Protein 5J0A (pdb70)

Secondary structure (DSSP, 8-state):
---EEEE---SHHHHTT--S-EEEEB-SS--HHHHTSHHHHHHSS-GGG-HHHHHSEEEEHHHHHHHHH---TTB--EEESSS--SSEEEEEEPP--SEEHHHHHHHHHTTT-PPPPHHHHHHHHHHHHHHHHIIIIIS-B-----SGGGEEEETTTTEEEE----SS-B--TTSB---TT------GGG--GGGTSSS---BTHHHHHHHHHHHHHHHHSS-TT--BSS-TTT-SS---TTSB-HHHHHHHTTSPPPB-TTTS-STTHHHHHHHHHHS-SSGGGSPPHHHHHHHHHT-/-------EEEE---HHHHHTT--S-EEEEB-SS-THHHHTSTTHHHHSS-GGG-HHHHHSEEE-HHHHHHHHH---TTB--EEESS---SS-EEEEEPP--SEEHHHHHHHTTTTT-----HHHHHHHHHHHHHHHHIIIIIS-B--S---GGGEEEETTTTEEEE----SSSB--TTSB---SS------GGG-BHHHHSTTPPPBTHHHHHHHHHHHHHHHH-S-TT--BS-SSSTT-SS--GGGB-HHHHHHHTBSPPPB-GGG--STTHHHHHHHHHHT-SSGGGSPPHHHHHHHHS--

InterPro domains:
  IPR000719 Protein kinase domain [PF00069] (35-316)
  IPR000719 Protein kinase domain [PS50011] (32-322)
  IPR000719 Protein kinase domain [SM00220] (32-318)
  IPR008271 Serine/threonine-protein kinase, active site [PS00108] (163-175)
  IPR011009 Protein kinase-like domain superfamily [SSF56112] (33-319)
  IPR041989 TOPK, catalytic domain [cd14001] (32-321)

Foldseek 3Di:
DFDKDKAAQDVVVVVVVDGGIDIDGDDDDDVVVVCPDPVNCPPPPDVVPPDPCVFFPKAFVVQVVLQQPDDDLAAWGWDFDDDADPTITTIGTDDDADFFQLRVLVVCCVPVVAFDPLVVLLVLLQSVLVSLCCVCVPSQFAQQAAARRQWHAHPPNPGIHGYPRGDQQGQDPQQWSPDDPGARDYPQLQFAPQNVVVHRTGGSLRVLQSSLVRSQCSHNSDGHQWDFQDPPVVPDPDDDPVRTCPPSRVVCRNAQGDHPCVSPDDSNPVSVVLSDQSSPNDSVSHDHSVCSNVVSPVD/DDDDDAAKDKAAQDPVVVVVVHRGIDIGGDDDDDVPPVCPDPVNCPPPPPVVPPDVCVFWPKDFPVFVVLQQPDDDQAAFGWDFDDDDPDGITTIGTHDDADAFQLRVLVVCCVPVLAFDPLVLLLVLLLSVLVSLCCCCPVVQFQQQADARRQWGAHDPNPGIHGYPRGHQQGADVPQWRDPPRRARDYDFLQFAPQNLPPHRIGGSLRNLSSSLVRSQCRRNSDRHQFAFPPPPCPPPPDDDPNRTPVPSRNVCGNAQGDHPPVSDDCSCVVSVVSSVQSSDNDSVSHDHSVVSNDVSVDD

B-factor: mean 70.87, std 21.9, range [20.0, 149.78]

GO terms:
  GO:0005634 nucleus (C, IDA)
  GO:0005515 protein binding (F, IPI)
  GO:0004674 protein serine/threonine kinase activity (F, TAS)

Solvent-accessible surface area: 27585 Å² total; per-residue (Å²): 165,58,88,83,68,77,17,93,59,23,112,10,0,92,98,3,64,33,41,76,19,11,87,6,123,52,7,134,103,0,9,4,11,0,4,30,7,99,36,0,90,136,121,19,31,42,106,110,129,6,28,1,38,30,2,11,53,133,55,98,96,90,46,0,99,68,0,77,46,12,163,33,110,7,8,3,11,20,105,27,61,50,141,36,105,145,42,17,2,2,4,8,2,56,52,7,1,40,55,7,0,52,29,25,7,63,79,60,52,150,78,68,82,80,10,8,56,11,79,47,0,32,91,0,0,30,25,0,0,72,0,0,76,30,0,2,81,121,62,70,7,1,11,5,34,2,16,0,9,3,0,0,1,91,53,122,13,116,50,1,47,0,0,42,3,23,20,70,13,47,10,40,141,105,54,61,20,86,57,127,165,21,94,19,113,19,19,66,3,5,50,0,67,9,19,61,83,169,143,33,91,22,16,10,30,0,0,0,0,0,0,0,0,0,0,3,5,0,0,0,0,3,26,0,7,1,40,30,56,111,87,91,100,91,115,95,191,95,23,65,96,87,35,17,23,72,144,38,10,144,78,27,21,2,46,40,1,35,0,0,50,92,64,13,85,147,69,21,84,74,1,4,6,0,0,0,0,0,0,12,80,51,27,180,63,3,6,24,3,19,93,0,6,120,1,19,84,143,41,152,146,140,91,106,75,65,76,73,79,6,96,67,28,106,10,0,102,98,5,67,47,31,74,27,7,97,1,69,36,18,91,156,15,7,16,17,0,4,44,5,97,34,0,88,148,138,20,25,50,118,112,126,13,25,1,30,33,2,10,59,112,47,98,28,93,47,0,128,64,0,82,51,11,163,45,101,9,7,3,6,27,118,28,63,62,164,22,143,102,52,22,1,2,3,8,2,71,54,5,1,36,67,7,0,52,39,24,10,61,82,60,47,139,78,71,72,91,11,8,58,8,77,45,0,30,91,0,0,31,24,0,1,82,0,1,70,28,0,5,80,123,57,87,6,1,9,8,26,1,12,1,6,2,0,0,2,90,52,116,17,115,37,4,52,0,0,47,2,23,17,80,15,44,15,35,173,100,46,59,21,81,59,124,146,22,91,22,125,20,18,75,2,8,38,0,71,9,16,62,70,174,140,21,89,20,23,12,33,0,0,0,0,1,0,0,0,0,0,2,3,0,0,0,0,4,22,0,7,0,44,24,65,34,101,116,70,48,158,84,186,98,20,81,120,96,20,30,42,81,145,42,11,136,79,25,21,1,48,52,2,29,1,0,59,132,49,19,79,140,60,18,89,80,0,4,8,0,1,0,0,0,1,10,70,66,30,182,61,4,5,24,2,25,91,1,7,121,0,31,86,37,162

Structure (mmCIF, N/CA/C/O backbone):
data_5J0A
#
_entry.id   5J0A
#
_cell.length_a   75.558
_cell.length_b   97.905
_cell.length_c   162.835
_cell.angle_alpha   90.00
_cell.angle_beta   90.00
_cell.angle_gamma   90.00
#
_symmetry.space_group_name_H-M   'P 21 21 21'
#
loop_
_entity.id
_entity.type
_entity.pdbx_description
1 polymer 'Lymphokine-activated killer T-cell-originated protein kinase'
2 polymer 'Lymphokine-activated killer T-cell-originated protein kinase'
3 non-polymer 'SULFATE ION'
4 non-polymer "4'-HYDROXYCINNAMIC ACID"
5 water water
#
loop_
_atom_site.group_PDB
_atom_site.id
_atom_site.type_symbol
_atom_site.label_atom_id
_atom_site.label_alt_id
_atom_site.label_comp_id
_atom_site.label_asym_id
_atom_site.label_entity_id
_atom_site.label_seq_id
_atom_site.pdbx_PDB_ins_code
_atom_site.Cartn_x
_atom_site.Cartn_y
_atom_site.Cartn_z
_atom_site.occupancy
_atom_site.B_iso_or_equiv
_atom_site.auth_seq_id
_atom_site.auth_comp_id
_atom_site.auth_asym_id
_atom_site.auth_atom_id
_atom_site.pdbx_PDB_model_num
ATOM 1 N N . SER A 1 2 ? -5.663 2.095 -27.783 1.00 89.89 23 SER A N 1
ATOM 2 C CA . SER A 1 2 ? -6.481 2.954 -26.873 1.00 90.20 23 SER A CA 1
ATOM 3 C C . SER A 1 2 ? -7.970 2.636 -27.010 1.00 89.51 23 SER A C 1
ATOM 4 O O . SER A 1 2 ? -8.342 1.549 -27.446 1.00 89.72 23 SER A O 1
ATOM 7 N N . THR A 1 3 ? -8.820 3.586 -26.634 1.00 88.61 24 THR A N 1
ATOM 8 C CA . THR A 1 3 ? -10.263 3.387 -26.731 1.00 87.26 24 THR A CA 1
ATOM 9 C C . THR A 1 3 ? -10.859 4.231 -27.852 1.00 85.92 24 THR A C 1
ATOM 10 O O . THR A 1 3 ? -10.487 5.388 -28.048 1.00 85.98 24 THR A O 1
ATOM 14 N N . PRO A 1 4 ? -11.792 3.650 -28.611 1.00 85.10 25 PRO A N 1
ATOM 15 C CA . PRO A 1 4 ? -12.457 4.329 -29.726 1.00 84.50 25 PRO A CA 1
ATOM 16 C C . PRO A 1 4 ? -13.016 5.692 -29.346 1.00 83.10 25 PRO A C 1
ATOM 17 O O . PRO A 1 4 ? -13.876 5.800 -28.478 1.00 82.59 25 PRO A O 1
ATOM 21 N N . THR A 1 5 ? -12.516 6.733 -29.997 1.00 82.26 26 THR A N 1
ATOM 22 C CA . THR A 1 5 ? -12.989 8.083 -29.734 1.00 81.73 26 THR A CA 1
ATOM 23 C C . THR A 1 5 ? -13.894 8.534 -30.874 1.00 81.20 26 THR A C 1
ATOM 24 O O . THR A 1 5 ? -13.846 7.979 -31.965 1.00 81.60 26 THR A O 1
ATOM 28 N N . ILE A 1 6 ? -14.729 9.530 -30.609 1.00 80.76 27 ILE A N 1
ATOM 29 C CA . ILE A 1 6 ? -15.638 10.059 -31.615 1.00 80.77 27 ILE A CA 1
ATOM 30 C C . ILE A 1 6 ? -15.877 11.544 -31.365 1.00 80.56 27 ILE A C 1
ATOM 31 O O . ILE A 1 6 ? -16.447 11.927 -30.350 1.00 80.93 27 ILE A O 1
ATOM 36 N N . ASN A 1 7 ? -15.424 12.372 -32.299 1.00 80.31 28 ASN A N 1
ATOM 37 C CA . ASN A 1 7 ? -15.568 13.817 -32.193 1.00 80.45 28 ASN A CA 1
ATOM 38 C C . ASN A 1 7 ? -17.004 14.299 -32.377 1.00 80.76 28 ASN A C 1
ATOM 39 O O . ASN A 1 7 ? -17.725 13.819 -33.251 1.00 81.12 28 ASN A O 1
ATOM 44 N N . ILE A 1 8 ? -17.415 15.246 -31.541 1.00 80.92 29 ILE A N 1
ATOM 45 C CA . ILE A 1 8 ? -18.747 15.825 -31.635 1.00 81.24 29 ILE A CA 1
ATOM 46 C C . ILE A 1 8 ? -18.513 17.254 -32.121 1.00 82.70 29 ILE A C 1
ATOM 47 O O . ILE A 1 8 ? -17.963 18.081 -31.398 1.00 81.92 29 ILE A O 1
ATOM 52 N N . PRO A 1 9 ? -18.927 17.554 -33.362 1.00 84.15 30 PRO A N 1
ATOM 53 C CA . PRO A 1 9 ? -18.772 18.869 -33.993 1.00 84.23 30 PRO A CA 1
ATOM 54 C C . PRO A 1 9 ? -19.394 20.052 -33.258 1.00 85.00 30 PRO A C 1
ATOM 55 O O . PRO A 1 9 ? -20.491 19.954 -32.706 1.00 84.83 30 PRO A O 1
ATOM 59 N N . ALA A 1 10 ? -18.677 21.173 -33.280 1.00 85.58 31 ALA A N 1
ATOM 60 C CA . ALA A 1 10 ? -19.109 22.408 -32.638 1.00 86.56 31 ALA A CA 1
ATOM 61 C C . ALA A 1 10 ? -20.439 22.882 -33.189 1.00 86.82 31 ALA A C 1
ATOM 62 O O . ALA A 1 10 ? -20.479 23.613 -34.173 1.00 87.11 31 ALA A O 1
ATOM 64 N N . SER A 1 11 ? -21.524 22.479 -32.545 1.00 87.92 32 SER A N 1
ATOM 65 C CA . SER A 1 11 ? -22.856 22.870 -32.986 1.00 89.22 32 SER A CA 1
ATOM 66 C C . SER A 1 11 ? -23.210 24.262 -32.466 1.00 89.06 32 SER A C 1
ATOM 67 O O . SER A 1 11 ? -22.444 24.869 -31.713 1.00 88.55 32 SER A O 1
ATOM 70 N N . PRO A 1 12 ? -24.372 24.796 -32.882 1.00 89.33 33 PRO A N 1
ATOM 71 C CA . PRO A 1 12 ? -24.800 26.124 -32.431 1.00 89.46 33 PRO A CA 1
ATOM 72 C C . PRO A 1 12 ? -25.312 26.050 -30.988 1.00 88.98 33 PRO A C 1
ATOM 73 O O . PRO A 1 12 ? -24.972 26.889 -30.148 1.00 87.92 33 PRO A O 1
ATOM 77 N N . PHE A 1 13 ? -26.132 25.034 -30.721 1.00 88.36 34 PHE A N 1
ATOM 78 C CA . PHE A 1 13 ? -26.689 24.803 -29.391 1.00 87.58 34 PHE A CA 1
ATOM 79 C C . PHE A 1 13 ? -25.558 24.680 -28.372 1.00 86.26 34 PHE A C 1
ATOM 80 O O . PHE A 1 13 ? -25.557 25.356 -27.344 1.00 84.83 34 PHE A O 1
ATOM 88 N N . MET A 1 14 ? -24.591 23.820 -28.668 1.00 85.39 35 MET A N 1
ATOM 89 C CA . MET A 1 14 ? -23.460 23.631 -27.777 1.00 85.01 35 MET A CA 1
ATOM 90 C C . MET A 1 14 ? -22.702 24.939 -27.628 1.00 85.81 35 MET A C 1
ATOM 91 O O . MET A 1 14 ? -21.922 25.117 -26.698 1.00 86.95 35 MET A O 1
ATOM 96 N N . GLN A 1 15 ? -22.930 25.860 -28.549 1.00 86.83 36 GLN A N 1
ATOM 97 C CA . GLN A 1 15 ? -22.267 27.146 -28.483 1.00 88.13 36 GLN A CA 1
ATOM 98 C C . GLN A 1 15 ? -23.046 28.018 -27.518 1.00 87.13 36 GLN A C 1
ATOM 99 O O . GLN A 1 15 ? -22.477 28.875 -26.847 1.00 86.78 36 GLN A O 1
ATOM 105 N N . LYS A 1 16 ? -24.351 27.781 -27.443 1.00 86.53 37 LYS A N 1
ATOM 106 C CA . LYS A 1 16 ? -25.227 28.543 -26.558 1.00 85.43 37 LYS A CA 1
ATOM 107 C C . LYS A 1 16 ? -24.839 28.267 -25.105 1.00 84.67 37 LYS A C 1
ATOM 108 O O . LYS A 1 16 ? -25.164 29.045 -24.202 1.00 84.98 37 LYS A O 1
ATOM 114 N N . LEU A 1 17 ? -24.143 27.152 -24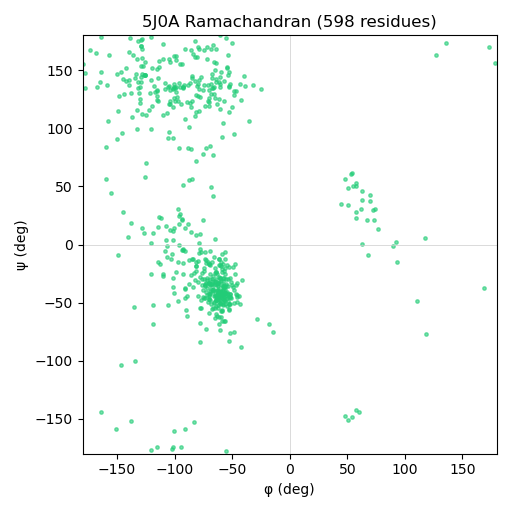.888 1.00 82.61 38 LEU A N 1
ATOM 115 C CA . LEU A 1 17 ? -23.692 26.770 -23.557 1.00 80.30 38 LEU A CA 1
ATOM 116 C C . LEU A 1 17 ? -22.359 27.446 -23.271 1.00 81.60 38 LEU A C 1
ATOM 117 O O . LEU A 1 17 ? -21.685 27.119 -22.295 1.00 81.03 38 LEU A O 1
ATOM 122 N N . GLY A 1 18 ? -21.981 28.382 -24.139 1.00 83.52 39 GLY A N 1
ATOM 123 C CA . GLY A 1 18 ? -20.730 29.107 -23.975 1.00 86.16 39 GLY A CA 1
ATOM 124 C C . GLY A 1 18 ? -19.485 28.297 -24.298 1.00 87.92 39 GLY A C 1
ATOM 125 O O . GLY A 1 18 ? -18.385 28.627 -23.845 1.00 88.08 39 GLY A O 1
ATOM 126 N N . PHE A 1 19 ? -19.662 27.237 -25.081 1.00 89.20 40 PHE A N 1
ATOM 127 C CA . PHE A 1 19 ? -18.557 26.362 -25.467 1.00 89.71 40 PHE A CA 1
ATOM 128 C C . PHE A 1 19 ? -18.643 26.132 -26.969 1.00 89.52 40 PHE A C 1
ATOM 129 O O . PHE A 1 19 ? -19.424 25.306 -27.434 1.00 89.86 40 PHE A O 1
ATOM 137 N N . GLY A 1 20 ? -17.836 26.872 -27.726 1.00 88.85 41 GLY A N 1
ATOM 138 C CA . GLY A 1 20 ? -17.860 26.721 -29.170 1.00 88.18 41 GLY A CA 1
ATOM 139 C C . GLY A 1 20 ? -16.661 25.974 -29.711 1.00 87.25 41 GLY A C 1
ATOM 140 O O . GLY A 1 20 ? -15.636 26.573 -30.020 1.00 88.39 41 GLY A O 1
ATOM 141 N N . THR A 1 21 ? -16.795 24.662 -29.832 1.00 85.31 42 THR A N 1
ATOM 142 C CA . THR A 1 21 ? -15.729 23.805 -30.331 1.00 82.62 42 THR A CA 1
ATOM 143 C C . THR A 1 21 ? -16.275 22.404 -30.258 1.00 81.53 42 THR A C 1
ATOM 144 O O . THR A 1 21 ? -17.188 22.137 -29.485 1.00 82.31 42 THR A O 1
ATOM 148 N N . GLY A 1 22 ? -15.743 21.511 -31.074 1.00 80.35 43 GLY A N 1
ATOM 149 C CA . GLY A 1 22 ? -16.209 20.146 -31.014 1.00 78.60 43 GLY A CA 1
ATOM 150 C C . GLY A 1 22 ? -15.618 19.552 -29.749 1.00 77.88 43 GLY A C 1
ATOM 151 O O . GLY A 1 22 ? -14.740 20.145 -29.122 1.00 77.32 43 GLY A O 1
ATOM 152 N N . VAL A 1 23 ? -16.106 18.389 -29.351 1.00 76.68 44 VAL A N 1
ATOM 153 C CA . VAL A 1 23 ? -15.570 17.750 -28.171 1.00 75.36 44 VAL A CA 1
ATOM 154 C C . VAL A 1 23 ? -15.440 16.270 -28.492 1.00 75.86 44 VAL A C 1
ATOM 155 O O . VAL A 1 23 ? -16.367 15.650 -29.019 1.00 75.68 44 VAL A O 1
ATOM 159 N N . ASN A 1 24 ? -14.264 15.721 -28.217 1.00 75.87 45 ASN A N 1
ATOM 160 C CA . ASN A 1 24 ? -14.006 14.312 -28.462 1.00 75.80 45 ASN A CA 1
ATOM 161 C C . ASN A 1 24 ? -14.496 13.556 -27.253 1.00 74.28 45 ASN A C 1
ATOM 162 O O . ASN A 1 24 ? -14.369 14.028 -26.133 1.00 74.36 45 ASN A O 1
ATOM 167 N N . VAL A 1 25 ? -15.062 12.384 -27.473 1.00 74.09 46 VAL A N 1
ATOM 168 C CA . VAL A 1 25 ? -15.567 11.600 -26.366 1.00 75.52 46 VAL A CA 1
ATOM 169 C C . VAL A 1 25 ? -15.299 10.128 -26.606 1.00 77.03 46 VAL A C 1
ATOM 170 O O . VAL A 1 25 ? -15.220 9.692 -27.747 1.00 78.51 46 VAL A O 1
ATOM 174 N N . TYR A 1 26 ? -15.151 9.360 -25.537 1.00 79.30 47 TYR A N 1
ATOM 175 C CA . TYR A 1 26 ? -14.890 7.941 -25.683 1.00 82.02 47 TYR A CA 1
ATOM 176 C C . TYR A 1 26 ? -16.162 7.168 -25.970 1.00 83.94 47 TYR A C 1
ATOM 177 O O . TYR A 1 26 ? -17.266 7.661 -25.739 1.00 83.94 47 TYR A O 1
ATOM 186 N N . LEU A 1 27 ? -16.001 5.959 -26.493 1.00 86.27 48 LEU A N 1
ATOM 187 C CA . LEU A 1 27 ? -17.135 5.121 -26.831 1.00 88.12 48 LEU A CA 1
ATOM 188 C C . LEU A 1 27 ? -17.298 3.909 -25.934 1.00 90.06 48 LEU A C 1
ATOM 189 O O . LEU A 1 27 ? -16.362 3.461 -25.273 1.00 89.65 48 LEU A O 1
ATOM 194 N N . MET A 1 28 ? -18.513 3.384 -25.941 1.00 92.85 49 MET A N 1
ATOM 195 C CA . MET A 1 28 ? -18.879 2.223 -25.154 1.00 96.15 49 MET A CA 1
ATOM 196 C C . MET A 1 28 ? -19.873 1.416 -25.990 1.00 98.01 49 MET A C 1
ATOM 197 O O . MET A 1 28 ? -20.853 1.966 -26.505 1.00 99.11 49 MET A O 1
ATOM 202 N N . LYS A 1 29 ? -19.616 0.122 -26.142 1.00 99.32 50 LYS A N 1
ATOM 203 C CA . LYS A 1 29 ? -20.511 -0.732 -26.918 1.00 100.79 50 LYS A CA 1
ATOM 204 C C . LYS A 1 29 ? -21.802 -1.001 -26.158 1.00 101.25 50 LYS A C 1
ATOM 205 O O . LYS A 1 29 ? -22.852 -0.455 -26.497 1.00 101.07 50 LYS A O 1
ATOM 211 N N . ARG A 1 30 ? -21.713 -1.834 -25.123 1.00 101.90 51 ARG A N 1
ATOM 212 C CA . ARG A 1 30 ? -22.878 -2.186 -24.315 1.00 102.74 51 ARG A CA 1
ATOM 213 C C . ARG A 1 30 ? -22.726 -1.667 -22.877 1.00 102.31 51 ARG A C 1
ATOM 214 O O . ARG A 1 30 ? -21.712 -1.923 -22.222 1.00 102.71 51 ARG A O 1
ATOM 222 N N . SER A 1 31 ? -23.735 -0.934 -22.400 1.00 100.78 52 SER A N 1
ATOM 223 C CA . SER A 1 31 ? -23.727 -0.376 -21.046 1.00 98.59 52 SER A CA 1
ATOM 224 C C . SER A 1 31 ? -23.754 -1.495 -20.015 1.00 97.99 52 SER A C 1
ATOM 225 O O . SER A 1 31 ? -24.631 -2.355 -20.047 1.00 97.99 52 SER A O 1
ATOM 228 N N . PRO A 1 32 ? -22.794 -1.493 -19.076 1.00 97.45 53 PRO A N 1
ATOM 229 C CA . PRO A 1 32 ? -22.707 -2.521 -18.030 1.00 96.42 53 PRO A CA 1
ATOM 230 C C . PRO A 1 32 ? -23.843 -2.469 -17.010 1.00 95.14 53 PRO A C 1
ATOM 231 O O . PRO A 1 32 ? -23.612 -2.485 -15.798 1.00 94.38 53 PRO A O 1
ATOM 235 N N . ARG A 1 33 ? -25.070 -2.407 -17.513 1.00 93.87 54 ARG A N 1
ATOM 236 C CA . ARG A 1 33 ? -26.249 -2.364 -16.660 1.00 92.86 54 ARG A CA 1
ATOM 237 C C . ARG A 1 33 ? -26.193 -3.518 -15.662 1.00 91.88 54 ARG A C 1
ATOM 238 O O . ARG A 1 33 ? -26.339 -3.317 -14.457 1.00 93.37 54 ARG A O 1
ATOM 246 N N . GLY A 1 34 ? -25.980 -4.725 -16.181 1.00 88.74 55 GLY A N 1
ATOM 247 C CA . GLY A 1 34 ? -25.920 -5.902 -15.341 1.00 84.36 55 GLY A CA 1
ATOM 248 C C . GLY A 1 34 ? -25.130 -5.736 -14.061 1.00 82.06 55 GLY A C 1
ATOM 249 O O . GLY A 1 34 ? -25.620 -6.058 -12.978 1.00 82.32 55 GLY A O 1
ATOM 250 N N . LEU A 1 35 ? -23.905 -5.237 -14.172 1.00 79.30 56 LEU A N 1
ATOM 251 C CA . LEU A 1 35 ? -23.071 -5.053 -12.994 1.00 77.64 56 LEU A CA 1
ATOM 252 C C . LEU A 1 35 ? -23.578 -3.940 -12.069 1.00 77.39 56 LEU A C 1
ATOM 253 O O . LEU A 1 35 ? -23.554 -4.084 -10.839 1.00 76.22 56 LEU A O 1
ATOM 258 N N . SER A 1 36 ? -24.042 -2.840 -12.663 1.00 76.89 57 SER A N 1
ATOM 259 C CA . SER A 1 36 ? -24.542 -1.689 -11.901 1.00 75.62 57 SER A CA 1
ATOM 260 C C . SER A 1 36 ? -25.773 -1.999 -11.058 1.00 74.37 57 SER A C 1
ATOM 261 O O . SER A 1 36 ? -26.027 -1.341 -10.044 1.00 74.38 57 SER A O 1
ATOM 264 N N . HIS A 1 37 ? -26.534 -3.004 -11.473 1.00 72.25 58 HIS A N 1
ATOM 265 C CA . HIS A 1 37 ? -27.742 -3.370 -10.759 1.00 70.84 58 HIS A CA 1
ATOM 266 C C . HIS A 1 37 ? -27.606 -4.669 -9.984 1.00 70.92 58 HIS A C 1
ATOM 267 O O . HIS A 1 37 ? -28.567 -5.144 -9.381 1.00 70.47 58 HIS A O 1
ATOM 274 N N . SER A 1 38 ? -26.404 -5.239 -9.992 1.00 71.08 59 SER A N 1
ATOM 275 C CA . SER A 1 38 ? -26.165 -6.480 -9.271 1.00 71.65 59 SER A CA 1
ATOM 276 C C . SER A 1 38 ? -26.314 -6.202 -7.782 1.00 71.76 59 SER A C 1
ATOM 277 O O . SER A 1 38 ? -26.173 -5.068 -7.338 1.00 72.17 59 SER A O 1
ATOM 280 N N . PRO A 1 39 ? -26.595 -7.235 -6.989 1.00 72.28 60 PRO A N 1
ATOM 281 C CA . PRO A 1 39 ? -26.755 -7.056 -5.541 1.00 72.34 60 PRO A CA 1
ATOM 282 C C . PRO A 1 39 ? -25.524 -6.423 -4.885 1.00 71.63 60 PRO A C 1
ATOM 283 O O . PRO A 1 39 ? -25.646 -5.645 -3.938 1.00 71.94 60 PRO A O 1
ATOM 287 N N . TRP A 1 40 ? -24.343 -6.761 -5.395 1.00 70.69 61 TRP A N 1
ATOM 288 C CA . TRP A 1 40 ? -23.092 -6.218 -4.863 1.00 69.80 61 TRP A CA 1
ATOM 289 C C . TRP A 1 40 ? -23.083 -4.697 -4.997 1.00 70.75 61 TRP A C 1
ATOM 290 O O . TRP A 1 40 ? -22.752 -3.966 -4.052 1.00 70.44 61 TRP A O 1
ATOM 301 N N . ALA A 1 41 ? -23.440 -4.235 -6.193 1.00 69.61 62 ALA A N 1
ATOM 302 C CA . ALA A 1 41 ? -23.479 -2.819 -6.498 1.00 68.18 62 ALA A CA 1
ATOM 303 C C . ALA A 1 41 ? -24.448 -2.062 -5.588 1.00 68.04 62 ALA A C 1
ATOM 304 O O . ALA A 1 41 ? -24.050 -1.126 -4.901 1.00 69.07 62 ALA A O 1
ATOM 306 N N . VAL A 1 42 ? -25.713 -2.469 -5.570 1.00 67.09 63 VAL A N 1
ATOM 307 C CA . VAL A 1 42 ? -26.695 -1.780 -4.747 1.00 66.48 63 VAL A CA 1
ATOM 308 C C . VAL A 1 42 ? -26.311 -1.804 -3.284 1.00 67.05 63 VAL A C 1
ATOM 309 O O . VAL A 1 42 ? -26.811 -1.004 -2.494 1.00 68.11 63 VAL A O 1
ATOM 313 N N . LYS A 1 43 ? -25.419 -2.714 -2.922 1.00 67.01 64 LYS A N 1
ATOM 314 C CA . LYS A 1 43 ? -25.020 -2.817 -1.530 1.00 67.95 64 LYS A CA 1
ATOM 315 C C . LYS A 1 43 ? -23.815 -1.957 -1.182 1.00 67.16 64 LYS A C 1
ATOM 316 O O . LYS A 1 43 ? -23.814 -1.263 -0.166 1.00 66.44 64 LYS A O 1
ATOM 322 N N . LYS A 1 44 ? -22.796 -2.006 -2.031 1.00 66.55 65 LYS A N 1
ATOM 323 C CA . LYS A 1 44 ? -21.560 -1.277 -1.788 1.00 66.20 65 LYS A CA 1
ATOM 324 C C . LYS A 1 44 ? -21.482 0.126 -2.371 1.00 64.53 65 LYS A C 1
ATOM 325 O O . LYS A 1 44 ? -20.917 1.022 -1.751 1.00 64.23 65 LYS A O 1
ATOM 331 N N . ILE A 1 45 ? -22.038 0.320 -3.559 1.00 62.06 66 ILE A N 1
ATOM 332 C CA . ILE A 1 45 ? -22.002 1.625 -4.208 1.00 59.71 66 ILE A CA 1
ATOM 333 C C . ILE A 1 45 ? -23.291 2.408 -3.966 1.00 58.48 66 ILE A C 1
ATOM 334 O O . ILE A 1 45 ? -24.388 1.942 -4.284 1.00 59.13 66 ILE A O 1
ATOM 339 N N . ASN A 1 46 ? -23.149 3.603 -3.402 1.00 55.58 67 ASN A N 1
ATOM 340 C CA . ASN A 1 46 ? -24.289 4.453 -3.107 1.00 52.58 67 ASN A CA 1
ATOM 341 C C . ASN A 1 46 ? -25.323 3.696 -2.263 1.00 52.08 67 ASN A C 1
ATOM 342 O O . ASN A 1 46 ? -26.457 3.475 -2.687 1.00 52.36 67 ASN A O 1
ATOM 347 N N . PRO A 1 47 ? -24.926 3.271 -1.054 1.00 51.22 68 PRO A N 1
ATOM 348 C CA . PRO A 1 47 ? -25.748 2.537 -0.085 1.00 50.90 68 PRO A CA 1
ATOM 349 C C . PRO A 1 47 ? -27.066 3.256 0.192 1.00 52.76 68 PRO A C 1
ATOM 350 O O . PRO A 1 47 ? -27.076 4.469 0.396 1.00 54.11 68 PRO A O 1
ATOM 354 N N . ILE A 1 48 ? -28.171 2.520 0.220 1.00 53.58 69 ILE A N 1
ATOM 355 C CA . ILE A 1 48 ? -29.467 3.138 0.471 1.00 54.15 69 ILE A CA 1
ATOM 356 C C . ILE A 1 48 ? -29.585 3.549 1.927 1.00 54.40 69 ILE A C 1
ATOM 357 O O . ILE A 1 48 ? -30.465 4.331 2.295 1.00 54.45 69 ILE A O 1
ATOM 362 N N . CYS A 1 49 ? -28.699 3.014 2.758 1.00 56.28 70 CYS A N 1
ATOM 363 C CA . CYS A 1 49 ? -28.708 3.329 4.188 1.00 58.53 70 CYS A CA 1
ATOM 364 C C . CYS A 1 49 ? -28.158 4.728 4.435 1.00 57.17 70 CYS A C 1
ATOM 365 O O . CYS A 1 49 ? -28.449 5.352 5.447 1.00 56.87 70 CYS A O 1
ATOM 368 N N . ASN A 1 50 ? -27.366 5.210 3.487 1.00 57.04 71 ASN A N 1
ATOM 369 C CA . ASN A 1 50 ? -26.768 6.525 3.576 1.00 55.90 71 ASN A CA 1
ATOM 370 C C . ASN A 1 50 ? -27.565 7.517 2.723 1.00 54.96 71 ASN A C 1
ATOM 371 O O . ASN A 1 50 ? -27.103 8.622 2.436 1.00 55.38 71 ASN A O 1
ATOM 376 N N . ASP A 1 51 ? -28.769 7.119 2.318 1.00 52.74 72 ASP A N 1
ATOM 377 C CA . ASP A 1 51 ? -29.615 7.980 1.504 1.00 50.82 72 ASP A CA 1
ATOM 378 C C . ASP A 1 51 ? -30.699 8.637 2.342 1.00 49.42 72 ASP A C 1
ATOM 379 O O . ASP A 1 51 ? -31.554 7.975 2.918 1.00 50.41 72 ASP A O 1
ATOM 384 N N . HIS A 1 52 ? -30.659 9.961 2.377 1.00 46.57 73 HIS A N 1
ATOM 385 C CA . HIS A 1 52 ? -31.571 10.764 3.160 1.00 43.35 73 HIS A CA 1
ATOM 386 C C . HIS A 1 52 ? -33.063 10.615 2.855 1.00 44.30 73 HIS A C 1
ATOM 387 O O . HIS A 1 52 ? -33.859 10.290 3.748 1.00 44.69 73 HIS A O 1
ATOM 394 N N . TYR A 1 53 ? -33.454 10.860 1.608 1.00 43.62 74 TYR A N 1
ATOM 395 C CA . TYR A 1 53 ? -34.863 10.788 1.253 1.00 41.51 74 TYR A CA 1
ATOM 396 C C . TYR A 1 53 ? -35.537 9.473 1.654 1.00 41.34 74 TYR A C 1
ATOM 397 O O . TYR A 1 53 ? -36.588 9.504 2.298 1.00 39.06 74 TYR A O 1
ATOM 406 N N . ARG A 1 54 ? -34.946 8.326 1.285 1.00 41.25 75 ARG A N 1
ATOM 407 C CA . ARG A 1 54 ? -35.528 7.022 1.634 1.00 41.70 75 ARG A CA 1
ATOM 408 C C . ARG A 1 54 ? -35.598 6.807 3.143 1.00 40.58 75 ARG A C 1
ATOM 409 O O . ARG A 1 54 ? -36.501 6.148 3.642 1.00 40.79 75 ARG A O 1
ATOM 417 N N . SER A 1 55 ? -34.634 7.354 3.870 1.00 38.58 76 SER A N 1
ATOM 418 C CA . SER A 1 55 ? -34.626 7.224 5.305 1.00 39.43 76 SER A CA 1
ATOM 419 C C . SER A 1 55 ? -35.862 7.867 5.887 1.00 41.06 76 SER A C 1
ATOM 420 O O . SER A 1 55 ? -36.372 7.430 6.915 1.00 43.23 76 SER A O 1
ATOM 423 N N . VAL A 1 56 ? -36.344 8.923 5.241 1.00 41.91 77 VAL A N 1
ATOM 424 C CA . VAL A 1 56 ? -37.532 9.612 5.736 1.00 43.37 77 VAL A CA 1
ATOM 425 C C . VAL A 1 56 ? -38.813 9.019 5.146 1.00 43.99 77 VAL A C 1
ATOM 426 O O . VAL A 1 56 ? -39.700 8.583 5.885 1.00 43.24 77 VAL A O 1
ATOM 430 N N . TYR A 1 57 ? -38.892 8.995 3.816 1.00 43.90 78 TYR A N 1
ATOM 431 C CA . TYR A 1 57 ? -40.063 8.471 3.110 1.00 44.80 78 TYR A CA 1
ATOM 432 C C . TYR A 1 57 ? -39.836 7.022 2.712 1.00 45.98 78 TYR A C 1
ATOM 433 O O . TYR A 1 57 ? -39.449 6.707 1.585 1.00 46.38 78 TYR A O 1
ATOM 442 N N . GLN A 1 58 ? -40.095 6.142 3.672 1.00 48.07 79 GLN A N 1
ATOM 443 C CA . GLN A 1 58 ? -39.905 4.710 3.514 1.00 49.15 79 GLN A CA 1
ATOM 444 C C . GLN A 1 58 ? -41.014 4.008 2.765 1.00 51.11 79 GLN A C 1
ATOM 445 O O . GLN A 1 58 ? -42.194 4.149 3.108 1.00 50.17 79 GLN A O 1
ATOM 451 N N . LYS A 1 59 ? -40.620 3.251 1.736 1.00 52.26 80 LYS A N 1
ATOM 452 C CA . LYS A 1 59 ? -41.566 2.511 0.919 1.00 53.71 80 LYS A CA 1
ATOM 453 C C . LYS A 1 59 ? -42.117 1.364 1.741 1.00 55.46 80 LYS A C 1
ATOM 454 O O . LYS A 1 59 ? -41.363 0.535 2.239 1.00 55.35 80 LYS A O 1
ATOM 460 N N . ARG A 1 60 ? -43.438 1.320 1.867 1.00 58.05 81 ARG A N 1
ATOM 461 C CA . ARG A 1 60 ? -44.110 0.298 2.652 1.00 60.74 81 ARG A CA 1
ATOM 462 C C . ARG A 1 60 ? -45.180 -0.479 1.890 1.00 63.05 81 ARG A C 1
ATOM 463 O O . ARG A 1 60 ? -45.862 0.085 1.037 1.00 63.55 81 ARG A O 1
ATOM 471 N N . LEU A 1 61 ? -45.326 -1.769 2.211 1.00 65.11 82 LEU A N 1
ATOM 472 C CA . LEU A 1 61 ? -46.352 -2.616 1.593 1.00 67.23 82 LEU A CA 1
ATOM 473 C C . LEU A 1 61 ? -47.699 -2.129 2.132 1.00 69.44 82 LEU A C 1
ATOM 474 O O . LEU A 1 61 ? -47.898 -2.052 3.346 1.00 69.45 82 LEU A O 1
ATOM 479 N N . MET A 1 62 ? -48.618 -1.805 1.228 1.00 71.61 83 MET A N 1
ATOM 480 C CA . MET A 1 62 ? -49.907 -1.256 1.624 1.00 73.93 83 MET A CA 1
ATOM 481 C C . MET A 1 62 ? -50.578 -1.874 2.835 1.00 72.60 83 MET A C 1
ATOM 482 O O . MET A 1 62 ? -51.297 -1.180 3.553 1.00 72.34 83 MET A O 1
ATOM 487 N N . ASP A 1 63 ? -50.357 -3.159 3.081 1.00 71.66 84 ASP A N 1
ATOM 488 C CA . ASP A 1 63 ? -50.980 -3.792 4.240 1.00 71.14 84 ASP A CA 1
ATOM 489 C C . ASP A 1 63 ? -50.360 -3.291 5.538 1.00 69.45 84 ASP A C 1
ATOM 490 O O . ASP A 1 63 ? -51.069 -2.986 6.504 1.00 68.94 84 ASP A O 1
ATOM 495 N N . GLU A 1 64 ? -49.035 -3.201 5.566 1.00 67.81 85 GLU A N 1
ATOM 496 C CA . GLU A 1 64 ? -48.345 -2.713 6.752 1.00 66.24 85 GLU A CA 1
ATOM 497 C C . GLU A 1 64 ? -48.642 -1.232 6.903 1.00 64.55 85 GLU A C 1
ATOM 498 O O . GLU A 1 64 ? -48.903 -0.745 8.007 1.00 63.92 85 GLU A O 1
ATOM 504 N N . ALA A 1 65 ? -48.609 -0.524 5.777 1.00 62.29 86 ALA A N 1
ATOM 505 C CA . ALA A 1 65 ? -48.880 0.903 5.754 1.00 61.47 86 ALA A CA 1
ATOM 506 C C . ALA A 1 65 ? -50.199 1.227 6.457 1.00 61.89 86 ALA A C 1
ATOM 507 O O . ALA A 1 65 ? -50.281 2.190 7.223 1.00 61.15 86 ALA A O 1
ATOM 509 N N . LYS A 1 66 ? -51.230 0.424 6.204 1.00 62.57 87 LYS A N 1
ATOM 510 C CA . LYS A 1 66 ? -52.531 0.644 6.833 1.00 63.02 87 LYS A CA 1
ATOM 511 C C . LYS A 1 66 ? -52.432 0.514 8.345 1.00 62.51 87 LYS A C 1
ATOM 512 O O . LYS A 1 66 ? -53.009 1.317 9.084 1.00 62.48 87 LYS A O 1
ATOM 518 N N . ILE A 1 67 ? -51.694 -0.499 8.800 1.00 61.70 88 ILE A N 1
ATOM 519 C CA . ILE A 1 67 ? -51.504 -0.744 10.227 1.00 60.05 88 ILE A CA 1
ATOM 520 C C . ILE A 1 67 ? -50.753 0.405 10.867 1.00 59.63 88 ILE A C 1
ATOM 521 O O . ILE A 1 67 ? -51.143 0.899 11.921 1.00 59.13 88 ILE A O 1
ATOM 526 N N . LEU A 1 68 ? -49.659 0.816 10.226 1.00 59.65 89 LEU A N 1
ATOM 527 C CA . LEU A 1 68 ? -48.832 1.915 10.728 1.00 58.85 89 LEU A CA 1
ATOM 528 C C . LEU A 1 68 ? -49.552 3.254 10.753 1.00 57.88 89 LEU A C 1
ATOM 529 O O . LEU A 1 68 ? -49.236 4.099 11.583 1.00 58.27 89 LEU A O 1
ATOM 534 N N . LYS A 1 69 ? -50.507 3.451 9.842 1.00 56.68 90 LYS A N 1
ATOM 535 C CA . LYS A 1 69 ? -51.268 4.695 9.805 1.00 56.43 90 LYS A CA 1
ATOM 536 C C . LYS A 1 69 ? -52.393 4.669 10.831 1.00 57.26 90 LYS A C 1
ATOM 537 O O . LYS A 1 69 ? -52.929 5.710 11.201 1.00 55.84 90 LYS A O 1
ATOM 543 N N . SER A 1 70 ? -52.746 3.467 11.286 1.00 59.21 91 SER A N 1
ATOM 544 C CA . SER A 1 70 ? -53.810 3.293 12.268 1.00 59.51 91 SER A CA 1
ATOM 545 C C . SER A 1 70 ? -53.357 3.583 13.705 1.00 60.19 91 SER A C 1
ATOM 546 O O . SER A 1 70 ? -54.190 3.726 14.599 1.00 61.00 91 SER A O 1
ATOM 549 N N . LEU A 1 71 ? -52.047 3.658 13.936 1.00 59.91 92 LEU A N 1
ATOM 550 C CA . LEU A 1 71 ? -51.547 3.951 15.279 1.00 59.97 92 LEU A CA 1
ATOM 551 C C . LEU A 1 71 ? -52.079 5.319 15.676 1.00 60.40 92 LEU A C 1
ATOM 552 O O . LEU A 1 71 ? -51.761 6.319 15.040 1.00 62.14 92 LEU A O 1
ATOM 557 N N . HIS A 1 72 ? -52.895 5.358 16.721 1.00 60.96 93 HIS A N 1
ATOM 558 C CA . HIS A 1 72 ? -53.489 6.603 17.176 1.00 62.93 93 HIS A CA 1
ATOM 559 C C . HIS A 1 72 ? -53.619 6.548 18.691 1.00 62.71 93 HIS A C 1
ATOM 560 O O . HIS A 1 72 ? -54.580 5.995 19.211 1.00 64.20 93 HIS A O 1
ATOM 567 N N . HIS A 1 73 ? -52.649 7.115 19.400 1.00 61.91 94 HIS A N 1
ATOM 568 C CA . HIS A 1 73 ? -52.656 7.097 20.862 1.00 59.52 94 HIS A CA 1
ATOM 569 C C . HIS A 1 73 ? -51.784 8.218 21.425 1.00 58.31 94 HIS A C 1
ATOM 570 O O . HIS A 1 73 ? -50.684 8.457 20.943 1.00 59.51 94 HIS A O 1
ATOM 577 N N . PRO A 1 74 ? -52.264 8.913 22.459 1.00 57.37 95 PRO A N 1
ATOM 578 C CA . PRO A 1 74 ? -51.519 10.013 23.077 1.00 57.29 95 PRO A CA 1
ATOM 579 C C . PRO A 1 74 ? -50.059 9.732 23.434 1.00 56.16 95 PRO A C 1
ATOM 580 O O . PRO A 1 74 ? -49.272 10.666 23.604 1.00 56.82 95 PRO A O 1
ATOM 584 N N . ASN A 1 75 ? -49.693 8.463 23.539 1.00 54.37 96 ASN A N 1
ATOM 585 C CA . ASN A 1 75 ? -48.334 8.098 23.924 1.00 52.60 96 ASN A CA 1
ATOM 586 C C . ASN A 1 75 ? -47.552 7.377 22.839 1.00 51.21 96 ASN A C 1
ATOM 587 O O . ASN A 1 75 ? -46.518 6.773 23.115 1.00 51.55 96 ASN A O 1
ATOM 592 N N . ILE A 1 76 ? -48.041 7.432 21.611 1.00 48.68 97 ILE A N 1
ATOM 593 C CA . ILE A 1 76 ? -47.369 6.777 20.497 1.00 47.77 97 ILE A CA 1
ATOM 594 C C . ILE A 1 76 ? -47.184 7.762 19.352 1.00 49.86 97 ILE A C 1
ATOM 595 O O . ILE A 1 76 ? -48.031 8.633 19.128 1.00 51.79 97 ILE A O 1
ATOM 600 N N . VAL A 1 77 ? -46.066 7.646 18.643 1.00 48.93 98 VAL A N 1
ATOM 601 C CA . VAL A 1 77 ? -45.808 8.512 17.504 1.00 47.24 98 VAL A CA 1
ATOM 602 C C . VAL A 1 77 ? -46.180 7.637 16.321 1.00 48.24 98 VAL A C 1
ATOM 603 O O . VAL A 1 77 ? -45.652 6.534 16.165 1.00 48.84 98 VAL A O 1
ATOM 607 N N . GLY A 1 78 ? -47.106 8.113 15.497 1.00 47.97 99 GLY A N 1
ATOM 608 C CA . GLY A 1 78 ? -47.539 7.332 14.356 1.00 46.74 99 GLY A CA 1
ATOM 609 C C . GLY A 1 78 ? -46.899 7.761 13.053 1.00 47.26 99 GLY A C 1
ATOM 610 O O . GLY A 1 78 ? -45.863 8.426 13.051 1.00 47.96 99 GLY A O 1
ATOM 611 N N . TYR A 1 79 ? -47.524 7.385 11.943 1.00 45.01 100 TYR A N 1
ATOM 612 C CA . TYR A 1 79 ? -47.004 7.711 10.641 1.00 45.12 100 TYR A CA 1
ATOM 613 C C . TYR A 1 79 ? -48.076 8.349 9.768 1.00 46.63 100 TYR A C 1
ATOM 614 O O . TYR A 1 79 ? -49.252 8.376 10.130 1.00 48.13 100 TYR A O 1
ATOM 623 N N . ARG A 1 80 ? -47.660 8.865 8.614 1.00 46.05 101 ARG A N 1
ATOM 624 C CA . ARG A 1 80 ? -48.574 9.478 7.673 1.00 44.87 101 ARG A CA 1
ATOM 625 C C . ARG A 1 80 ? -48.094 9.240 6.255 1.00 45.37 101 ARG A C 1
ATOM 626 O O . ARG A 1 80 ? -46.894 9.144 6.007 1.00 44.96 101 ARG A O 1
ATOM 634 N N . ALA A 1 81 ? -49.036 9.143 5.324 1.00 46.80 102 ALA A N 1
ATOM 635 C CA . ALA A 1 81 ? -48.696 8.933 3.922 1.00 47.59 102 ALA A CA 1
ATOM 636 C C . ALA A 1 81 ? -49.001 10.205 3.130 1.00 48.17 102 ALA A C 1
ATOM 637 O O . ALA A 1 81 ? -49.602 11.145 3.659 1.00 48.02 102 ALA A O 1
ATOM 639 N N . PHE A 1 82 ? -48.603 10.226 1.863 1.00 49.82 103 PHE A N 1
ATOM 640 C CA . PHE A 1 82 ? -48.799 11.403 1.030 1.00 52.11 103 PHE A CA 1
ATOM 641 C C . PHE A 1 82 ? -49.512 11.184 -0.294 1.00 55.26 103 PHE A C 1
ATOM 642 O O . PHE A 1 82 ? -49.558 12.084 -1.133 1.00 55.09 103 PHE A O 1
ATOM 650 N N . THR A 1 83 ? -50.064 9.985 -0.471 1.00 61.00 104 THR A N 1
ATOM 651 C CA . THR A 1 83 ? -50.820 9.593 -1.668 1.00 65.09 104 THR A CA 1
ATOM 652 C C . THR A 1 83 ? -51.515 8.280 -1.369 1.00 69.85 104 THR A C 1
ATOM 653 O O . THR A 1 83 ? -51.194 7.603 -0.386 1.00 69.22 104 THR A O 1
ATOM 657 N N . GLU A 1 84 ? -52.484 7.934 -2.209 1.00 76.07 105 GLU A N 1
ATOM 658 C CA . GLU A 1 84 ? -53.214 6.683 -2.066 1.00 83.00 105 GLU A CA 1
ATOM 659 C C . GLU A 1 84 ? -52.278 5.629 -2.643 1.00 85.83 105 GLU A C 1
ATOM 660 O O . GLU A 1 84 ? -51.681 5.826 -3.709 1.00 85.21 105 GLU A O 1
ATOM 666 N N . ALA A 1 85 ? -52.140 4.526 -1.915 1.00 89.78 106 ALA A N 1
ATOM 667 C CA . ALA A 1 85 ? -51.251 3.442 -2.315 1.00 93.99 106 ALA A CA 1
ATOM 668 C C . ALA A 1 85 ? -51.183 3.206 -3.815 1.00 96.53 106 ALA A C 1
ATOM 669 O O . ALA A 1 85 ? -52.133 2.687 -4.415 1.00 97.46 106 ALA A O 1
ATOM 671 N N . ASN A 1 86 ? -50.073 3.606 -4.433 1.00 98.99 107 ASN A N 1
ATOM 672 C CA . ASN A 1 86 ? -49.937 3.318 -5.845 1.00 100.87 107 ASN A CA 1
ATOM 673 C C . ASN A 1 86 ? -49.909 1.801 -5.777 1.00 101.26 107 ASN A C 1
ATOM 674 O O . ASN A 1 86 ? -49.765 1.227 -4.697 1.00 102.33 107 ASN A O 1
ATOM 679 N N . ASP A 1 87 ? -50.025 1.142 -6.910 1.00 101.03 108 ASP A N 1
ATOM 680 C CA . ASP A 1 87 ? -50.071 -0.307 -6.899 1.00 100.06 108 ASP A CA 1
ATOM 681 C C . ASP A 1 87 ? -48.887 -1.059 -6.281 1.00 97.09 108 ASP A C 1
ATOM 682 O O . ASP A 1 87 ? -47.795 -1.165 -6.855 1.00 95.89 108 ASP A O 1
ATOM 687 N N . GLY A 1 88 ? -49.141 -1.573 -5.078 1.00 93.49 109 GLY A N 1
ATOM 688 C CA . GLY A 1 88 ? -48.141 -2.324 -4.342 1.00 89.15 109 GLY A CA 1
ATOM 689 C C . GLY A 1 88 ? -47.751 -1.690 -3.018 1.00 85.81 109 GLY A C 1
ATOM 690 O O . GLY A 1 88 ? -48.186 -2.120 -1.942 1.00 85.43 109 GLY A O 1
ATOM 691 N N . SER A 1 89 ? -46.929 -0.654 -3.096 1.00 81.96 110 SER A N 1
ATOM 692 C CA . SER A 1 89 ? -46.463 0.023 -1.903 1.00 77.34 110 SER A CA 1
ATOM 693 C C . SER A 1 89 ? -46.922 1.468 -1.759 1.00 74.19 110 SER A C 1
ATOM 694 O O . SER A 1 89 ? -47.707 1.975 -2.558 1.00 72.71 110 SER A O 1
ATOM 697 N N . LEU A 1 90 ? -46.403 2.121 -0.724 1.00 71.10 111 LEU A N 1
ATOM 698 C CA . LEU A 1 90 ? -46.745 3.500 -0.395 1.00 66.64 111 LEU A CA 1
ATOM 699 C C . LEU A 1 90 ? -45.694 4.029 0.584 1.00 64.17 111 LEU A C 1
ATOM 700 O O . LEU A 1 90 ? -45.260 3.309 1.484 1.00 63.12 111 LEU A O 1
ATOM 705 N N . CYS A 1 91 ? -45.278 5.279 0.409 1.00 62.12 112 CYS A N 1
ATOM 706 C CA . CYS A 1 91 ? -44.280 5.880 1.296 1.00 59.09 112 CYS A CA 1
ATOM 707 C C . CYS A 1 91 ? -44.897 6.366 2.600 1.00 56.91 112 CYS A C 1
ATOM 708 O O . CYS A 1 91 ? -45.960 6.983 2.609 1.00 56.63 112 CYS A O 1
ATOM 711 N N . LEU A 1 92 ? -44.213 6.093 3.700 1.00 54.80 113 LEU A N 1
ATOM 712 C CA . LEU A 1 92 ? -44.681 6.511 5.014 1.00 52.15 113 LEU A CA 1
ATOM 713 C C . LEU A 1 92 ? -43.582 7.292 5.723 1.00 50.15 113 LEU A C 1
ATOM 714 O O . LEU A 1 92 ? -42.394 7.016 5.541 1.00 51.05 113 LEU A O 1
ATOM 719 N N . ALA A 1 93 ? -43.977 8.275 6.519 1.00 46.42 114 ALA A N 1
ATOM 720 C CA . ALA A 1 93 ? -43.017 9.067 7.276 1.00 43.45 114 ALA A CA 1
ATOM 721 C C . ALA A 1 93 ? -43.492 9.104 8.714 1.00 42.67 114 ALA A C 1
ATOM 722 O O . ALA A 1 93 ? -44.675 9.287 8.989 1.00 42.00 114 ALA A O 1
ATOM 724 N N . MET A 1 94 ? -42.568 8.902 9.635 1.00 43.01 115 MET A N 1
ATOM 725 C CA . MET A 1 94 ? -42.914 8.944 11.039 1.00 44.83 115 MET A CA 1
ATOM 726 C C . MET A 1 94 ? -43.263 10.394 11.384 1.00 44.06 115 MET A C 1
ATOM 727 O O . MET A 1 94 ? -42.603 11.321 10.931 1.00 45.19 115 MET A O 1
ATOM 732 N N . GLU A 1 95 ? -44.310 10.595 12.164 1.00 43.92 116 GLU A N 1
ATOM 733 C CA . GLU A 1 95 ? -44.704 11.943 12.535 1.00 44.76 116 GLU A CA 1
ATOM 734 C C . GLU A 1 95 ? -43.863 12.525 13.674 1.00 43.86 116 GLU A C 1
ATOM 735 O O . GLU A 1 95 ? -43.076 11.828 14.303 1.00 46.07 116 GLU A O 1
ATOM 741 N N . TYR A 1 96 ? -44.026 13.815 13.914 1.00 41.98 117 TYR A N 1
ATOM 742 C CA . TYR A 1 96 ? -43.275 14.536 14.922 1.00 40.75 117 TYR A CA 1
ATOM 743 C C . TYR A 1 96 ? -43.893 14.426 16.297 1.00 42.93 117 TYR A C 1
ATOM 744 O O . TYR A 1 96 ? -45.117 14.388 16.438 1.00 44.96 117 TYR A O 1
ATOM 753 N N . GLY A 1 97 ? -43.042 14.374 17.319 1.00 44.02 118 GLY A N 1
ATOM 754 C CA . GLY A 1 97 ? -43.526 14.270 18.679 1.00 44.27 118 GLY A CA 1
ATOM 755 C C . GLY A 1 97 ? -42.658 15.030 19.653 1.00 46.32 118 GLY A C 1
ATOM 756 O O . GLY A 1 97 ? -42.586 14.669 20.828 1.00 49.24 118 GLY A O 1
ATOM 757 N N . GLY A 1 98 ? -41.996 16.083 19.181 1.00 46.89 119 GLY A N 1
ATOM 758 C CA . GLY A 1 98 ? -41.137 16.869 20.055 1.00 46.69 119 GLY A CA 1
ATOM 759 C C . GLY A 1 98 ? -39.727 17.051 19.527 1.00 47.15 119 GLY A C 1
ATOM 760 O O . GLY A 1 98 ? -39.281 16.315 18.649 1.00 48.39 119 GLY A O 1
ATOM 761 N N . GLU A 1 99 ? -39.012 18.024 20.079 1.00 47.23 120 GLU A N 1
ATOM 762 C CA . GLU A 1 99 ? -37.653 18.334 19.655 1.00 46.86 120 GLU A CA 1
ATOM 763 C C . GLU A 1 99 ? -36.571 17.468 20.279 1.00 47.66 120 GLU A C 1
ATOM 764 O O . GLU A 1 99 ? -35.498 17.306 19.703 1.00 48.53 120 GLU A O 1
ATOM 770 N N . LYS A 1 100 ? -36.847 16.905 21.450 1.00 50.06 121 LYS A N 1
ATOM 771 C CA . LYS A 1 100 ? -35.855 16.092 22.158 1.00 50.06 121 LYS A CA 1
ATOM 772 C C . LYS A 1 100 ? -36.260 14.651 22.416 1.00 48.65 121 LYS A C 1
ATOM 773 O O . LYS A 1 100 ? -37.438 14.335 22.537 1.00 49.38 121 LYS A O 1
ATOM 779 N N . SER A 1 101 ? -35.269 13.779 22.506 1.00 47.86 122 SER A N 1
ATOM 780 C CA . SER A 1 101 ? -35.524 12.384 22.822 1.00 49.43 122 SER A CA 1
ATOM 781 C C . SER A 1 101 ? -35.105 12.268 24.287 1.00 50.90 122 SER A C 1
ATOM 782 O O . SER A 1 101 ? -34.320 13.085 24.766 1.00 50.95 122 SER A O 1
ATOM 785 N N . LEU A 1 102 ? -35.632 11.281 25.009 1.00 52.00 123 LEU A N 1
ATOM 786 C CA . LEU A 1 102 ? -35.272 11.110 26.411 1.00 52.50 123 LEU A CA 1
ATOM 787 C C . LEU A 1 102 ? -33.755 11.028 26.494 1.00 53.52 123 LEU A C 1
ATOM 788 O O . LEU A 1 102 ? -33.136 11.621 27.372 1.00 54.15 123 LEU A O 1
ATOM 793 N N . ASN A 1 103 ? -33.159 10.294 25.565 1.00 53.99 124 ASN A N 1
ATOM 794 C CA . ASN A 1 103 ? -31.711 10.146 25.527 1.00 54.77 124 ASN A CA 1
ATOM 795 C C . ASN A 1 103 ? -31.039 11.520 25.516 1.00 55.33 124 ASN A C 1
ATOM 796 O O . ASN A 1 103 ? -30.081 11.752 26.241 1.00 56.52 124 ASN A O 1
ATOM 801 N N . ASP A 1 104 ? -31.552 12.428 24.688 1.00 55.68 125 ASP A N 1
ATOM 802 C CA . ASP A 1 104 ? -31.018 13.787 24.603 1.00 54.75 125 ASP A CA 1
ATOM 803 C C . ASP A 1 104 ? -31.061 14.456 25.969 1.00 54.40 125 ASP A C 1
ATOM 804 O O . ASP A 1 104 ? -30.117 15.120 26.373 1.00 56.34 125 ASP A O 1
ATOM 809 N N . LEU A 1 105 ? -32.166 14.289 26.677 1.00 53.65 126 LEU A N 1
ATOM 810 C CA . LEU A 1 105 ? -32.297 14.895 27.992 1.00 54.37 126 LEU A CA 1
ATOM 811 C C . LEU A 1 105 ? -31.383 14.212 29.009 1.00 55.82 126 LEU A C 1
ATOM 812 O O . LEU A 1 105 ? -30.867 14.860 29.925 1.00 54.97 126 LEU A O 1
ATOM 817 N N . ILE A 1 106 ? -31.173 12.908 28.846 1.00 56.67 127 ILE A N 1
ATOM 818 C CA . ILE A 1 106 ? -30.318 12.170 29.768 1.00 57.24 127 ILE A CA 1
ATOM 819 C C . ILE A 1 106 ? -28.913 12.741 29.753 1.00 60.84 127 ILE A C 1
ATOM 820 O O . ILE A 1 106 ? -28.354 13.053 30.801 1.00 62.21 127 ILE A O 1
ATOM 825 N N . GLU A 1 107 ? -28.345 12.895 28.566 1.00 64.91 128 GLU A N 1
ATOM 826 C CA . GLU A 1 107 ? -26.993 13.432 28.467 1.00 68.87 128 GLU A CA 1
ATOM 827 C C . GLU A 1 107 ? -26.936 14.932 28.676 1.00 68.97 128 GLU A C 1
ATOM 828 O O . GLU A 1 107 ? -25.902 15.470 29.057 1.00 70.26 128 GLU A O 1
ATOM 834 N N . GLU A 1 108 ? -28.043 15.605 28.427 1.00 69.59 129 GLU A N 1
ATOM 835 C CA . GLU A 1 108 ? -28.110 17.047 28.623 1.00 72.01 129 GLU A CA 1
ATOM 836 C C . GLU A 1 108 ? -27.885 17.304 30.112 1.00 72.56 129 GLU A C 1
ATOM 837 O O . GLU A 1 108 ? -27.216 18.248 30.523 1.00 70.76 129 GLU A O 1
ATOM 843 N N . ARG A 1 109 ? -28.465 16.419 30.908 1.00 74.29 130 ARG A N 1
ATOM 844 C CA . ARG A 1 109 ? -28.384 16.483 32.355 1.00 74.95 130 ARG A CA 1
ATOM 845 C C . ARG A 1 109 ? -26.988 16.064 32.805 1.00 76.11 130 ARG A C 1
ATOM 846 O O . ARG A 1 109 ? -26.371 16.720 33.633 1.00 77.36 130 ARG A O 1
ATOM 854 N N . TYR A 1 110 ? -26.488 14.969 32.253 1.00 77.02 131 TYR A N 1
ATOM 855 C CA . TYR A 1 110 ? -25.159 14.502 32.607 1.00 78.28 131 TYR A CA 1
ATOM 856 C C . TYR A 1 110 ? -24.122 15.608 32.503 1.00 78.40 131 TYR A C 1
ATOM 857 O O . TYR A 1 110 ? -23.147 15.622 33.243 1.00 79.04 131 TYR A O 1
ATOM 866 N N . LYS A 1 111 ? -24.318 16.533 31.578 1.00 79.55 132 LYS A N 1
ATOM 867 C CA . LYS A 1 111 ? -23.360 17.611 31.389 1.00 80.66 132 LYS A CA 1
ATOM 868 C C . LYS A 1 111 ? -23.665 18.849 32.208 1.00 81.17 132 LYS A C 1
ATOM 869 O O . LYS A 1 111 ? -23.107 19.920 31.958 1.00 81.65 132 LYS A O 1
ATOM 875 N N . ALA A 1 112 ? -24.547 18.715 33.184 1.00 81.48 133 ALA A N 1
ATOM 876 C CA . ALA A 1 112 ? -24.909 19.839 34.033 1.00 82.87 133 ALA A CA 1
ATOM 877 C C . ALA A 1 112 ? -24.899 19.349 35.470 1.00 85.56 133 ALA A C 1
ATOM 878 O O . ALA A 1 112 ? -23.844 19.225 36.100 1.00 86.87 133 ALA A O 1
ATOM 880 N N . SER A 1 113 ? -26.088 19.055 35.983 1.00 88.02 134 SER A N 1
ATOM 881 C CA . SER A 1 113 ? -26.242 18.571 37.340 1.00 89.10 134 SER A CA 1
ATOM 882 C C . SER A 1 113 ? -25.458 17.270 37.527 1.00 90.34 134 SER A C 1
ATOM 883 O O . SER A 1 113 ? -24.735 17.097 38.503 1.00 91.01 134 SER A O 1
ATOM 886 N N . GLN A 1 114 ? -25.593 16.385 36.541 1.00 91.87 135 GLN A N 1
ATOM 887 C CA . GLN A 1 114 ? -24.990 15.051 36.567 1.00 92.81 135 GLN A CA 1
ATOM 888 C C . GLN A 1 114 ? -25.762 14.371 37.686 1.00 91.37 135 GLN A C 1
ATOM 889 O O . GLN A 1 114 ? -25.326 13.384 38.271 1.00 91.58 135 GLN A O 1
ATOM 895 N N . ASP A 1 115 ? -26.939 14.941 37.962 1.00 90.19 136 ASP A N 1
ATOM 896 C CA . ASP A 1 115 ? -27.853 14.489 38.996 1.00 88.59 136 ASP A CA 1
ATOM 897 C C . ASP A 1 115 ? -29.006 13.682 38.394 1.00 86.14 136 ASP A C 1
ATOM 898 O O . ASP A 1 115 ? -29.588 14.082 37.388 1.00 86.95 136 ASP A O 1
ATOM 903 N N . PRO A 1 116 ? -29.356 12.534 39.000 1.00 83.05 137 PRO A N 1
ATOM 904 C CA . PRO A 1 116 ? -30.444 11.699 38.489 1.00 79.68 137 PRO A CA 1
ATOM 905 C C . PRO A 1 116 ? -31.760 12.469 38.339 1.00 77.20 137 PRO A C 1
ATOM 906 O O . PRO A 1 116 ? -31.998 13.456 39.040 1.00 76.11 137 PRO A O 1
ATOM 910 N N . PHE A 1 117 ? -32.601 12.013 37.414 1.00 74.27 138 PHE A N 1
ATOM 911 C CA . PHE A 1 117 ? -33.899 12.638 37.173 1.00 71.35 138 PHE A CA 1
ATOM 912 C C . PHE A 1 117 ? -34.746 12.476 38.427 1.00 71.06 138 PHE A C 1
ATOM 913 O O . PHE A 1 117 ? -34.709 11.426 39.074 1.00 71.69 138 PHE A O 1
ATOM 921 N N . PRO A 1 118 ? -35.504 13.515 38.803 1.00 70.10 139 PRO A N 1
ATOM 922 C CA . PRO A 1 118 ? -36.353 13.424 39.995 1.00 69.30 139 PRO A CA 1
ATOM 923 C C . PRO A 1 118 ? -37.260 12.191 39.907 1.00 68.95 139 PRO A C 1
ATOM 924 O O . PRO A 1 118 ? -37.701 11.810 38.820 1.00 71.02 139 PRO A O 1
ATOM 928 N N . ALA A 1 119 ? -37.538 11.561 41.040 1.00 67.46 140 ALA A N 1
ATOM 929 C CA . ALA A 1 119 ? -38.371 10.365 41.036 1.00 65.08 140 ALA A CA 1
ATOM 930 C C . ALA A 1 119 ? -39.751 10.622 40.449 1.00 63.09 140 ALA A C 1
ATOM 931 O O . ALA A 1 119 ? -40.329 9.760 39.789 1.00 61.49 140 ALA A O 1
ATOM 933 N N . ALA A 1 120 ? -40.272 11.818 40.696 1.00 61.88 141 ALA A N 1
ATOM 934 C CA . ALA A 1 120 ? -41.587 12.198 40.196 1.00 61.24 141 ALA A CA 1
ATOM 935 C C . ALA A 1 120 ? -41.650 12.149 38.673 1.00 61.79 141 ALA A C 1
ATOM 936 O O . ALA A 1 120 ? -42.640 11.684 38.097 1.00 62.63 141 ALA A O 1
ATOM 938 N N . ILE A 1 121 ? -40.595 12.636 38.023 1.00 61.05 142 ILE A N 1
ATOM 939 C CA . ILE A 1 121 ? -40.537 12.653 36.574 1.00 60.80 142 ILE A CA 1
ATOM 940 C C . ILE A 1 121 ? -40.244 11.268 36.012 1.00 61.94 142 ILE A C 1
ATOM 941 O O . ILE A 1 121 ? -40.762 10.903 34.954 1.00 62.79 142 ILE A O 1
ATOM 946 N N . ILE A 1 122 ? -39.435 10.486 36.717 1.00 62.32 143 ILE A N 1
ATOM 947 C CA . ILE A 1 122 ? -39.134 9.142 36.242 1.00 63.34 143 ILE A CA 1
ATOM 948 C C . ILE A 1 122 ? -40.415 8.316 36.195 1.00 63.43 143 ILE A C 1
ATOM 949 O O . ILE A 1 122 ? -40.628 7.530 35.268 1.00 63.89 143 ILE A O 1
ATOM 954 N N . LEU A 1 123 ? -41.270 8.495 37.196 1.00 62.98 144 LEU A N 1
ATOM 955 C CA . LEU A 1 123 ? -42.522 7.750 37.232 1.00 63.03 144 LEU A CA 1
ATOM 956 C C . LEU A 1 123 ? -43.470 8.228 36.146 1.00 61.78 144 LEU A C 1
ATOM 957 O O . LEU A 1 123 ? -44.113 7.413 35.482 1.00 61.01 144 LEU A O 1
ATOM 962 N N . LYS A 1 124 ? -43.552 9.545 35.956 1.00 60.52 145 LYS A N 1
ATOM 963 C CA . LYS A 1 124 ? -44.424 10.093 34.919 1.00 60.00 145 LYS A CA 1
ATOM 964 C C . LYS A 1 124 ? -44.112 9.413 33.590 1.00 60.27 145 LYS A C 1
ATOM 965 O O . LYS A 1 124 ? -45.014 8.913 32.916 1.00 60.11 145 LYS A O 1
ATOM 971 N N . VAL A 1 125 ? -42.833 9.394 33.218 1.00 59.42 146 VAL A N 1
ATOM 972 C CA . VAL A 1 125 ? -42.425 8.758 31.973 1.00 58.88 146 VAL A CA 1
ATOM 973 C C . VAL A 1 125 ? -42.883 7.316 32.009 1.00 60.45 146 VAL A C 1
ATOM 974 O O . VAL A 1 125 ? -43.475 6.817 31.052 1.00 61.43 146 VAL A O 1
ATOM 978 N N . ALA A 1 126 ? -42.602 6.653 33.128 1.00 61.72 147 ALA A N 1
ATOM 979 C CA . ALA A 1 126 ? -42.978 5.258 33.303 1.00 61.69 147 ALA A CA 1
ATOM 980 C C . ALA A 1 126 ? -44.461 5.070 33.001 1.00 61.48 147 ALA A C 1
ATOM 981 O O . ALA A 1 126 ? -44.842 4.111 32.330 1.00 61.80 147 ALA A O 1
ATOM 983 N N . LEU A 1 127 ? -45.288 5.997 33.483 1.00 61.05 148 LEU A N 1
ATOM 984 C CA . LEU A 1 127 ? -46.729 5.922 33.265 1.00 60.84 148 LEU A CA 1
ATOM 985 C C . LEU A 1 127 ? -47.061 5.972 31.776 1.00 62.03 148 LEU A C 1
ATOM 986 O O . LEU A 1 127 ? -47.616 5.013 31.223 1.00 63.79 148 LEU A O 1
ATOM 991 N N . ASN A 1 128 ? -46.714 7.084 31.128 1.00 60.86 149 ASN A N 1
ATOM 992 C CA . ASN A 1 128 ? -46.988 7.256 29.710 1.00 58.93 149 ASN A CA 1
ATOM 993 C C . ASN A 1 128 ? -46.409 6.163 28.815 1.00 58.69 149 ASN A C 1
ATOM 994 O O . ASN A 1 128 ? -47.041 5.759 27.845 1.00 59.22 149 ASN A O 1
ATOM 999 N N . MET A 1 129 ? -45.213 5.685 29.124 1.00 58.07 150 MET A N 1
ATOM 1000 C CA . MET A 1 129 ? -44.620 4.631 28.312 1.00 59.31 150 MET A CA 1
ATOM 1001 C C . MET A 1 129 ? -45.389 3.321 28.483 1.00 60.45 150 MET A C 1
ATOM 1002 O O . MET A 1 129 ? -45.515 2.526 27.548 1.00 60.04 150 MET A O 1
ATOM 1007 N N . ALA A 1 130 ? -45.897 3.093 29.688 1.00 61.22 151 ALA A N 1
ATOM 1008 C CA . ALA A 1 130 ? -46.647 1.876 29.959 1.00 61.69 151 ALA A CA 1
ATOM 1009 C C . ALA A 1 130 ? -47.949 2.003 29.205 1.00 62.26 151 ALA A C 1
ATOM 1010 O O . ALA A 1 130 ? -48.382 1.087 28.510 1.00 63.43 151 ALA A O 1
ATOM 1012 N N . ARG A 1 131 ? -48.562 3.168 29.344 1.00 62.72 152 ARG A N 1
ATOM 1013 C CA . ARG A 1 131 ? -49.821 3.460 28.685 1.00 61.81 152 ARG A CA 1
ATOM 1014 C C . ARG A 1 131 ? -49.683 3.128 27.204 1.00 62.02 152 ARG A C 1
ATOM 1015 O O . ARG A 1 131 ? -50.542 2.466 26.617 1.00 62.81 152 ARG A O 1
ATOM 1023 N N . GLY A 1 132 ? -48.575 3.578 26.617 1.00 62.37 153 GLY A N 1
ATOM 1024 C CA . GLY A 1 132 ? -48.316 3.354 25.205 1.00 61.93 153 GLY A CA 1
ATOM 1025 C C . GLY A 1 132 ? -48.019 1.915 24.861 1.00 61.99 153 GLY A C 1
ATOM 1026 O O . GLY A 1 132 ? -48.353 1.451 23.775 1.00 61.44 153 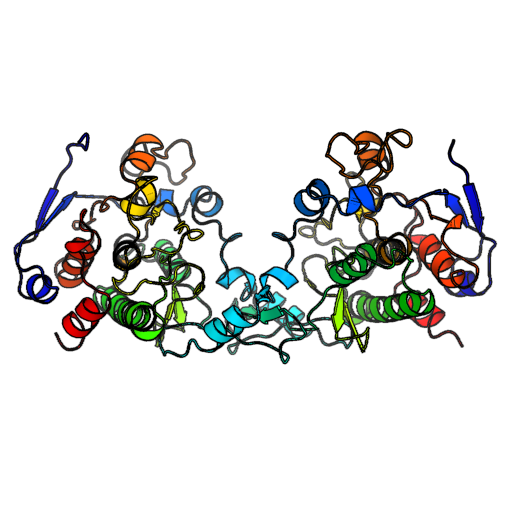GLY A O 1
ATOM 1027 N N . LEU A 1 133 ? -47.375 1.200 25.771 1.00 63.79 154 LEU A N 1
ATOM 1028 C CA . LEU A 1 133 ? -47.059 -0.202 25.514 1.00 65.45 154 LEU A CA 1
ATOM 1029 C C . LEU A 1 133 ? -48.336 -1.032 25.611 1.00 66.70 154 LEU A C 1
ATOM 1030 O O . LEU A 1 133 ? -48.520 -1.998 24.868 1.00 67.24 154 LEU A O 1
ATOM 1035 N N . LYS A 1 134 ? -49.217 -0.638 26.524 1.00 67.24 155 LYS A N 1
ATOM 1036 C CA . LYS A 1 134 ? -50.487 -1.326 26.705 1.00 68.47 155 LYS A CA 1
ATOM 1037 C C . LYS A 1 134 ? -51.228 -1.280 25.379 1.00 69.48 155 LYS A C 1
ATOM 1038 O O . LYS A 1 134 ? -51.672 -2.308 24.870 1.00 69.65 155 LYS A O 1
ATOM 1044 N N . TYR A 1 135 ? -51.348 -0.074 24.827 1.00 70.03 156 TYR A N 1
ATOM 1045 C CA . TYR A 1 135 ? -52.018 0.137 23.550 1.00 70.44 156 TYR A CA 1
ATOM 1046 C C . TYR A 1 135 ? -51.411 -0.751 22.456 1.00 71.59 156 TYR A C 1
ATOM 1047 O O . TYR A 1 135 ? -52.129 -1.384 21.685 1.00 72.07 156 TYR A O 1
ATOM 1056 N N . LEU A 1 136 ? -50.087 -0.793 22.382 1.00 72.14 157 LEU A N 1
ATOM 1057 C CA . LEU A 1 136 ? -49.423 -1.598 21.367 1.00 72.37 157 LEU A CA 1
ATOM 1058 C C . LEU A 1 136 ? -49.641 -3.088 21.565 1.00 73.08 157 LEU A C 1
ATOM 1059 O O . LEU A 1 136 ? -49.841 -3.827 20.606 1.00 73.41 157 LEU A O 1
ATOM 1064 N N . HIS A 1 137 ? -49.599 -3.520 22.817 1.00 73.97 158 HIS A N 1
ATOM 1065 C CA . HIS A 1 137 ? -49.762 -4.927 23.149 1.00 75.35 158 HIS A CA 1
ATOM 1066 C C . HIS A 1 137 ? -51.210 -5.423 23.091 1.00 75.89 158 HIS A C 1
ATOM 1067 O O . HIS A 1 137 ? -51.515 -6.389 22.388 1.00 75.62 158 HIS A O 1
ATOM 1074 N N . GLN A 1 138 ? -52.099 -4.755 23.820 1.00 76.48 159 GLN A N 1
ATOM 1075 C CA . GLN A 1 138 ? -53.505 -5.148 23.876 1.00 77.52 159 GLN A CA 1
ATOM 1076 C C . GLN A 1 138 ? -54.397 -4.731 22.715 1.00 77.57 159 GLN A C 1
ATOM 1077 O O . GLN A 1 138 ? -55.340 -5.449 22.372 1.00 78.91 159 GLN A O 1
ATOM 1083 N N . GLU A 1 139 ? -54.109 -3.577 22.114 1.00 76.15 160 GLU A N 1
ATOM 1084 C CA . GLU A 1 139 ? -54.895 -3.071 20.998 1.00 72.81 160 GLU A CA 1
ATOM 1085 C C . GLU A 1 139 ? -54.418 -3.528 19.633 1.00 70.63 160 GLU A C 1
ATOM 1086 O O . GLU A 1 139 ? -55.136 -4.203 18.913 1.00 69.70 160 GLU A O 1
ATOM 1092 N N . LYS A 1 140 ? -53.196 -3.158 19.286 1.00 70.74 161 LYS A N 1
ATOM 1093 C CA . LYS A 1 140 ? -52.636 -3.501 17.988 1.00 70.97 161 LYS A CA 1
ATOM 1094 C C . LYS A 1 140 ? -52.018 -4.885 17.909 1.00 70.62 161 LYS A C 1
ATOM 1095 O O . LYS A 1 140 ? -51.740 -5.386 16.812 1.00 70.65 161 LYS A O 1
ATOM 1101 N N . LYS A 1 141 ? -51.820 -5.511 19.065 1.00 70.45 162 LYS A N 1
ATOM 1102 C CA . LYS A 1 141 ? -51.209 -6.838 19.112 1.00 69.71 162 LYS A CA 1
ATOM 1103 C C . LYS A 1 141 ? -49.875 -6.780 18.381 1.00 68.16 162 LYS A C 1
ATOM 1104 O O . LYS A 1 141 ? -49.591 -7.590 17.495 1.00 67.71 162 LYS A O 1
ATOM 1110 N N . LEU A 1 142 ? -49.072 -5.786 18.758 1.00 66.82 163 LEU A N 1
ATOM 1111 C CA . LEU A 1 142 ? -47.747 -5.567 18.184 1.00 63.79 163 LEU A CA 1
ATOM 1112 C C . LEU A 1 142 ? -46.745 -5.354 19.305 1.00 62.40 163 LEU A C 1
ATOM 1113 O O . LEU A 1 142 ? -47.044 -4.692 20.307 1.00 62.31 163 LEU A O 1
ATOM 1118 N N . LEU A 1 143 ? -45.558 -5.925 19.138 1.00 60.06 164 LEU A N 1
ATOM 1119 C CA . LEU A 1 143 ? -44.492 -5.766 20.115 1.00 58.05 164 LEU A CA 1
ATOM 1120 C C . LEU A 1 143 ? -43.574 -4.686 19.542 1.00 57.71 164 LEU A C 1
ATOM 1121 O O . LEU A 1 143 ? -43.256 -4.709 18.349 1.00 57.63 164 LEU A O 1
ATOM 1126 N N . HIS A 1 144 ? -43.160 -3.741 20.378 1.00 57.21 165 HIS A N 1
ATOM 1127 C CA . HIS A 1 144 ? -42.273 -2.679 19.918 1.00 58.37 165 HIS A CA 1
ATOM 1128 C C . HIS A 1 144 ? -40.939 -3.269 19.466 1.00 58.82 165 HIS A C 1
ATOM 1129 O O . HIS A 1 144 ? -40.545 -3.126 18.309 1.00 59.31 165 HIS A O 1
ATOM 1136 N N . GLY A 1 145 ? -40.239 -3.915 20.394 1.00 58.80 166 GLY A N 1
ATOM 1137 C CA . GLY A 1 145 ? -38.979 -4.559 20.067 1.00 58.35 166 GLY A CA 1
ATOM 1138 C C . GLY A 1 145 ? -37.694 -3.762 20.175 1.00 58.49 166 GLY A C 1
ATOM 1139 O O . GLY A 1 145 ? -36.613 -4.305 19.929 1.00 57.67 166 GLY A O 1
ATOM 1140 N N . ASP A 1 146 ? -37.789 -2.491 20.549 1.00 58.05 167 ASP A N 1
ATOM 1141 C CA . ASP A 1 146 ? -36.596 -1.667 20.642 1.00 56.97 167 ASP A CA 1
ATOM 1142 C C . ASP A 1 146 ? -36.780 -0.511 21.611 1.00 56.93 167 ASP A C 1
ATOM 1143 O O . ASP A 1 146 ? -36.413 0.620 21.323 1.00 56.85 167 ASP A O 1
ATOM 1148 N N . ILE A 1 147 ? -37.360 -0.798 22.767 1.00 57.19 168 ILE A N 1
ATOM 1149 C CA . ILE A 1 147 ? -37.561 0.235 23.763 1.00 56.86 168 ILE A CA 1
ATOM 1150 C C . ILE A 1 147 ? -36.200 0.689 24.295 1.00 58.00 168 ILE A C 1
ATOM 1151 O O . ILE A 1 147 ? -35.271 -0.114 24.452 1.00 58.89 168 ILE A O 1
ATOM 1156 N N . LYS A 1 148 ? -36.094 1.987 24.557 1.00 57.52 169 LYS A N 1
ATOM 1157 C CA . LYS A 1 148 ? -34.876 2.609 25.064 1.00 56.32 169 LYS A CA 1
ATOM 1158 C C . LYS A 1 148 ? -35.141 4.112 25.059 1.00 56.76 169 LYS A C 1
ATOM 1159 O O . LYS A 1 148 ? -36.153 4.557 24.511 1.00 57.78 169 LYS A O 1
ATOM 1165 N N . SER A 1 149 ? -34.248 4.888 25.663 1.00 56.12 170 SER A N 1
ATOM 1166 C CA . SER A 1 149 ? -34.414 6.337 25.744 1.00 56.96 170 SER A CA 1
ATOM 1167 C C . SER A 1 149 ? -34.387 7.038 24.379 1.00 58.04 170 SER A C 1
ATOM 1168 O O . SER A 1 149 ? -34.932 8.138 24.219 1.00 57.21 170 SER A O 1
ATOM 1171 N N . SER A 1 150 ? -33.755 6.395 23.397 1.00 57.95 171 SER A N 1
ATOM 1172 C CA . SER A 1 150 ? -33.673 6.941 22.049 1.00 57.01 171 SER A CA 1
ATOM 1173 C C . SER A 1 150 ? -35.043 6.918 21.392 1.00 56.62 171 SER A C 1
ATOM 1174 O O . SER A 1 150 ? -35.370 7.802 20.605 1.00 57.64 171 SER A O 1
ATOM 1177 N N . ASN A 1 151 ? -35.838 5.898 21.703 1.00 54.24 172 ASN A N 1
ATOM 1178 C CA . ASN A 1 151 ? -37.153 5.792 21.110 1.00 51.02 172 ASN A CA 1
ATOM 1179 C C . ASN A 1 151 ? -38.267 6.404 21.952 1.00 49.60 172 ASN A C 1
ATOM 1180 O O . ASN A 1 151 ? -39.433 6.066 21.793 1.00 50.03 172 ASN A O 1
ATOM 1185 N N . VAL A 1 152 ? -37.906 7.317 22.839 1.00 47.45 173 VAL A N 1
ATOM 1186 C CA . VAL A 1 152 ? -38.898 8.007 23.649 1.00 48.19 173 VAL A CA 1
ATOM 1187 C C . VAL A 1 152 ? -38.649 9.487 23.402 1.00 49.08 173 VAL A C 1
ATOM 1188 O O . VAL A 1 152 ? -37.615 10.012 23.807 1.00 50.13 173 VAL A O 1
ATOM 1192 N N . VAL A 1 153 ? -39.573 10.157 22.720 1.00 49.36 174 VAL A N 1
ATOM 1193 C CA . VAL A 1 153 ? -39.406 11.577 22.436 1.00 50.50 174 VAL A CA 1
ATOM 1194 C C . VAL A 1 153 ? -40.242 12.381 23.415 1.00 51.17 174 VAL A C 1
ATOM 1195 O O . VAL A 1 153 ? -41.381 12.016 23.719 1.00 51.90 174 VAL A O 1
ATOM 1199 N N . ILE A 1 154 ? -39.668 13.470 23.918 1.00 52.13 175 ILE A N 1
ATOM 1200 C CA . ILE A 1 154 ? -40.333 14.330 24.891 1.00 52.04 175 ILE A CA 1
ATOM 1201 C C . ILE A 1 154 ? -40.603 15.707 24.309 1.00 54.07 175 ILE A C 1
ATOM 1202 O O . ILE A 1 154 ? -39.795 16.232 23.547 1.00 55.22 175 ILE A O 1
ATOM 1207 N N . LYS A 1 155 ? -41.744 16.287 24.675 1.00 56.47 176 LYS A N 1
ATOM 1208 C CA . LYS A 1 155 ? -42.137 17.613 24.214 1.00 57.27 176 LYS A CA 1
ATOM 1209 C C . LYS A 1 155 ? -41.985 18.611 25.349 1.00 58.66 176 LYS A C 1
ATOM 1210 O O . LYS A 1 155 ? -42.711 18.554 26.333 1.00 58.21 176 LYS A O 1
ATOM 1216 N N . GLY A 1 156 ? -41.046 19.533 25.200 1.00 61.37 177 GLY A N 1
ATOM 1217 C CA . GLY A 1 156 ? -40.825 20.538 26.223 1.00 63.05 177 GLY A CA 1
ATOM 1218 C C . GLY A 1 156 ? -40.449 19.906 27.540 1.00 64.58 177 GLY A C 1
ATOM 1219 O O . GLY A 1 156 ? -39.744 18.893 27.570 1.00 65.67 177 GLY A O 1
ATOM 1220 N N . ASP A 1 157 ? -40.918 20.506 28.629 1.00 65.73 178 ASP A N 1
ATOM 1221 C CA . ASP A 1 157 ? -40.641 20.006 29.969 1.00 65.85 178 ASP A CA 1
ATOM 1222 C C . ASP A 1 157 ? -41.613 18.866 30.285 1.00 64.29 178 ASP A C 1
ATOM 1223 O O . ASP A 1 157 ? -42.534 19.014 31.084 1.00 64.21 178 ASP A O 1
ATOM 1228 N N . PHE A 1 158 ? -41.398 17.732 29.635 1.00 62.46 179 PHE A N 1
ATOM 1229 C CA . PHE A 1 158 ? -42.237 16.556 29.809 1.00 60.00 179 PHE A CA 1
ATOM 1230 C C . PHE A 1 158 ? -43.725 16.827 29.666 1.00 59.72 179 PHE A C 1
ATOM 1231 O O . PHE A 1 158 ? -44.545 16.198 30.333 1.00 60.41 179 PHE A O 1
ATOM 1239 N N . GLU A 1 159 ? -44.067 17.767 28.789 1.00 60.32 180 GLU A N 1
ATOM 1240 C CA . GLU A 1 159 ? -45.464 18.085 28.508 1.00 61.44 180 GLU A CA 1
ATOM 1241 C C . GLU A 1 159 ? -46.122 16.806 27.999 1.00 59.38 180 GLU A C 1
ATOM 1242 O O . GLU A 1 159 ? -47.236 16.476 28.392 1.00 58.51 180 GLU A O 1
ATOM 1248 N N . THR A 1 160 ? -45.425 16.099 27.110 1.00 57.95 181 THR A N 1
ATOM 1249 C CA . THR A 1 160 ? -45.914 14.825 26.587 1.00 57.60 181 THR A CA 1
ATOM 1250 C C . THR A 1 160 ? -44.758 13.851 26.413 1.00 55.52 181 THR A C 1
ATOM 1251 O O . THR A 1 160 ? -43.673 14.238 25.998 1.00 56.50 181 THR A O 1
ATOM 1255 N N . ILE A 1 161 ? -44.996 12.587 26.743 1.00 52.56 182 ILE A N 1
ATOM 1256 C CA . ILE A 1 161 ? -43.987 11.549 26.596 1.00 50.26 182 ILE A CA 1
ATOM 1257 C C . ILE A 1 161 ? -44.533 10.584 25.538 1.00 49.83 182 ILE A C 1
ATOM 1258 O O . ILE A 1 161 ? -45.695 10.196 25.596 1.00 50.13 182 ILE A O 1
ATOM 1263 N N . LYS A 1 162 ? -43.712 10.199 24.571 1.00 48.75 183 LYS A N 1
ATOM 1264 C CA . LYS A 1 162 ? -44.172 9.282 23.538 1.00 48.18 183 LYS A CA 1
ATOM 1265 C C . LYS A 1 162 ? -43.136 8.238 23.163 1.00 47.47 183 LYS A C 1
ATOM 1266 O O . LYS A 1 162 ? -41.964 8.362 23.503 1.00 50.63 183 LYS A O 1
ATOM 1272 N N . ILE A 1 163 ? -43.580 7.208 22.460 1.00 44.26 184 ILE A N 1
ATOM 1273 C CA . ILE A 1 163 ? -42.708 6.154 22.006 1.00 44.41 184 ILE A CA 1
ATOM 1274 C C . ILE A 1 163 ? -42.736 6.183 20.482 1.00 46.72 184 ILE A C 1
ATOM 1275 O O . ILE A 1 163 ? -43.810 6.240 19.880 1.00 47.83 184 ILE A O 1
ATOM 1280 N N . CYS A 1 164 ? -41.565 6.156 19.854 1.00 47.37 185 CYS A N 1
ATOM 1281 C CA . CYS A 1 164 ? -41.496 6.208 18.397 1.00 49.52 185 CYS A CA 1
ATOM 1282 C C . CYS A 1 164 ? -40.803 4.993 17.808 1.00 50.33 185 CYS A C 1
ATOM 1283 O O . CYS A 1 164 ? -40.332 4.123 18.531 1.00 51.04 185 CYS A O 1
ATOM 1286 N N . ASP A 1 165 ? -40.738 4.958 16.481 1.00 51.11 186 ASP A N 1
ATOM 1287 C CA . ASP A 1 165 ? -40.117 3.863 15.753 1.00 51.16 186 ASP A CA 1
ATOM 1288 C C . ASP A 1 165 ? -40.887 2.583 16.025 1.00 52.17 186 ASP A C 1
ATOM 1289 O O . ASP A 1 165 ? -40.297 1.550 16.319 1.00 52.54 186 ASP A O 1
ATOM 1294 N N . VAL A 1 166 ? -42.214 2.664 15.942 1.00 53.61 187 VAL A N 1
ATOM 1295 C CA . VAL A 1 166 ? -43.083 1.511 16.153 1.00 54.61 187 VAL A CA 1
ATOM 1296 C C . VAL A 1 166 ? -43.056 0.647 14.894 1.00 56.90 187 VAL A C 1
ATOM 1297 O O . VAL A 1 166 ? -43.281 1.134 13.784 1.00 56.51 187 VAL A O 1
ATOM 1301 N N . GLY A 1 167 ? -42.770 -0.638 15.082 1.00 59.13 188 GLY A N 1
ATOM 1302 C CA . GLY A 1 167 ? -42.702 -1.554 13.959 1.00 61.11 188 GLY A CA 1
ATOM 1303 C C . GLY A 1 167 ? -43.998 -2.297 13.709 1.00 61.58 188 GLY A C 1
ATOM 1304 O O . GLY A 1 167 ? -45.017 -2.035 14.352 1.00 61.60 188 GLY A O 1
ATOM 1305 N N . VAL A 1 168 ? -43.949 -3.237 12.775 1.00 61.66 189 VAL A N 1
ATOM 1306 C CA . VAL A 1 168 ? -45.111 -4.030 12.408 1.00 63.15 189 VAL A CA 1
ATOM 1307 C C . VAL A 1 168 ? -44.626 -5.464 12.183 1.00 65.43 189 VAL A C 1
ATOM 1308 O O . VAL A 1 168 ? -45.385 -6.334 11.762 1.00 66.88 189 VAL A O 1
ATOM 1312 N N . SER A 1 169 ? -43.351 -5.694 12.492 1.00 66.82 190 SER A N 1
ATOM 1313 C CA . SER A 1 169 ? -42.683 -6.978 12.300 1.00 67.50 190 SER A CA 1
ATOM 1314 C C . SER A 1 169 ? -42.698 -7.941 13.493 1.00 68.86 190 SER A C 1
ATOM 1315 O O . SER A 1 169 ? -42.208 -9.074 13.401 1.00 69.34 190 SER A O 1
ATOM 1318 N N . LEU A 1 170 ? -43.244 -7.501 14.617 1.00 69.16 191 LEU A N 1
ATOM 1319 C CA . LEU A 1 170 ? -43.302 -8.361 15.787 1.00 68.84 191 LEU A CA 1
ATOM 1320 C C . LEU A 1 170 ? -44.734 -8.460 16.246 1.00 69.89 191 LEU A C 1
ATOM 1321 O O . LEU A 1 170 ? -45.097 -7.917 17.285 1.00 71.36 191 LEU A O 1
ATOM 1326 N N . PRO A 1 171 ? -45.574 -9.144 15.461 1.00 70.88 192 PRO A N 1
ATOM 1327 C CA . PRO A 1 171 ? -46.989 -9.307 15.803 1.00 72.86 192 PRO A CA 1
ATOM 1328 C C . PRO A 1 171 ? -47.133 -10.237 16.999 1.00 76.42 192 PRO A C 1
ATOM 1329 O O . PRO A 1 171 ? -46.507 -11.298 17.045 1.00 77.40 192 PRO A O 1
ATOM 1333 N N . LEU A 1 172 ? -47.936 -9.833 17.977 1.00 80.00 193 LEU A N 1
ATOM 1334 C CA . LEU A 1 172 ? -48.139 -10.655 19.157 1.00 83.85 193 LEU A CA 1
ATOM 1335 C C . LEU A 1 172 ? -49.260 -11.665 18.936 1.00 88.91 193 LEU A C 1
ATOM 1336 O O . LEU A 1 172 ? -50.397 -11.302 18.622 1.00 89.34 193 LEU A O 1
ATOM 1341 N N . ASP A 1 173 ? -48.914 -12.938 19.095 1.00 94.59 194 ASP A N 1
ATOM 1342 C CA . ASP A 1 173 ? -49.844 -14.051 18.934 1.00 99.62 194 ASP A CA 1
ATOM 1343 C C . ASP A 1 173 ? -51.000 -13.950 19.934 1.00 101.80 194 ASP A C 1
ATOM 1344 O O . ASP A 1 173 ? -51.065 -13.005 20.723 1.00 102.61 194 ASP A O 1
ATOM 1349 N N . GLU A 1 174 ? -51.922 -14.907 19.891 1.00 103.88 195 GLU A N 1
ATOM 1350 C CA . GLU A 1 174 ? -53.055 -14.903 20.806 1.00 106.07 195 GLU A CA 1
ATOM 1351 C C . GLU A 1 174 ? -52.573 -15.127 22.242 1.00 105.55 195 GLU A C 1
ATOM 1352 O O . GLU A 1 174 ? -53.212 -14.689 23.204 1.00 105.19 195 GLU A O 1
ATOM 1358 N N . ASN A 1 175 ? -51.437 -15.806 22.376 1.00 104.83 196 ASN A N 1
ATOM 1359 C CA . ASN A 1 175 ? -50.855 -16.083 23.684 1.00 103.51 196 ASN A CA 1
ATOM 1360 C C . ASN A 1 175 ? -49.815 -15.019 24.005 1.00 102.46 196 ASN A C 1
ATOM 1361 O O . ASN A 1 175 ? -48.871 -15.265 24.758 1.00 102.74 196 ASN A O 1
ATOM 1366 N N . MET A 1 176 ? -49.995 -13.836 23.420 1.00 100.57 197 MET A N 1
ATOM 1367 C CA . MET A 1 176 ? -49.088 -12.716 23.628 1.00 98.07 197 MET A CA 1
ATOM 1368 C C . MET A 1 176 ? -47.651 -13.201 23.459 1.00 96.72 197 MET A C 1
ATOM 1369 O O . MET A 1 176 ? -46.817 -13.043 24.348 1.00 96.27 197 MET A O 1
ATOM 1374 N N . GLU A 1 177 ? -47.366 -13.787 22.306 1.00 95.30 198 GLU A N 1
ATOM 1375 C CA . GLU A 1 177 ? -46.042 -14.317 22.043 1.00 95.43 198 GLU A CA 1
ATOM 1376 C C . GLU A 1 177 ? -45.702 -14.223 20.545 1.00 95.01 198 GLU A C 1
ATOM 1377 O O . GLU A 1 177 ? -46.480 -14.662 19.701 1.00 95.61 198 GLU A O 1
ATOM 1383 N N . VAL A 1 178 ? -44.550 -13.638 20.218 1.00 93.82 199 VAL A N 1
ATOM 1384 C CA . VAL A 1 178 ? -44.137 -13.486 18.821 1.00 92.81 199 VAL A CA 1
ATOM 1385 C C . VAL A 1 178 ? -43.860 -14.841 18.174 1.00 92.85 199 VAL A C 1
ATOM 1386 O O . VAL A 1 178 ? -42.708 -15.238 17.987 1.00 91.17 199 VAL A O 1
ATOM 1390 N N . THR A 1 179 ? -44.938 -15.532 17.821 1.00 93.29 200 THR A N 1
ATOM 1391 C CA . THR A 1 179 ? -44.866 -16.859 17.212 1.00 93.21 200 THR A CA 1
ATOM 1392 C C . THR A 1 179 ? -44.584 -16.835 15.715 1.00 92.86 200 THR A C 1
ATOM 1393 O O . THR A 1 179 ? -44.176 -17.843 15.145 1.00 92.87 200 THR A O 1
ATOM 1397 N N . ASP A 1 180 ? -44.814 -15.691 15.080 1.00 93.94 201 ASP A N 1
ATOM 1398 C CA . ASP A 1 180 ? -44.587 -15.550 13.646 1.00 94.85 201 ASP A CA 1
ATOM 1399 C C . ASP A 1 180 ? -43.232 -16.144 13.256 1.00 95.51 201 ASP A C 1
ATOM 1400 O O . ASP A 1 180 ? -42.218 -15.866 13.894 1.00 94.30 201 ASP A O 1
ATOM 1405 N N . PRO A 1 181 ? -43.202 -16.969 12.196 1.00 96.40 202 PRO A N 1
ATOM 1406 C CA . PRO A 1 181 ? -41.973 -17.611 11.715 1.00 96.87 202 PRO A CA 1
ATOM 1407 C C . PRO A 1 181 ? -40.846 -16.642 11.373 1.00 97.81 202 PRO A C 1
ATOM 1408 O O . PRO A 1 181 ? -39.810 -16.638 12.037 1.00 98.33 202 PRO A O 1
ATOM 1412 N N . GLU A 1 182 ? -41.040 -15.823 10.343 1.00 98.22 203 GLU A N 1
ATOM 1413 C CA . GLU A 1 182 ? -40.003 -14.875 9.958 1.00 98.72 203 GLU A CA 1
ATOM 1414 C C . GLU A 1 182 ? -40.043 -13.572 10.753 1.00 96.71 203 GLU A C 1
ATOM 1415 O O . GLU A 1 182 ? -40.131 -12.487 10.189 1.00 97.47 203 GLU A O 1
ATOM 1421 N N . ALA A 1 183 ? -39.967 -13.695 12.072 1.00 93.16 204 ALA A N 1
ATOM 1422 C CA . ALA A 1 183 ? -39.985 -12.544 12.956 1.00 90.43 204 ALA A CA 1
ATOM 1423 C C . ALA A 1 183 ? -38.858 -12.690 13.966 1.00 89.92 204 ALA A C 1
ATOM 1424 O O . ALA A 1 183 ? -38.858 -13.611 14.777 1.00 89.67 204 ALA A O 1
ATOM 1426 N N . CYS A 1 184 ? -37.899 -11.774 13.917 1.00 89.62 205 CYS A N 1
ATOM 1427 C CA . CYS A 1 184 ? -36.756 -11.812 14.825 1.00 87.93 205 CYS A CA 1
ATOM 1428 C C . CYS A 1 184 ? -36.610 -10.555 15.688 1.00 85.21 205 CYS A C 1
ATOM 1429 O O . CYS A 1 184 ? -36.643 -9.432 15.184 1.00 85.27 205 CYS A O 1
ATOM 1432 N N . TYR A 1 185 ? -36.448 -10.752 16.992 1.00 81.27 206 TYR A N 1
ATOM 1433 C CA . TYR A 1 185 ? -36.272 -9.633 17.913 1.00 78.07 206 TYR A CA 1
ATOM 1434 C C . TYR A 1 185 ? -34.820 -9.186 17.799 1.00 77.74 206 TYR A C 1
ATOM 1435 O O . TYR A 1 185 ? -33.921 -10.017 17.659 1.00 78.70 206 TYR A O 1
ATOM 1444 N N . ILE A 1 186 ? -34.584 -7.878 17.850 1.00 77.40 207 ILE A N 1
ATOM 1445 C CA . ILE A 1 186 ? -33.222 -7.373 17.749 1.00 75.16 207 ILE A CA 1
ATOM 1446 C C . ILE A 1 186 ? -32.944 -6.293 18.768 1.00 74.65 207 ILE A C 1
ATOM 1447 O O . ILE A 1 186 ? -31.982 -6.376 19.526 1.00 76.15 207 ILE A O 1
ATOM 1452 N N . GLY A 1 187 ? -33.785 -5.269 18.775 1.00 73.72 208 GLY A N 1
ATOM 1453 C CA . GLY A 1 187 ? -33.588 -4.179 19.708 1.00 72.09 208 GLY A CA 1
ATOM 1454 C C . GLY A 1 187 ? -32.167 -3.657 19.649 1.00 70.62 208 GLY A C 1
ATOM 1455 O O . GLY A 1 187 ? -31.507 -3.728 18.619 1.00 70.52 208 GLY A O 1
ATOM 1456 N N . THR A 1 188 ? -31.691 -3.136 20.770 1.00 69.99 209 THR A N 1
ATOM 1457 C CA . THR A 1 188 ? -30.346 -2.598 20.845 1.00 69.46 209 THR A CA 1
ATOM 1458 C C . THR A 1 188 ? -29.602 -3.347 21.950 1.00 69.91 209 THR A C 1
ATOM 1459 O O . THR A 1 188 ? -29.972 -3.261 23.125 1.00 68.58 209 THR A O 1
ATOM 1463 N N . GLU A 1 189 ? -28.559 -4.077 21.552 1.00 70.04 210 GLU A N 1
ATOM 1464 C CA . GLU A 1 189 ? -27.747 -4.896 22.453 1.00 69.75 210 GLU A CA 1
ATOM 1465 C C . GLU A 1 189 ? -27.836 -4.607 23.962 1.00 67.66 210 GLU A C 1
ATOM 1466 O O . GLU A 1 189 ? -28.364 -5.419 24.720 1.00 68.02 210 GLU A O 1
ATOM 1472 N N . PRO A 1 190 ? -27.340 -3.442 24.418 1.00 65.04 211 PRO A N 1
ATOM 1473 C CA . PRO A 1 190 ? -27.391 -3.119 25.847 1.00 62.85 211 PRO A CA 1
ATOM 1474 C C . PRO A 1 190 ? -28.772 -3.225 26.493 1.00 62.24 211 PRO A C 1
ATOM 1475 O O . PRO A 1 190 ? -28.884 -3.311 27.714 1.00 62.10 211 PRO A O 1
ATOM 1479 N N . TRP A 1 191 ? -29.820 -3.202 25.673 1.00 62.29 212 TRP A N 1
ATOM 1480 C CA . TRP A 1 191 ? -31.196 -3.248 26.168 1.00 61.49 212 TRP A CA 1
ATOM 1481 C C . TRP A 1 191 ? -31.908 -4.574 25.937 1.00 63.93 212 TRP A C 1
ATOM 1482 O O . TRP A 1 191 ? -33.065 -4.728 26.332 1.00 64.76 212 TRP A O 1
ATOM 1493 N N . LYS A 1 192 ? -31.232 -5.524 25.294 1.00 66.63 213 LYS A N 1
ATOM 1494 C CA . LYS A 1 192 ? -31.831 -6.829 25.012 1.00 68.90 213 LYS A CA 1
ATOM 1495 C C . LYS A 1 192 ? -32.238 -7.615 26.254 1.00 71.04 213 LYS A C 1
ATOM 1496 O O . LYS A 1 192 ? -31.535 -7.617 27.265 1.00 70.56 213 LYS A O 1
ATOM 1502 N N . PRO A 1 193 ? -33.396 -8.284 26.195 1.00 73.50 214 PRO A N 1
ATOM 1503 C CA . PRO A 1 193 ? -33.872 -9.085 27.325 1.00 75.64 214 PRO A CA 1
ATOM 1504 C C . PRO A 1 193 ? -33.177 -10.449 27.210 1.00 77.55 214 PRO A C 1
ATOM 1505 O O . PRO A 1 193 ? -32.628 -10.778 26.152 1.00 76.82 214 PRO A O 1
ATOM 1509 N N . LYS A 1 194 ? -33.190 -11.242 28.279 1.00 79.50 215 LYS A N 1
ATOM 1510 C CA . LYS A 1 194 ? -32.519 -12.538 28.231 1.00 80.68 215 LYS A CA 1
ATOM 1511 C C . LYS A 1 194 ? -32.984 -13.402 27.056 1.00 80.22 215 LYS A C 1
ATOM 1512 O O . LYS A 1 194 ? -32.158 -13.940 26.317 1.00 80.12 215 LYS A O 1
ATOM 1518 N N . GLU A 1 195 ? -34.298 -13.521 26.871 1.00 79.59 216 GLU A N 1
ATOM 1519 C CA . GLU A 1 195 ? -34.841 -14.335 25.787 1.00 79.55 216 GLU A CA 1
ATOM 1520 C C . GLU A 1 195 ? -34.444 -13.879 24.384 1.00 81.00 216 GLU A C 1
ATOM 1521 O O . GLU A 1 195 ? -34.638 -14.608 23.407 1.00 80.43 216 GLU A O 1
ATOM 1527 N N . ALA A 1 196 ? -33.887 -12.677 24.281 1.00 82.48 217 ALA A N 1
ATOM 1528 C CA . ALA A 1 196 ? -33.466 -12.157 22.989 1.00 84.01 217 ALA A CA 1
ATOM 1529 C C . ALA A 1 196 ? -31.999 -12.495 22.769 1.00 85.69 217 ALA A C 1
ATOM 1530 O O . ALA A 1 196 ? -31.440 -12.232 21.704 1.00 85.58 217 ALA A O 1
ATOM 1532 N N . VAL A 1 197 ? -31.380 -13.081 23.787 1.00 88.18 218 VAL A N 1
ATOM 1533 C CA . VAL A 1 197 ? -29.978 -13.458 23.706 1.00 91.77 218 VAL A CA 1
ATOM 1534 C C . VAL A 1 197 ? -29.842 -14.982 23.664 1.00 95.35 218 VAL A C 1
ATOM 1535 O O . VAL A 1 197 ? -28.875 -15.514 23.112 1.00 95.50 218 VAL A O 1
ATOM 1539 N N . GLU A 1 198 ? -30.828 -15.670 24.241 1.00 99.41 219 GLU A N 1
ATOM 1540 C CA . GLU A 1 198 ? -30.863 -17.136 24.304 1.00 103.28 219 GLU A CA 1
ATOM 1541 C C . GLU A 1 198 ? -30.561 -17.803 22.966 1.00 105.28 219 GLU A C 1
ATOM 1542 O O . GLU A 1 198 ? -30.266 -19.000 22.908 1.00 106.27 219 GLU A O 1
ATOM 1548 N N . GLU A 1 199 ? -30.650 -17.031 21.892 1.00 106.92 220 GLU A N 1
ATOM 1549 C CA . GLU A 1 199 ? -30.403 -17.554 20.555 1.00 108.73 220 GLU A CA 1
ATOM 1550 C C . GLU A 1 199 ? -31.515 -18.529 20.196 1.00 108.00 220 GLU A C 1
ATOM 1551 O O . GLU A 1 199 ? -31.614 -18.979 19.054 1.00 107.94 220 GLU A O 1
ATOM 1557 N N . ASN A 1 200 ? -32.354 -18.850 21.176 1.00 107.07 221 ASN A N 1
ATOM 1558 C CA . ASN A 1 200 ? -33.454 -19.771 20.947 1.00 106.45 221 ASN A CA 1
ATOM 1559 C C . ASN A 1 200 ? -34.661 -19.465 21.836 1.00 104.64 221 ASN A C 1
ATOM 1560 O O . ASN A 1 200 ? -35.738 -20.031 21.648 1.00 104.77 221 ASN A O 1
ATOM 1565 N N . GLY A 1 201 ? -34.478 -18.561 22.793 1.00 102.23 222 GLY A N 1
ATOM 1566 C CA . GLY A 1 201 ? -35.558 -18.200 23.696 1.00 99.17 222 GLY A CA 1
ATOM 1567 C C . GLY A 1 201 ? -36.874 -17.840 23.028 1.00 97.28 222 GLY A C 1
ATOM 1568 O O . GLY A 1 201 ? -36.962 -17.735 21.806 1.00 96.88 222 GLY A O 1
ATOM 1569 N N . VAL A 1 202 ? -37.904 -17.649 23.846 1.00 95.39 223 VAL A N 1
ATOM 1570 C CA . VAL A 1 202 ? -39.238 -17.302 23.369 1.00 93.58 223 VAL A CA 1
ATOM 1571 C C . VAL A 1 202 ? -39.549 -15.822 23.632 1.00 92.36 223 VAL A C 1
ATOM 1572 O O . VAL A 1 202 ? -39.532 -15.367 24.781 1.00 92.90 223 VAL A O 1
ATOM 1576 N N . ILE A 1 203 ? -39.835 -15.078 22.563 1.00 89.50 224 ILE A N 1
ATOM 1577 C CA . ILE A 1 203 ? -40.136 -13.653 22.671 1.00 86.49 224 ILE A CA 1
ATOM 1578 C C . ILE A 1 203 ? -41.584 -13.389 23.049 1.00 84.44 224 ILE A C 1
ATOM 1579 O O . ILE A 1 203 ? -42.495 -13.605 22.262 1.00 83.36 224 ILE A O 1
ATOM 1584 N N . THR A 1 204 ? -41.782 -12.908 24.265 1.00 83.73 225 THR A N 1
ATOM 1585 C CA . THR A 1 204 ? -43.113 -12.605 24.775 1.00 83.75 225 THR A CA 1
ATOM 1586 C C . THR A 1 204 ? -43.350 -11.095 24.724 1.00 83.28 225 THR A C 1
ATOM 1587 O O . THR A 1 204 ? -42.510 -10.355 24.223 1.00 83.59 225 THR A O 1
ATOM 1591 N N . ASP A 1 205 ? -44.489 -10.635 25.231 1.00 82.46 226 ASP A N 1
ATOM 1592 C CA . ASP A 1 205 ? -44.765 -9.205 25.242 1.00 82.22 226 ASP A CA 1
ATOM 1593 C C . ASP A 1 205 ? -43.899 -8.577 26.329 1.00 81.48 226 ASP A C 1
ATOM 1594 O O . ASP A 1 205 ? -43.640 -7.376 26.323 1.00 81.46 226 ASP A O 1
ATOM 1599 N N . LYS A 1 206 ? -43.448 -9.417 27.253 1.00 80.44 227 LYS A N 1
ATOM 1600 C CA . LYS A 1 206 ? -42.620 -8.983 28.368 1.00 79.00 227 LYS A CA 1
ATOM 1601 C C . LYS A 1 206 ? -41.241 -8.513 27.936 1.00 77.12 227 LYS A C 1
ATOM 1602 O O . LYS A 1 206 ? -40.527 -7.880 28.714 1.00 76.14 227 LYS A O 1
ATOM 1608 N N . ALA A 1 207 ? -40.865 -8.834 26.701 1.00 74.95 228 ALA A N 1
ATOM 1609 C CA . ALA A 1 207 ? -39.570 -8.421 26.181 1.00 73.14 228 ALA A CA 1
ATOM 1610 C C . ALA A 1 207 ? -39.496 -6.902 26.263 1.00 72.61 228 ALA A C 1
ATOM 1611 O O . ALA A 1 207 ? -38.438 -6.341 26.551 1.00 72.44 228 ALA A O 1
ATOM 1613 N N . ASP A 1 208 ? -40.626 -6.243 26.012 1.00 70.51 229 ASP A N 1
ATOM 1614 C CA . ASP A 1 208 ? -40.687 -4.790 26.070 1.00 69.14 229 ASP A CA 1
ATOM 1615 C C . ASP A 1 208 ? -40.616 -4.297 27.504 1.00 68.12 229 ASP A C 1
ATOM 1616 O 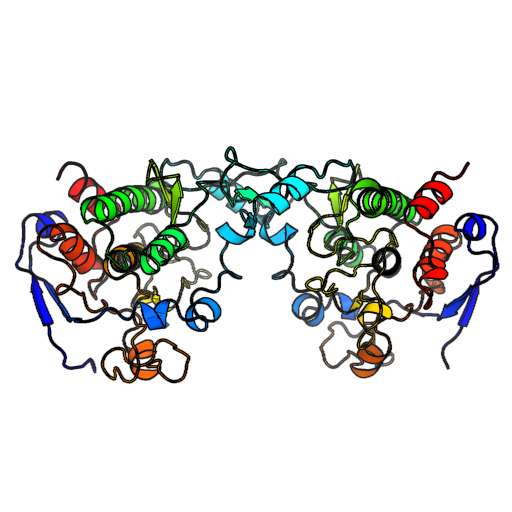O . ASP A 1 208 ? -39.916 -3.330 27.803 1.00 68.37 229 ASP A O 1
ATOM 1621 N N . ILE A 1 209 ? -41.349 -4.958 28.392 1.00 67.44 230 ILE A N 1
ATOM 1622 C CA . ILE A 1 209 ? -41.370 -4.562 29.794 1.00 66.13 230 ILE A CA 1
ATOM 1623 C C . ILE A 1 209 ? -39.965 -4.530 30.374 1.00 64.82 230 ILE A C 1
ATOM 1624 O O . ILE A 1 209 ? -39.646 -3.684 31.210 1.00 63.92 230 ILE A O 1
ATOM 1629 N N . PHE A 1 210 ? -39.129 -5.456 29.918 1.00 64.26 231 PHE A N 1
ATOM 1630 C CA . PHE A 1 210 ? -37.749 -5.530 30.377 1.00 63.60 231 PHE A CA 1
ATOM 1631 C C . PHE A 1 210 ? -37.016 -4.256 29.950 1.00 62.76 231 PHE A C 1
ATOM 1632 O O . PHE A 1 210 ? -36.404 -3.565 30.777 1.00 61.28 231 PHE A O 1
ATOM 1640 N N . ALA A 1 211 ? -37.092 -3.955 28.650 1.00 61.68 232 ALA A N 1
ATOM 1641 C CA . ALA A 1 211 ? -36.463 -2.770 28.071 1.00 58.72 232 ALA A CA 1
ATOM 1642 C C . ALA A 1 211 ? -37.075 -1.510 28.686 1.00 56.95 232 ALA A C 1
ATOM 1643 O O . ALA A 1 211 ? -36.393 -0.514 28.898 1.00 55.99 232 ALA A O 1
ATOM 1645 N N . PHE A 1 212 ? -38.367 -1.563 28.970 1.00 55.95 233 PHE A N 1
ATOM 1646 C CA . PHE A 1 212 ? -39.044 -0.439 29.586 1.00 57.63 233 PHE A CA 1
ATOM 1647 C C . PHE A 1 212 ? -38.409 -0.207 30.953 1.00 58.46 233 PHE A C 1
ATOM 1648 O O . PHE A 1 212 ? -38.312 0.926 31.421 1.00 59.70 233 PHE A O 1
ATOM 1656 N N . GLY A 1 213 ? -37.966 -1.293 31.584 1.00 59.14 234 GLY A N 1
ATOM 1657 C CA . GLY A 1 213 ? -37.341 -1.196 32.895 1.00 58.75 234 GLY A CA 1
ATOM 1658 C C . GLY A 1 213 ? -35.975 -0.544 32.818 1.00 58.44 234 GLY A C 1
ATOM 1659 O O . GLY A 1 213 ? -35.655 0.352 33.608 1.00 56.01 234 GLY A O 1
ATOM 1660 N N . LEU A 1 214 ? -35.167 -1.003 31.865 1.00 58.44 235 LEU A N 1
ATOM 1661 C CA . LEU A 1 214 ? -33.833 -0.454 31.662 1.00 59.32 235 LEU A CA 1
ATOM 1662 C C . LEU A 1 214 ? -33.893 1.029 31.290 1.00 59.90 235 LEU A C 1
ATOM 1663 O O . LEU A 1 214 ? -32.960 1.779 31.576 1.00 60.55 235 LEU A O 1
ATOM 1668 N N . THR A 1 215 ? -34.988 1.455 30.658 1.00 59.64 236 THR A N 1
ATOM 1669 C CA . THR A 1 215 ? -35.130 2.853 30.270 1.00 59.59 236 THR A CA 1
ATOM 1670 C C . THR A 1 215 ? -35.360 3.717 31.500 1.00 59.56 236 THR A C 1
ATOM 1671 O O . THR A 1 215 ? -34.984 4.890 31.535 1.00 59.85 236 THR A O 1
ATOM 1675 N N . LEU A 1 216 ? -35.992 3.139 32.510 1.00 59.76 237 LEU A N 1
ATOM 1676 C CA . LEU A 1 216 ? -36.233 3.866 33.745 1.00 60.83 237 LEU A CA 1
ATOM 1677 C C . LEU A 1 216 ? -34.898 3.904 34.485 1.00 61.57 237 LEU A C 1
ATOM 1678 O O . LEU A 1 216 ? -34.604 4.840 35.226 1.00 60.66 237 LEU A O 1
ATOM 1683 N N . TRP A 1 217 ? -34.090 2.871 34.259 1.00 62.48 238 TRP A N 1
ATOM 1684 C CA . TRP A 1 217 ? -32.778 2.756 34.877 1.00 62.91 238 TRP A CA 1
ATOM 1685 C C . TRP A 1 217 ? -31.898 3.909 34.410 1.00 62.04 238 TRP A C 1
ATOM 1686 O O . TRP A 1 217 ? -31.183 4.523 35.205 1.00 62.46 238 TRP A O 1
ATOM 1697 N N . GLU A 1 218 ? -31.959 4.194 33.114 1.00 60.43 239 GLU A N 1
ATOM 1698 C CA . GLU A 1 218 ? -31.177 5.269 32.523 1.00 58.92 239 GLU A CA 1
ATOM 1699 C C . GLU A 1 218 ? -31.485 6.612 33.180 1.00 58.28 239 GLU A C 1
ATOM 1700 O O . GLU A 1 218 ? -30.596 7.430 33.388 1.00 57.32 239 GLU A O 1
ATOM 1706 N N . MET A 1 219 ? -32.752 6.851 33.492 1.00 58.81 240 MET A N 1
ATOM 1707 C CA . MET A 1 219 ? -33.132 8.108 34.110 1.00 60.17 240 MET A CA 1
ATOM 1708 C C . MET A 1 219 ? -32.608 8.205 35.530 1.00 63.14 240 MET A C 1
ATOM 1709 O O . MET A 1 219 ? -32.545 9.297 36.099 1.00 65.11 240 MET A O 1
ATOM 1714 N N . MET A 1 220 ? -32.231 7.061 36.103 1.00 65.11 241 MET A N 1
ATOM 1715 C CA . MET A 1 220 ? -31.698 7.018 37.465 1.00 65.68 241 MET A CA 1
ATOM 1716 C C . MET A 1 220 ? -30.187 7.198 37.485 1.00 65.28 241 MET A C 1
ATOM 1717 O O . MET A 1 220 ? -29.655 7.946 38.307 1.00 65.69 241 MET A O 1
ATOM 1722 N N . THR A 1 221 ? -29.507 6.507 36.572 1.00 63.41 242 THR A N 1
ATOM 1723 C CA . THR A 1 221 ? -28.050 6.540 36.498 1.00 62.69 242 THR A CA 1
ATOM 1724 C C . THR A 1 221 ? -27.430 7.396 35.393 1.00 62.54 242 THR A C 1
ATOM 1725 O O . THR A 1 221 ? -26.225 7.651 35.415 1.00 63.96 242 THR A O 1
ATOM 1729 N N . LEU A 1 222 ? -28.242 7.834 34.433 1.00 60.59 243 LEU A N 1
ATOM 1730 C CA . LEU A 1 222 ? -27.760 8.621 33.306 1.00 56.66 243 LEU A CA 1
ATOM 1731 C C . LEU A 1 222 ? -26.683 7.837 32.581 1.00 56.91 243 LEU A C 1
ATOM 1732 O O . LEU A 1 222 ? -25.800 8.421 31.965 1.00 57.20 243 LEU A O 1
ATOM 1737 N N . SER A 1 223 ? -26.759 6.510 32.647 1.00 58.16 244 SER A N 1
ATOM 1738 C CA . SER A 1 223 ? -25.768 5.656 31.989 1.00 60.36 244 SER A CA 1
ATOM 1739 C C . SER A 1 223 ? -26.387 4.574 31.107 1.00 60.00 244 SER A C 1
ATOM 1740 O O . SER A 1 223 ? -27.595 4.361 31.117 1.00 59.55 244 SER A O 1
ATOM 1743 N N . ILE A 1 224 ? -25.542 3.898 30.341 1.00 60.66 245 ILE A N 1
ATOM 1744 C CA . ILE A 1 224 ? -25.984 2.828 29.458 1.00 62.04 245 ILE A CA 1
ATOM 1745 C C . ILE A 1 224 ? -25.856 1.504 30.211 1.00 64.89 245 ILE A C 1
ATOM 1746 O O . ILE A 1 224 ? -24.846 1.260 30.878 1.00 67.28 245 ILE A O 1
ATOM 1751 N N . PRO A 1 225 ? -26.876 0.634 30.121 1.00 66.46 246 PRO A N 1
ATOM 1752 C CA . PRO A 1 225 ? -26.894 -0.671 30.791 1.00 67.38 246 PRO A CA 1
ATOM 1753 C C . PRO A 1 225 ? -25.723 -1.574 30.443 1.00 69.05 246 PRO A C 1
ATOM 1754 O O . PRO A 1 225 ? -25.493 -1.869 29.270 1.00 67.87 246 PRO A O 1
ATOM 1758 N N . HIS A 1 226 ? -24.990 -2.003 31.470 1.00 71.62 247 HIS A N 1
ATOM 1759 C CA . HIS A 1 226 ? -23.861 -2.920 31.308 1.00 74.92 247 HIS A CA 1
ATOM 1760 C C . HIS A 1 226 ? -22.600 -2.359 30.676 1.00 77.44 247 HIS A C 1
ATOM 1761 O O . HIS A 1 226 ? -21.845 -3.080 30.022 1.00 77.32 247 HIS A O 1
ATOM 1768 N N . ILE A 1 227 ? -22.379 -1.065 30.874 1.00 81.37 248 ILE A N 1
ATOM 1769 C CA . ILE A 1 227 ? -21.194 -0.395 30.362 1.00 84.13 248 ILE A CA 1
ATOM 1770 C C . ILE A 1 227 ? -20.496 0.149 31.600 1.00 87.13 248 ILE A C 1
ATOM 1771 O O . ILE A 1 227 ? -20.892 1.185 32.146 1.00 87.83 248 ILE A O 1
ATOM 1776 N N . ASN A 1 228 ? -19.475 -0.578 32.053 1.00 90.26 249 ASN A N 1
ATOM 1777 C CA . ASN A 1 228 ? -18.712 -0.208 33.243 1.00 92.66 249 ASN A CA 1
ATOM 1778 C C . ASN A 1 228 ? -17.227 -0.130 32.900 1.00 95.36 249 ASN A C 1
ATOM 1779 O O . ASN A 1 228 ? -16.733 -0.895 32.060 1.00 95.16 249 ASN A O 1
ATOM 1784 N N . LEU A 1 229 ? -16.523 0.795 33.554 1.00 98.46 250 LEU A N 1
ATOM 1785 C CA . LEU A 1 229 ? -15.091 0.977 33.332 1.00 101.15 250 LEU A CA 1
ATOM 1786 C C . LEU A 1 229 ? -14.395 -0.330 33.695 1.00 104.00 250 LEU A C 1
ATOM 1787 O O . LEU A 1 229 ? -14.704 -0.936 34.724 1.00 104.17 250 LEU A O 1
ATOM 1792 N N . SER A 1 230 ? -13.464 -0.769 32.849 1.00 107.17 251 SER A N 1
ATOM 1793 C CA . SER A 1 230 ? -12.735 -2.014 33.095 1.00 110.10 251 SER A CA 1
ATOM 1794 C C . SER A 1 230 ? -12.016 -1.942 34.443 1.00 112.22 251 SER A C 1
ATOM 1795 O O . SER A 1 230 ? -12.141 -2.842 35.281 1.00 111.72 251 SER A O 1
ATOM 1798 N N . ASN A 1 231 ? -11.259 -0.866 34.638 1.00 114.71 252 ASN A N 1
ATOM 1799 C CA . ASN A 1 231 ? -10.537 -0.637 35.882 1.00 117.00 252 ASN A CA 1
ATOM 1800 C C . ASN A 1 231 ? -10.876 0.766 36.362 1.00 118.95 252 ASN A C 1
ATOM 1801 O O . ASN A 1 231 ? -10.493 1.756 35.731 1.00 119.35 252 ASN A O 1
ATOM 1806 N N . ASP A 1 232 ? -11.593 0.843 37.479 1.00 121.10 253 ASP A N 1
ATOM 1807 C CA . ASP A 1 232 ? -12.015 2.121 38.049 1.00 123.42 253 ASP A CA 1
ATOM 1808 C C . ASP A 1 232 ? -10.923 3.175 38.168 1.00 125.15 253 ASP A C 1
ATOM 1809 O O . ASP A 1 232 ? -10.881 4.133 37.384 1.00 125.45 253 ASP A O 1
ATOM 1814 N N . ASP A 1 233 ? -10.051 2.993 39.157 1.00 126.88 254 ASP A N 1
ATOM 1815 C CA . ASP A 1 233 ? -8.965 3.931 39.428 1.00 128.72 254 ASP A CA 1
ATOM 1816 C C . ASP A 1 233 ? -9.629 5.113 40.140 1.00 129.29 254 ASP A C 1
ATOM 1817 O O . ASP A 1 233 ? -9.041 6.187 40.297 1.00 128.82 254 ASP A O 1
ATOM 1822 N N . ASP A 1 234 ? -10.870 4.877 40.567 1.00 130.44 255 ASP A N 1
ATOM 1823 C CA . ASP A 1 234 ? -11.696 5.863 41.266 1.00 131.72 255 ASP A CA 1
ATOM 1824 C C . ASP A 1 234 ? -12.138 6.999 40.338 1.00 132.03 255 ASP A C 1
ATOM 1825 O O . ASP A 1 234 ? -12.129 8.173 40.735 1.00 132.31 255 ASP A O 1
ATOM 1830 N N . ASP A 1 235 ? -12.537 6.649 39.112 1.00 131.57 256 ASP A N 1
ATOM 1831 C CA . ASP A 1 235 ? -12.964 7.651 38.138 1.00 130.76 256 ASP A CA 1
ATOM 1832 C C . ASP A 1 235 ? -11.826 8.671 38.065 1.00 129.43 256 ASP A C 1
ATOM 1833 O O . ASP A 1 235 ? -12.011 9.858 38.360 1.00 128.74 256 ASP A O 1
ATOM 1838 N N . GLU A 1 236 ? -10.647 8.195 37.675 1.00 127.46 257 GLU A N 1
ATOM 1839 C CA . GLU A 1 236 ? -9.460 9.041 37.613 1.00 125.44 257 GLU A CA 1
ATOM 1840 C C . GLU A 1 236 ? -9.355 9.979 36.411 1.00 124.38 257 GLU A C 1
ATOM 1841 O O . GLU A 1 236 ? -9.708 11.156 36.503 1.00 125.00 257 GLU A O 1
ATOM 1847 N N . ASP A 1 237 ? -8.855 9.463 35.291 1.00 122.26 258 ASP A N 1
ATOM 1848 C CA . ASP A 1 237 ? -8.691 10.275 34.087 1.00 119.73 258 ASP A CA 1
ATOM 1849 C C . ASP A 1 237 ? -10.039 10.705 33.509 1.00 118.34 258 ASP A C 1
ATOM 1850 O O . ASP A 1 237 ? -10.961 9.894 33.396 1.00 117.85 258 ASP A O 1
ATOM 1855 N N . LYS A 1 238 ? -10.144 11.987 33.150 1.00 115.98 259 LYS A N 1
ATOM 1856 C CA . LYS A 1 238 ? -11.376 12.532 32.579 1.00 113.31 259 LYS A CA 1
ATOM 1857 C C . LYS A 1 238 ? -11.425 12.351 31.060 1.00 111.55 259 LYS A C 1
ATOM 1858 O O . LYS A 1 238 ? -11.591 13.313 30.310 1.00 111.17 259 LYS A O 1
ATOM 1864 N N . THR A 1 239 ? -11.275 11.106 30.622 1.00 109.48 260 THR A N 1
ATOM 1865 C CA . THR A 1 239 ? -11.303 10.739 29.208 1.00 107.32 260 THR A CA 1
ATOM 1866 C C . THR A 1 239 ? -11.423 9.220 29.144 1.00 105.47 260 THR A C 1
ATOM 1867 O O . THR A 1 239 ? -10.731 8.506 29.875 1.00 105.57 260 THR A O 1
ATOM 1871 N N . PHE A 1 240 ? -12.298 8.724 28.277 1.00 102.43 261 PHE A N 1
ATOM 1872 C CA . PHE A 1 240 ? -12.496 7.287 28.179 1.00 99.98 261 PHE A CA 1
ATOM 1873 C C . PHE A 1 240 ? -12.486 6.763 26.747 1.00 99.62 261 PHE A C 1
ATOM 1874 O O . PHE A 1 240 ? -12.692 7.512 25.794 1.00 99.93 261 PHE A O 1
ATOM 1882 N N . ASP A 1 241 ? -12.239 5.463 26.608 1.00 99.48 262 ASP A N 1
ATOM 1883 C CA . ASP A 1 241 ? -12.214 4.814 25.303 1.00 100.34 262 ASP A CA 1
ATOM 1884 C C . ASP A 1 241 ? -12.297 3.299 25.465 1.00 100.47 262 ASP A C 1
ATOM 1885 O O . ASP A 1 241 ? -12.336 2.781 26.583 1.00 99.28 262 ASP A O 1
ATOM 1890 N N . GLU A 1 242 ? -12.314 2.594 24.340 1.00 101.45 263 GLU A N 1
ATOM 1891 C CA . GLU A 1 242 ? -12.421 1.142 24.343 1.00 103.56 263 GLU A CA 1
ATOM 1892 C C . GLU A 1 242 ? -11.337 0.424 25.142 1.00 103.75 263 GLU A C 1
ATOM 1893 O O . GLU A 1 242 ? -11.393 -0.796 25.323 1.00 104.16 263 GLU A O 1
ATOM 1899 N N . SER A 1 243 ? -10.356 1.177 25.629 1.00 103.63 264 SER A N 1
ATOM 1900 C CA . SER A 1 243 ? -9.277 0.583 26.410 1.00 103.19 264 SER A CA 1
ATOM 1901 C C . SER A 1 243 ? -9.729 0.342 27.849 1.00 103.17 264 SER A C 1
ATOM 1902 O O . SER A 1 243 ? -9.468 -0.718 28.415 1.00 103.41 264 SER A O 1
ATOM 1905 N N . ASP A 1 244 ? -10.411 1.324 28.433 1.00 102.85 265 ASP A N 1
ATOM 1906 C CA . ASP A 1 244 ? -10.882 1.209 29.810 1.00 102.26 265 ASP A CA 1
ATOM 1907 C C . ASP A 1 244 ? -12.330 0.752 29.922 1.00 100.68 265 ASP A C 1
ATOM 1908 O O . ASP A 1 244 ? -13.006 1.012 30.916 1.00 99.83 265 ASP A O 1
ATOM 1913 N N . PHE A 1 245 ? -12.794 0.064 28.885 1.00 99.55 266 PHE A N 1
ATOM 1914 C CA . PHE A 1 245 ? -14.148 -0.470 28.856 1.00 98.79 266 PHE A CA 1
ATOM 1915 C C . PHE A 1 245 ? -14.059 -1.968 29.111 1.00 99.41 266 PHE A C 1
ATOM 1916 O O . PHE A 1 245 ? -13.253 -2.669 28.492 1.00 99.45 266 PHE A O 1
ATOM 1924 N N . ASP A 1 246 ? -14.904 -2.450 30.013 1.00 100.03 267 ASP A N 1
ATOM 1925 C CA . ASP A 1 246 ? -14.929 -3.857 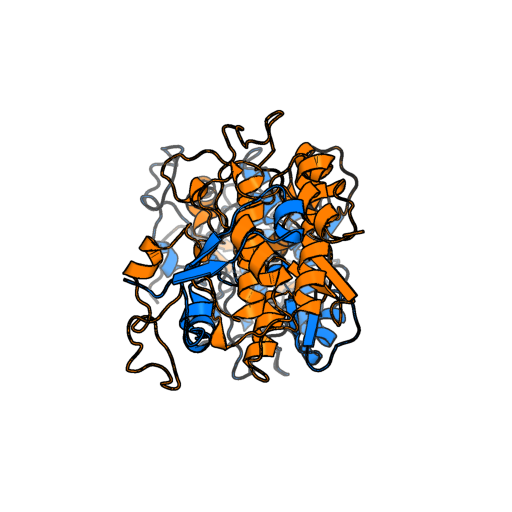30.394 1.00 101.32 267 ASP A CA 1
ATOM 1926 C C . ASP A 1 246 ? -15.574 -4.808 29.379 1.00 101.89 267 ASP A C 1
ATOM 1927 O O . ASP A 1 246 ? -16.715 -5.228 29.571 1.00 101.75 267 ASP A O 1
ATOM 1932 N N . ASP A 1 247 ? -14.857 -5.157 28.310 1.00 102.91 268 ASP A N 1
ATOM 1933 C CA . ASP A 1 247 ? -15.397 -6.080 27.307 1.00 104.70 268 ASP A CA 1
ATOM 1934 C C . ASP A 1 247 ? -15.939 -7.306 28.025 1.00 105.11 268 ASP A C 1
ATOM 1935 O O . ASP A 1 247 ? -16.941 -7.906 27.625 1.00 104.70 268 ASP A O 1
ATOM 1940 N N . GLU A 1 248 ? -15.245 -7.662 29.098 1.00 105.59 269 GLU A N 1
ATOM 1941 C CA . GLU A 1 248 ? -15.590 -8.803 29.931 1.00 105.96 269 GLU A CA 1
ATOM 1942 C C . GLU A 1 248 ? -17.044 -8.750 30.399 1.00 104.92 269 GLU A C 1
ATOM 1943 O O . GLU A 1 248 ? -17.927 -9.372 29.804 1.00 104.33 269 GLU A O 1
ATOM 1949 N N . ALA A 1 249 ? -17.267 -7.994 31.472 1.00 104.17 270 ALA A N 1
ATOM 1950 C CA . ALA A 1 249 ? -18.581 -7.834 32.090 1.00 103.44 270 ALA A CA 1
ATOM 1951 C C . ALA A 1 249 ? -19.711 -7.555 31.110 1.00 102.88 270 ALA A C 1
ATOM 1952 O O . ALA A 1 249 ? -20.840 -8.009 31.312 1.00 103.28 270 ALA A O 1
ATOM 1954 N N . TYR A 1 250 ? -19.412 -6.810 30.051 1.00 101.52 271 TYR A N 1
ATOM 1955 C CA . TYR A 1 250 ? -20.427 -6.466 29.063 1.00 99.31 271 TYR A CA 1
ATOM 1956 C C . TYR A 1 250 ? -21.193 -7.675 28.537 1.00 97.56 271 TYR A C 1
ATOM 1957 O O . TYR A 1 250 ? -22.340 -7.904 28.922 1.00 97.11 271 TYR A O 1
ATOM 1966 N N . TYR A 1 251 ? -20.561 -8.448 27.658 1.00 95.76 272 TYR A N 1
ATOM 1967 C CA . TYR A 1 251 ? -21.214 -9.616 27.081 1.00 93.80 272 TYR A CA 1
ATOM 1968 C C . TYR A 1 251 ? -21.699 -10.588 28.143 1.00 92.60 272 TYR A C 1
ATOM 1969 O O . TYR A 1 251 ? -22.482 -11.491 27.858 1.00 92.38 272 TYR A O 1
ATOM 1978 N N . ALA A 1 252 ? -21.244 -10.386 29.371 1.00 91.63 273 ALA A N 1
ATOM 1979 C CA . ALA A 1 252 ? -21.635 -11.250 30.475 1.00 91.06 273 ALA A CA 1
ATOM 1980 C C . ALA A 1 252 ? -23.040 -10.931 30.984 1.00 90.27 273 ALA A C 1
ATOM 1981 O O . ALA A 1 252 ? -23.902 -11.812 31.038 1.00 90.59 273 ALA A O 1
ATOM 1983 N N . ALA A 1 253 ? -23.266 -9.668 31.341 1.00 88.33 274 ALA A N 1
ATOM 1984 C CA . ALA A 1 253 ? -24.552 -9.229 31.873 1.00 86.45 274 ALA A CA 1
ATOM 1985 C C . ALA A 1 253 ? -25.682 -9.031 30.854 1.00 85.18 274 ALA A C 1
ATOM 1986 O O . ALA A 1 253 ? -26.823 -8.790 31.247 1.00 84.79 274 ALA A O 1
ATOM 1988 N N . LEU A 1 254 ? -25.386 -9.143 29.563 1.00 83.32 275 LEU A N 1
ATOM 1989 C CA . LEU A 1 254 ? -26.417 -8.955 28.539 1.00 82.43 275 LEU A CA 1
ATOM 1990 C C . LEU A 1 254 ? -27.722 -9.709 28.762 1.00 81.42 275 LEU A C 1
ATOM 1991 O O . LEU A 1 254 ? -27.855 -10.867 28.367 1.00 81.47 275 LEU A O 1
ATOM 1996 N N . GLY A 1 255 ? -28.694 -9.034 29.368 1.00 80.17 276 GLY A N 1
ATOM 1997 C CA . GLY A 1 255 ? -29.983 -9.651 29.614 1.00 78.77 276 GLY A CA 1
ATOM 1998 C C . GLY A 1 255 ? -30.296 -9.746 31.088 1.00 78.07 276 GLY A C 1
ATOM 1999 O O . GLY A 1 255 ? -31.314 -10.319 31.477 1.00 78.17 276 GLY A O 1
ATOM 2000 N N . THR A 1 256 ? -29.423 -9.160 31.903 1.00 77.25 277 THR A N 1
ATOM 2001 C CA . THR A 1 256 ? -29.560 -9.180 33.357 1.00 76.24 277 THR A CA 1
ATOM 2002 C C . THR A 1 256 ? -29.838 -7.794 33.952 1.00 75.74 277 THR A C 1
ATOM 2003 O O . THR A 1 256 ? -29.536 -6.775 33.335 1.00 75.36 277 THR A O 1
ATOM 2007 N N . ARG A 1 257 ? -30.412 -7.758 35.151 1.00 75.13 278 ARG A N 1
ATOM 2008 C CA . ARG A 1 257 ? -30.714 -6.483 35.790 1.00 75.51 278 ARG A CA 1
ATOM 2009 C C . ARG A 1 257 ? -29.438 -5.774 36.236 1.00 76.40 278 ARG A C 1
ATOM 2010 O O . ARG A 1 257 ? -28.677 -6.294 37.048 1.00 77.30 278 ARG A O 1
ATOM 2018 N N . PRO A 1 258 ? -29.188 -4.571 35.706 1.00 77.17 279 PRO A N 1
ATOM 2019 C CA . PRO A 1 258 ? -27.999 -3.795 36.055 1.00 77.60 279 PRO A CA 1
ATOM 2020 C C . PRO A 1 258 ? -27.996 -3.403 37.524 1.00 78.02 279 PRO A C 1
ATOM 2021 O O . PRO A 1 258 ? -29.045 -3.327 38.164 1.00 77.11 279 PRO A O 1
ATOM 2025 N N . PRO A 1 259 ? -26.805 -3.145 38.078 1.00 78.30 280 PRO A N 1
ATOM 2026 C CA . PRO A 1 259 ? -26.675 -2.754 39.480 1.00 78.21 280 PRO A CA 1
ATOM 2027 C C . PRO A 1 259 ? -27.257 -1.370 39.715 1.00 78.60 280 PRO A C 1
ATOM 2028 O O . PRO A 1 259 ? -26.941 -0.424 38.997 1.00 78.80 280 PRO A O 1
ATOM 2032 N N . ILE A 1 260 ? -28.114 -1.260 40.718 1.00 79.24 281 ILE A N 1
ATOM 2033 C CA . ILE A 1 260 ? -28.740 0.009 41.045 1.00 80.37 281 ILE A CA 1
ATOM 2034 C C . ILE A 1 260 ? -27.815 0.870 41.915 1.00 81.18 281 ILE A C 1
ATOM 2035 O O . ILE A 1 260 ? -27.132 0.365 42.803 1.00 82.28 281 ILE A O 1
ATOM 2040 N N . ASN A 1 261 ? -27.798 2.172 41.645 1.00 81.67 282 ASN A N 1
ATOM 2041 C CA . ASN A 1 261 ? -26.955 3.119 42.370 1.00 82.06 282 ASN A CA 1
ATOM 2042 C C . ASN A 1 261 ? -27.670 3.754 43.568 1.00 83.63 282 ASN A C 1
ATOM 2043 O O . ASN A 1 261 ? -27.674 4.978 43.715 1.00 82.83 282 ASN A O 1
ATOM 2048 N N . MET A 1 262 ? -28.259 2.924 44.430 1.00 85.79 283 MET A N 1
ATOM 2049 C CA . MET A 1 262 ? -28.988 3.415 45.601 1.00 87.23 283 MET A CA 1
ATOM 2050 C C . MET A 1 262 ? -28.216 4.459 46.389 1.00 86.63 283 MET A C 1
ATOM 2051 O O . MET A 1 262 ? -28.800 5.298 47.066 1.00 85.10 283 MET A O 1
ATOM 2056 N N . GLU A 1 263 ? -26.897 4.407 46.283 1.00 87.53 284 GLU A N 1
ATOM 2057 C CA . GLU A 1 263 ? -26.030 5.347 46.977 1.00 88.55 284 GLU A CA 1
ATOM 2058 C C . GLU A 1 263 ? -26.367 6.781 46.573 1.00 88.15 284 GLU A C 1
ATOM 2059 O O . GLU A 1 263 ? -26.506 7.658 47.422 1.00 86.74 284 GLU A O 1
ATOM 2065 N N . GLU A 1 264 ? -26.506 6.999 45.265 1.00 88.50 285 GLU A N 1
ATOM 2066 C CA . GLU A 1 264 ? -26.804 8.317 44.701 1.00 87.75 285 GLU A CA 1
ATOM 2067 C C . GLU A 1 264 ? -28.263 8.733 44.814 1.00 86.98 285 GLU A C 1
ATOM 2068 O O . GLU A 1 264 ? -28.572 9.922 44.854 1.00 86.36 285 GLU A O 1
ATOM 2074 N N . LEU A 1 265 ? -29.160 7.756 44.848 1.00 86.61 286 LEU A N 1
ATOM 2075 C CA . LEU A 1 265 ? -30.587 8.038 44.951 1.00 86.33 286 LEU A CA 1
ATOM 2076 C C . LEU A 1 265 ? -30.924 8.258 46.419 1.00 87.26 286 LEU A C 1
ATOM 2077 O O . LEU A 1 265 ? -30.074 8.685 47.198 1.00 87.93 286 LEU A O 1
ATOM 2082 N N . ASP A 1 266 ? -32.170 7.976 46.789 1.00 87.75 287 ASP A N 1
ATOM 2083 C CA . ASP A 1 266 ? -32.601 8.104 48.173 1.00 87.72 287 ASP A CA 1
ATOM 2084 C C . ASP A 1 266 ? -33.909 7.363 48.425 1.00 88.51 287 ASP A C 1
ATOM 2085 O O . ASP A 1 266 ? -34.139 6.296 47.852 1.00 88.08 287 ASP A O 1
ATOM 2090 N N . GLU A 1 267 ? -34.762 7.926 49.278 1.00 89.52 288 GLU A N 1
ATOM 2091 C CA . GLU A 1 267 ? -36.030 7.288 49.629 1.00 89.60 288 GLU A CA 1
ATOM 2092 C C . GLU A 1 267 ? -37.197 7.529 48.673 1.00 87.07 288 GLU A C 1
ATOM 2093 O O . GLU A 1 267 ? -38.018 6.633 48.459 1.00 86.62 288 GLU A O 1
ATOM 2099 N N . SER A 1 268 ? -37.282 8.728 48.107 1.00 84.47 289 SER A N 1
ATOM 2100 C CA . SER A 1 268 ? -38.370 9.045 47.184 1.00 81.94 289 SER A CA 1
ATOM 2101 C C . SER A 1 268 ? -38.380 8.118 45.968 1.00 79.81 289 SER A C 1
ATOM 2102 O O . SER A 1 268 ? -39.439 7.809 45.419 1.00 78.33 289 SER A O 1
ATOM 2105 N N . TYR A 1 269 ? -37.199 7.667 45.559 1.00 78.73 290 TYR A N 1
ATOM 2106 C CA . TYR A 1 269 ? -37.084 6.769 44.413 1.00 78.68 290 TYR A CA 1
ATOM 2107 C C . TYR A 1 269 ? -37.517 5.359 44.759 1.00 78.09 290 TYR A C 1
ATOM 2108 O O . TYR A 1 269 ? -37.151 4.411 44.071 1.00 77.35 290 TYR A O 1
ATOM 2117 N N . GLN A 1 270 ? -38.302 5.227 45.822 1.00 78.67 291 GLN A N 1
ATOM 2118 C CA . GLN A 1 270 ? -38.754 3.918 46.270 1.00 78.73 291 GLN A CA 1
ATOM 2119 C C . GLN A 1 270 ? -39.508 3.164 45.181 1.00 78.73 291 GLN A C 1
ATOM 2120 O O . GLN A 1 270 ? -39.048 2.122 44.705 1.00 77.31 291 GLN A O 1
ATOM 2126 N N . LYS A 1 271 ? -40.663 3.692 44.791 1.00 78.82 292 LYS A N 1
ATOM 2127 C CA . LYS A 1 271 ? -41.469 3.053 43.759 1.00 79.60 292 LYS A CA 1
ATOM 2128 C C . LYS A 1 271 ? -40.685 2.848 42.464 1.00 79.20 292 LYS A C 1
ATOM 2129 O O . LYS A 1 271 ? -40.794 1.799 41.817 1.00 79.45 292 LYS A O 1
ATOM 2135 N N . VAL A 1 272 ? -39.900 3.852 42.082 1.00 78.13 293 VAL A N 1
ATOM 2136 C CA . VAL A 1 272 ? -39.101 3.774 40.863 1.00 75.97 293 VAL A CA 1
ATOM 2137 C C . VAL A 1 272 ? -38.257 2.500 40.890 1.00 76.20 293 VAL A C 1
ATOM 2138 O O . VAL A 1 272 ? -38.347 1.658 39.989 1.00 75.33 293 VAL A O 1
ATOM 2142 N N . ILE A 1 273 ? -37.451 2.359 41.941 1.00 76.24 294 ILE A N 1
ATOM 2143 C CA . ILE A 1 273 ? -36.589 1.197 42.088 1.00 75.77 294 ILE A CA 1
ATOM 2144 C C . ILE A 1 273 ? -37.400 -0.094 42.125 1.00 76.24 294 ILE A C 1
ATOM 2145 O O . ILE A 1 273 ? -37.022 -1.085 41.500 1.00 75.04 294 ILE A O 1
ATOM 2150 N N . GLU A 1 274 ? -38.515 -0.079 42.854 1.00 77.09 295 GLU A N 1
ATOM 2151 C CA . GLU A 1 274 ? -39.359 -1.267 42.957 1.00 77.40 295 GLU A CA 1
ATOM 2152 C C . GLU A 1 274 ? -39.891 -1.663 41.585 1.00 76.82 295 GLU A C 1
ATOM 2153 O O . GLU A 1 274 ? -39.832 -2.838 41.207 1.00 77.96 295 GLU A O 1
ATOM 2159 N N . LEU A 1 275 ? -40.392 -0.681 40.836 1.00 74.58 296 LEU A N 1
ATOM 2160 C CA . LEU A 1 275 ? -40.918 -0.929 39.496 1.00 72.24 296 LEU A CA 1
ATOM 2161 C C . LEU A 1 275 ? -39.812 -1.419 38.562 1.00 71.30 296 LEU A C 1
ATOM 2162 O O . LEU A 1 275 ? -40.005 -2.358 37.791 1.00 69.49 296 LEU A O 1
ATOM 2167 N N . PHE A 1 276 ? -38.655 -0.772 38.635 1.00 70.92 297 PHE A N 1
ATOM 2168 C CA . PHE A 1 276 ? -37.513 -1.147 37.812 1.00 71.93 297 PHE A CA 1
ATOM 2169 C C . PHE A 1 276 ? -37.122 -2.609 38.032 1.00 73.24 297 PHE A C 1
ATOM 2170 O O . PHE A 1 276 ? -36.861 -3.350 37.080 1.00 73.29 297 PHE A O 1
ATOM 2178 N N . SER A 1 277 ? -37.078 -3.007 39.302 1.00 74.43 298 SER A N 1
ATOM 2179 C CA . SER A 1 277 ? -36.701 -4.358 39.708 1.00 74.14 298 SER A CA 1
ATOM 2180 C C . SER A 1 277 ? -37.585 -5.448 39.116 1.00 74.62 298 SER A C 1
ATOM 2181 O O . SER A 1 277 ? -37.097 -6.365 38.450 1.00 73.66 298 SER A O 1
ATOM 2184 N N . VAL A 1 278 ? -38.887 -5.344 39.361 1.00 75.44 299 VAL A N 1
ATOM 2185 C CA . VAL A 1 278 ? -39.839 -6.326 38.866 1.00 77.24 299 VAL A CA 1
ATOM 2186 C C . VAL A 1 278 ? -39.925 -6.384 37.343 1.00 78.20 299 VAL A C 1
ATOM 2187 O O . VAL A 1 278 ? -40.329 -7.403 36.784 1.00 78.00 299 VAL A O 1
ATOM 2191 N N . CYS A 1 279 ? -39.557 -5.291 36.672 1.00 79.72 300 CYS A N 1
ATOM 2192 C CA . CYS A 1 279 ? -39.599 -5.250 35.207 1.00 80.69 300 CYS A CA 1
ATOM 2193 C C . CYS A 1 279 ? -38.364 -5.899 34.620 1.00 81.33 300 CYS A C 1
ATOM 2194 O O . CYS A 1 279 ? -38.369 -6.345 33.477 1.00 80.98 300 CYS A O 1
ATOM 2197 N N . THR A 1 280 ? -37.301 -5.943 35.411 1.00 82.84 301 THR A N 1
ATOM 2198 C CA . THR A 1 280 ? -36.055 -6.529 34.955 1.00 83.91 301 THR A CA 1
ATOM 2199 C C . THR A 1 280 ? -35.855 -7.935 35.501 1.00 85.61 301 THR A C 1
ATOM 2200 O O . THR A 1 280 ? -34.820 -8.556 35.261 1.00 85.44 301 THR A O 1
ATOM 2204 N N . ASN A 1 281 ? -36.854 -8.434 36.229 1.00 87.20 302 ASN A N 1
ATOM 2205 C CA . ASN A 1 281 ? -36.796 -9.780 36.791 1.00 89.54 302 ASN A CA 1
ATOM 2206 C C . ASN A 1 281 ? -36.250 -10.734 35.739 1.00 90.82 302 ASN A C 1
ATOM 2207 O O . ASN A 1 281 ? -36.607 -10.647 34.567 1.00 90.18 302 ASN A O 1
ATOM 2212 N N . GLU A 1 282 ? -35.378 -11.640 36.169 1.00 93.15 303 GLU A N 1
ATOM 2213 C CA . GLU A 1 282 ? -34.754 -12.599 35.263 1.00 94.83 303 GLU A CA 1
ATOM 2214 C C . GLU A 1 282 ? -35.762 -13.418 34.465 1.00 94.81 303 GLU A C 1
ATOM 2215 O O . GLU A 1 282 ? -35.511 -13.765 33.310 1.00 94.30 303 GLU A O 1
ATOM 2221 N N . ASP A 1 283 ? -36.901 -13.728 35.076 1.00 95.21 304 ASP A N 1
ATOM 2222 C CA . ASP A 1 283 ? -37.920 -14.515 34.401 1.00 95.28 304 ASP A CA 1
ATOM 2223 C C . ASP A 1 283 ? -39.044 -13.652 33.854 1.00 93.60 304 ASP A C 1
ATOM 2224 O O . ASP A 1 283 ? -39.536 -12.756 34.540 1.00 92.87 304 ASP A O 1
ATOM 2229 N N . PRO A 1 284 ? -39.465 -13.921 32.605 1.00 92.25 305 PRO A N 1
ATOM 2230 C CA . PRO A 1 284 ? -40.536 -13.208 31.891 1.00 91.55 305 PRO A CA 1
ATOM 2231 C C . PRO A 1 284 ? -41.855 -13.127 32.663 1.00 91.18 305 PRO A C 1
ATOM 2232 O O . PRO A 1 284 ? -42.396 -12.040 32.890 1.00 90.56 305 PRO A O 1
ATOM 2236 N N . LYS A 1 285 ? -42.364 -14.290 33.059 1.00 90.58 306 LYS A N 1
ATOM 2237 C CA . LYS A 1 285 ? -43.617 -14.389 33.792 1.00 89.67 306 LYS A CA 1
ATOM 2238 C C . LYS A 1 285 ? -43.607 -13.500 35.031 1.00 88.89 306 LYS A C 1
ATOM 2239 O O . LYS A 1 285 ? -44.652 -13.004 35.459 1.00 88.46 306 LYS A O 1
ATOM 2245 N N . ASP A 1 286 ? -42.420 -13.296 35.595 1.00 88.16 307 ASP A N 1
ATOM 2246 C CA . ASP A 1 286 ? -42.264 -12.469 36.794 1.00 87.45 307 ASP A CA 1
ATOM 2247 C C . ASP A 1 286 ? -42.298 -10.968 36.530 1.00 85.16 307 ASP A C 1
ATOM 2248 O O . ASP A 1 286 ? -42.241 -10.170 37.468 1.00 84.84 307 ASP A O 1
ATOM 2253 N N . ARG A 1 287 ? -42.386 -10.587 35.259 1.00 82.61 308 ARG A N 1
ATOM 2254 C CA . ARG A 1 287 ? -42.422 -9.176 34.890 1.00 78.91 308 ARG A CA 1
ATOM 2255 C C . ARG A 1 287 ? -43.855 -8.765 34.586 1.00 77.33 308 ARG A C 1
ATOM 2256 O O . ARG A 1 287 ? -44.568 -9.471 33.877 1.00 77.61 308 ARG A O 1
ATOM 2264 N N . PRO A 1 288 ? -44.298 -7.619 35.128 1.00 75.98 309 PRO A N 1
ATOM 2265 C CA . PRO A 1 288 ? -45.656 -7.092 34.930 1.00 75.96 309 PRO A CA 1
ATOM 2266 C C . PRO A 1 288 ? -46.052 -6.968 33.458 1.00 76.60 309 PRO A C 1
ATOM 2267 O O . PRO A 1 288 ? -45.204 -6.986 32.567 1.00 78.05 309 PRO A O 1
ATOM 2271 N N . SER A 1 289 ? -47.348 -6.846 33.205 1.00 76.69 310 SER A N 1
ATOM 2272 C CA . SER A 1 289 ? -47.839 -6.680 31.844 1.00 75.82 310 SER A CA 1
ATOM 2273 C C . SER A 1 289 ? -47.943 -5.173 31.685 1.00 77.10 310 SER A C 1
ATOM 2274 O O . SER A 1 289 ? -48.078 -4.452 32.685 1.00 77.55 310 SER A O 1
ATOM 2277 N N . ALA A 1 290 ? -47.876 -4.687 30.450 1.00 76.45 311 ALA A N 1
ATOM 2278 C CA . ALA A 1 290 ? -47.976 -3.252 30.229 1.00 75.13 311 ALA A CA 1
ATOM 2279 C C . ALA A 1 290 ? -49.176 -2.740 31.015 1.00 74.65 311 ALA A C 1
ATOM 2280 O O . ALA A 1 290 ? -49.070 -1.792 31.792 1.00 73.59 311 ALA A O 1
ATOM 2282 N N . ALA A 1 291 ? -50.310 -3.404 30.832 1.00 75.24 312 ALA A N 1
ATOM 2283 C CA . ALA A 1 291 ? -51.546 -3.029 31.510 1.00 76.49 312 ALA A CA 1
ATOM 2284 C C . ALA A 1 291 ? -51.438 -2.980 33.035 1.00 77.20 312 ALA A C 1
ATOM 2285 O O . ALA A 1 291 ? -51.878 -2.008 33.657 1.00 76.44 312 ALA A O 1
ATOM 2287 N N . HIS A 1 292 ? -50.867 -4.028 33.634 1.00 79.07 313 HIS A N 1
ATOM 2288 C CA . HIS A 1 292 ? -50.707 -4.104 35.092 1.00 80.48 313 HIS A CA 1
ATOM 2289 C C . HIS A 1 292 ? -49.954 -2.897 35.626 1.00 78.98 313 HIS A C 1
ATOM 2290 O O . HIS A 1 292 ? -50.309 -2.341 36.665 1.00 77.16 313 HIS A O 1
ATOM 2297 N N . ILE A 1 293 ? -48.905 -2.506 34.904 1.00 77.54 314 ILE A N 1
ATOM 2298 C CA . ILE A 1 293 ? -48.081 -1.376 35.297 1.00 76.67 314 ILE A CA 1
ATOM 2299 C C . ILE A 1 293 ? -48.865 -0.081 35.293 1.00 77.61 314 ILE A C 1
ATOM 2300 O O . ILE A 1 293 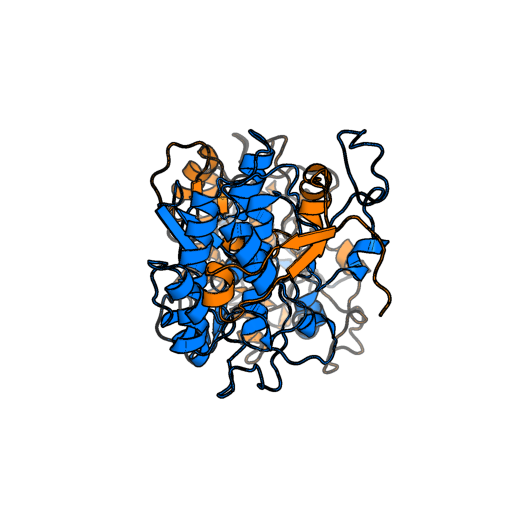? -48.624 0.795 36.122 1.00 77.09 314 ILE A O 1
ATOM 2305 N N . VAL A 1 294 ? -49.807 0.034 34.359 1.00 79.31 315 VAL A N 1
ATOM 2306 C CA . VAL A 1 294 ? -50.622 1.241 34.238 1.00 80.93 315 VAL A CA 1
ATOM 2307 C C . VAL A 1 294 ? -51.524 1.473 35.447 1.00 83.47 315 VAL A C 1
ATOM 2308 O O . VAL A 1 294 ? -51.367 2.470 36.152 1.00 83.03 315 VAL A O 1
ATOM 2312 N N . GLU A 1 295 ? -52.462 0.563 35.696 1.00 86.77 316 GLU A N 1
ATOM 2313 C CA . GLU A 1 295 ? -53.364 0.733 36.833 1.00 89.15 316 GLU A CA 1
ATOM 2314 C C . GLU A 1 295 ? -52.597 0.659 38.144 1.00 88.76 316 GLU A C 1
ATOM 2315 O O . GLU A 1 295 ? -52.931 1.345 39.110 1.00 88.81 316 GLU A O 1
ATOM 2321 N N . ALA A 1 296 ? -51.561 -0.169 38.170 1.00 89.61 317 ALA A N 1
ATOM 2322 C CA . ALA A 1 296 ? -50.742 -0.312 39.366 1.00 91.04 317 ALA A CA 1
ATOM 2323 C C . ALA A 1 296 ? -50.015 0.994 39.639 1.00 91.78 317 ALA A C 1
ATOM 2324 O O . ALA A 1 296 ? -49.430 1.177 40.703 1.00 92.15 317 ALA A O 1
ATOM 2326 N N . LEU A 1 297 ? -50.062 1.902 38.670 1.00 93.26 318 LEU A N 1
ATOM 2327 C CA . LEU A 1 297 ? -49.397 3.194 38.783 1.00 94.83 318 LEU A CA 1
ATOM 2328 C C . LEU A 1 297 ? -50.395 4.344 38.666 1.00 97.50 318 LEU A C 1
ATOM 2329 O O . LEU A 1 297 ? -50.151 5.443 39.167 1.00 96.92 318 LEU A O 1
ATOM 2334 N N . GLU A 1 298 ? -51.516 4.081 37.997 1.00 101.10 319 GLU A N 1
ATOM 2335 C CA . GLU A 1 298 ? -52.557 5.082 37.783 1.00 105.29 319 GLU A CA 1
ATOM 2336 C C . GLU A 1 298 ? -52.855 5.937 39.008 1.00 108.57 319 GLU A C 1
ATOM 2337 O O . GLU A 1 298 ? -52.269 7.011 39.182 1.00 109.52 319 GLU A O 1
ATOM 2343 N N . THR A 1 299 ? -53.773 5.467 39.848 1.00 111.33 320 THR A N 1
ATOM 2344 C CA . THR A 1 299 ? -54.148 6.194 41.058 1.00 114.60 320 THR A CA 1
ATOM 2345 C C . THR A 1 299 ? -53.460 5.537 42.257 1.00 115.97 320 THR A C 1
ATOM 2346 O O . THR A 1 299 ? -53.500 6.048 43.382 1.00 115.86 320 THR A O 1
ATOM 2350 N N . ALA A 1 300 ? -52.829 4.395 41.992 1.00 117.08 321 ALA A N 1
ATOM 2351 C CA . ALA A 1 300 ? -52.121 3.651 43.023 1.00 118.13 321 ALA A CA 1
ATOM 2352 C C . ALA A 1 300 ? -50.622 3.948 42.943 1.00 118.71 321 ALA A C 1
ATOM 2353 O O . ALA A 1 300 ? -50.099 4.625 43.856 1.00 118.77 321 ALA A O 1
ATOM 2356 N N . SER B 2 2 ? -24.902 -21.314 35.121 1.00 117.68 19 SER B N 1
ATOM 2357 C CA . SER B 2 2 ? -24.933 -20.448 36.336 1.00 117.82 19 SER B CA 1
ATOM 2358 C C . SER B 2 2 ? -23.525 -20.019 36.734 1.00 118.57 19 SER B C 1
ATOM 2359 O O . SER B 2 2 ? -22.860 -20.704 37.519 1.00 119.40 19 SER B O 1
ATOM 2362 N N . VAL B 2 3 ? -23.067 -18.892 36.195 1.00 118.50 20 VAL B N 1
ATOM 2363 C CA . VAL B 2 3 ? -21.727 -18.393 36.511 1.00 118.67 20 VAL B CA 1
ATOM 2364 C C . VAL B 2 3 ? -21.768 -17.177 37.451 1.00 119.62 20 VAL B C 1
ATOM 2365 O O . VAL B 2 3 ? -21.092 -17.157 38.487 1.00 119.45 20 VAL B O 1
ATOM 2369 N N . LEU B 2 4 ? -22.553 -16.166 37.081 1.00 119.80 21 LEU B N 1
ATOM 2370 C CA . LEU B 2 4 ? -22.703 -14.959 37.894 1.00 120.08 21 LEU B CA 1
ATOM 2371 C C . LEU B 2 4 ? -21.398 -14.334 38.383 1.00 120.22 21 LEU B C 1
ATOM 2372 O O . LEU B 2 4 ? -20.354 -14.401 37.723 1.00 120.32 21 LEU B O 1
ATOM 2377 N N . CYS B 2 5 ? -21.481 -13.731 39.570 1.00 119.70 22 CYS B N 1
ATOM 2378 C CA . CYS B 2 5 ? -20.354 -13.049 40.201 1.00 119.06 22 CYS B CA 1
ATOM 2379 C C . CYS B 2 5 ? -20.732 -12.609 41.622 1.00 117.58 22 CYS B C 1
ATOM 2380 O O . CYS B 2 5 ? -21.911 -12.634 42.006 1.00 117.23 22 CYS B O 1
ATOM 2383 N N . SER B 2 6 ? -19.729 -12.216 42.405 1.00 115.13 23 SER B N 1
ATOM 2384 C CA . SER B 2 6 ? -19.961 -11.748 43.770 1.00 111.79 23 SER B CA 1
ATOM 2385 C C . SER B 2 6 ? -19.777 -10.232 43.754 1.00 109.35 23 SER B C 1
ATOM 2386 O O . SER B 2 6 ? -18.830 -9.717 43.154 1.00 109.50 23 SER B O 1
ATOM 2389 N N . THR B 2 7 ? -20.693 -9.530 44.415 1.00 105.46 24 THR B N 1
ATOM 2390 C CA . THR B 2 7 ? -20.669 -8.073 44.491 1.00 101.41 24 THR B CA 1
ATOM 2391 C C . THR B 2 7 ? -21.826 -7.639 45.374 1.00 98.31 24 THR B C 1
ATOM 2392 O O . THR B 2 7 ? -22.876 -8.278 45.392 1.00 97.63 24 THR B O 1
ATOM 2396 N N . PRO B 2 8 ? -21.652 -6.535 46.112 1.00 95.73 25 PRO B N 1
ATOM 2397 C CA . PRO B 2 8 ? -22.680 -6.014 47.013 1.00 94.47 25 PRO B CA 1
ATOM 2398 C C . PRO B 2 8 ? -24.082 -6.123 46.445 1.00 93.17 25 PRO B C 1
ATOM 2399 O O . PRO B 2 8 ? -24.298 -5.848 45.274 1.00 94.01 25 PRO B O 1
ATOM 2403 N N . THR B 2 9 ? -25.021 -6.555 47.276 1.00 92.28 26 THR B N 1
ATOM 2404 C CA . THR B 2 9 ? -26.417 -6.666 46.877 1.00 91.89 26 THR B CA 1
ATOM 2405 C C . THR B 2 9 ? -27.220 -6.168 48.061 1.00 92.30 26 THR B C 1
ATOM 2406 O O . THR B 2 9 ? -26.658 -5.822 49.100 1.00 93.23 26 THR B O 1
ATOM 2410 N N . ILE B 2 10 ? -28.534 -6.131 47.907 1.00 92.17 27 ILE B N 1
ATOM 2411 C CA . ILE B 2 10 ? -29.396 -5.670 48.973 1.00 92.73 27 ILE B CA 1
ATOM 2412 C C . ILE B 2 10 ? -30.763 -6.272 48.724 1.00 93.17 27 ILE B C 1
ATOM 2413 O O . ILE B 2 10 ? -31.042 -6.747 47.622 1.00 92.54 27 ILE B O 1
ATOM 2418 N N . ASN B 2 11 ? -31.613 -6.270 49.745 1.00 93.82 28 ASN B N 1
ATOM 2419 C CA . ASN B 2 11 ? -32.936 -6.849 49.601 1.00 94.55 28 ASN B CA 1
ATOM 2420 C C . ASN B 2 11 ? -34.053 -5.823 49.722 1.00 95.71 28 ASN B C 1
ATOM 2421 O O . ASN B 2 11 ? -34.152 -5.104 50.720 1.00 95.48 28 ASN B O 1
ATOM 2426 N N . ILE B 2 12 ? -34.884 -5.759 48.682 1.00 96.89 29 ILE B N 1
ATOM 2427 C CA . ILE B 2 12 ? -36.017 -4.844 48.656 1.00 98.09 29 ILE B CA 1
ATOM 2428 C C . ILE B 2 12 ? -37.198 -5.626 49.239 1.00 99.60 29 ILE B C 1
ATOM 2429 O O . ILE B 2 12 ? -37.720 -6.558 48.615 1.00 99.41 29 ILE B O 1
ATOM 2434 N N . PRO B 2 13 ? -37.615 -5.270 50.462 1.00 100.77 30 PRO B N 1
ATOM 2435 C CA . PRO B 2 13 ? -38.731 -5.925 51.154 1.00 101.22 30 PRO B CA 1
ATOM 2436 C C . PRO B 2 13 ? -40.017 -5.950 50.336 1.00 102.07 30 PRO B C 1
ATOM 2437 O O . PRO B 2 13 ? -40.250 -5.074 49.500 1.00 102.11 30 PRO B O 1
ATOM 2441 N N . ALA B 2 14 ? -40.847 -6.959 50.577 1.00 102.74 31 ALA B N 1
ATOM 2442 C CA . ALA B 2 14 ? -42.116 -7.065 49.877 1.00 102.57 31 ALA B CA 1
ATOM 2443 C C . ALA B 2 14 ? -42.890 -5.808 50.236 1.00 102.93 31 ALA B C 1
ATOM 2444 O O . ALA B 2 14 ? -42.873 -5.369 51.386 1.00 102.81 31 ALA B O 1
ATOM 2446 N N . SER B 2 15 ? -43.556 -5.222 49.251 1.00 103.65 32 SER B N 1
ATOM 2447 C CA . SER B 2 15 ? -44.312 -3.997 49.479 1.00 104.20 32 SER B CA 1
ATOM 2448 C C . SER B 2 15 ? -45.678 -4.060 48.802 1.00 104.16 32 SER B C 1
ATOM 2449 O O . SER B 2 15 ? -45.916 -4.914 47.939 1.00 104.66 32 SER B O 1
ATOM 2452 N N . PRO B 2 16 ? -46.605 -3.170 49.202 1.00 103.58 33 PRO B N 1
ATOM 2453 C CA . PRO B 2 16 ? -47.943 -3.151 48.602 1.00 103.28 33 PRO B CA 1
ATOM 2454 C C . PRO B 2 16 ? -47.830 -2.832 47.110 1.00 103.02 33 PRO B C 1
ATOM 2455 O O . PRO B 2 16 ? -48.591 -3.351 46.286 1.00 102.94 33 PRO B O 1
ATOM 2459 N N . PHE B 2 17 ? -46.866 -1.973 46.781 1.00 101.56 34 PHE B N 1
ATOM 2460 C CA . PHE B 2 17 ? -46.622 -1.567 45.407 1.00 99.72 34 PHE B CA 1
ATOM 2461 C C . PHE B 2 17 ? -46.300 -2.779 44.542 1.00 98.99 34 PHE B C 1
ATOM 2462 O O . PHE B 2 17 ? -47.067 -3.129 43.650 1.00 98.77 34 PHE B O 1
ATOM 2470 N N . MET B 2 18 ? -45.166 -3.418 44.813 1.00 98.63 35 MET B N 1
ATOM 2471 C CA . MET B 2 18 ? -44.740 -4.593 44.055 1.00 99.12 35 MET B CA 1
ATOM 2472 C C . MET B 2 18 ? -45.795 -5.687 44.063 1.00 99.10 35 MET B C 1
ATOM 2473 O O . MET B 2 18 ? -45.895 -6.478 43.125 1.00 98.73 35 MET B O 1
ATOM 2478 N N . GLN B 2 19 ? -46.569 -5.740 45.139 1.00 99.39 36 GLN B N 1
ATOM 2479 C CA . GLN B 2 19 ? -47.643 -6.712 45.248 1.00 99.30 36 GLN B CA 1
ATOM 2480 C C . GLN B 2 19 ? -48.658 -6.337 44.169 1.00 97.61 36 GLN B C 1
ATOM 2481 O O . GLN B 2 19 ? -49.092 -7.176 43.376 1.00 96.30 36 GLN B O 1
ATOM 2487 N N . LYS B 2 20 ? -49.006 -5.054 44.144 1.00 95.92 37 LYS B N 1
ATOM 2488 C CA . LYS B 2 20 ? -49.953 -4.499 43.189 1.00 94.15 37 LYS B CA 1
ATOM 2489 C C . LYS B 2 20 ? -49.491 -4.686 41.742 1.00 93.58 37 LYS B C 1
ATOM 2490 O O . LYS B 2 20 ? -50.273 -4.521 40.807 1.00 93.26 37 LYS B O 1
ATOM 2496 N N . LEU B 2 21 ? -48.218 -5.023 41.565 1.00 93.37 38 LEU B N 1
ATOM 2497 C CA . LEU B 2 21 ? -47.661 -5.256 40.238 1.00 93.43 38 LEU B CA 1
ATOM 2498 C C . LEU B 2 21 ? -47.691 -6.749 39.971 1.00 94.62 38 LEU B C 1
ATOM 2499 O O . LEU B 2 21 ? -46.999 -7.251 39.086 1.00 92.86 38 LEU B O 1
ATOM 2504 N N . GLY B 2 22 ? -48.501 -7.450 40.760 1.00 97.22 39 GLY B N 1
ATOM 2505 C CA . GLY B 2 22 ? -48.629 -8.892 40.622 1.00 100.01 39 GLY B CA 1
ATOM 2506 C C . GLY B 2 22 ? -47.430 -9.656 41.157 1.00 101.83 39 GLY B C 1
ATOM 2507 O O . GLY B 2 22 ? -47.104 -10.737 40.657 1.00 102.44 39 GLY B O 1
ATOM 2508 N N . PHE B 2 23 ? -46.768 -9.105 42.174 1.00 102.41 40 PHE B N 1
ATOM 2509 C CA . PHE B 2 23 ? -45.602 -9.763 42.743 1.00 102.89 40 PHE B CA 1
ATOM 2510 C C . PHE B 2 23 ? -45.796 -10.118 44.221 1.00 103.88 40 PHE B C 1
ATOM 2511 O O . PHE B 2 23 ? -45.882 -11.299 44.577 1.00 103.65 40 PHE B O 1
ATOM 2519 N N . GLY B 2 24 ? -45.860 -9.098 45.077 1.00 104.33 41 GLY B N 1
ATOM 2520 C CA . GLY B 2 24 ? -46.046 -9.332 46.504 1.00 104.14 41 GLY B CA 1
ATOM 2521 C C . GLY B 2 24 ? -44.979 -10.222 47.121 1.00 103.88 41 GLY B C 1
ATOM 2522 O O . GLY B 2 24 ? -45.280 -11.197 47.814 1.00 103.39 41 GLY B O 1
ATOM 2523 N N . THR B 2 25 ? -43.721 -9.880 46.868 1.00 103.04 42 THR B N 1
ATOM 2524 C CA . THR B 2 25 ? -42.592 -10.638 47.386 1.00 101.35 42 THR B CA 1
ATOM 2525 C C . THR B 2 25 ? -41.446 -9.650 47.547 1.00 101.03 42 THR B C 1
ATOM 2526 O O . THR B 2 25 ? -41.668 -8.445 47.641 1.00 101.21 42 THR B O 1
ATOM 2530 N N . GLY B 2 26 ? -40.222 -10.158 47.576 1.00 100.01 43 GLY B N 1
ATOM 2531 C CA . GLY B 2 26 ? -39.072 -9.294 47.709 1.00 98.41 43 GLY B CA 1
ATOM 2532 C C . GLY B 2 26 ? -38.116 -9.582 46.573 1.00 97.98 43 GLY B C 1
ATOM 2533 O O . GLY B 2 26 ? -38.151 -10.663 45.979 1.00 97.24 43 GLY B O 1
ATOM 2534 N N . VAL B 2 27 ? -37.270 -8.610 46.258 1.00 97.81 44 VAL B N 1
ATOM 2535 C CA . VAL B 2 27 ? -36.292 -8.768 45.190 1.00 97.56 44 VAL B CA 1
ATOM 2536 C C . VAL B 2 27 ? -34.911 -8.394 45.683 1.00 97.00 44 VAL B C 1
ATOM 2537 O O . VAL B 2 27 ? -34.745 -7.436 46.439 1.00 96.02 44 VAL B O 1
ATOM 2541 N N . ASN B 2 28 ? -33.921 -9.167 45.260 1.00 97.08 45 ASN B N 1
ATOM 2542 C CA . ASN B 2 28 ? -32.544 -8.904 45.637 1.00 97.59 45 ASN B CA 1
ATOM 2543 C C . ASN B 2 28 ? -31.866 -8.293 44.424 1.00 97.13 45 ASN B C 1
ATOM 2544 O O . ASN B 2 28 ? -31.862 -8.876 43.338 1.00 97.11 45 ASN B O 1
ATOM 2549 N N . VAL B 2 29 ? -31.302 -7.107 44.614 1.00 96.34 46 VAL B N 1
ATOM 2550 C CA . VAL B 2 29 ? -30.647 -6.389 43.532 1.00 95.18 46 VAL B CA 1
ATOM 2551 C C . VAL B 2 29 ? -29.174 -6.104 43.825 1.00 94.11 46 VAL B C 1
ATOM 2552 O O . VAL B 2 29 ? -28.810 -5.807 44.962 1.00 94.73 46 VAL B O 1
ATOM 2556 N N . TYR B 2 30 ? -28.331 -6.205 42.801 1.00 92.73 47 TYR B N 1
ATOM 2557 C CA . TYR B 2 30 ? -26.907 -5.932 42.955 1.00 91.92 47 TYR B CA 1
ATOM 2558 C C . TYR B 2 30 ? -26.719 -4.451 43.268 1.00 92.25 47 TYR B C 1
ATOM 2559 O O . TYR B 2 30 ? -27.666 -3.675 43.200 1.00 91.62 47 TYR B O 1
ATOM 2568 N N . LEU B 2 31 ? -25.497 -4.055 43.604 1.00 93.51 48 LEU B N 1
ATOM 2569 C CA . LEU B 2 31 ? -25.249 -2.664 43.955 1.00 94.79 48 LEU B CA 1
ATOM 2570 C C . LEU B 2 31 ? -24.115 -1.993 43.180 1.00 95.72 48 LEU B C 1
ATOM 2571 O O . LEU B 2 31 ? -23.170 -2.639 42.718 1.00 95.43 48 LEU B O 1
ATOM 2576 N N . MET B 2 32 ? -24.228 -0.676 43.061 1.00 96.77 49 MET B N 1
ATOM 2577 C CA . MET B 2 32 ? -23.263 0.147 42.352 1.00 98.27 49 MET B CA 1
ATOM 2578 C C . MET B 2 32 ? -23.086 1.415 43.183 1.00 99.08 49 MET B C 1
ATOM 2579 O O . MET B 2 32 ? -24.064 1.971 43.694 1.00 98.18 49 MET B O 1
ATOM 2584 N N . LYS B 2 33 ? -21.844 1.865 43.337 1.00 100.60 50 LYS B N 1
ATOM 2585 C CA . LYS B 2 33 ? -21.575 3.069 44.119 1.00 103.04 50 LYS B CA 1
ATOM 2586 C C . LYS B 2 33 ? -21.435 4.320 43.250 1.00 104.04 50 LYS B C 1
ATOM 2587 O O . LYS B 2 33 ? -22.038 5.360 43.534 1.00 104.35 50 LYS B O 1
ATOM 2593 N N . ARG B 2 34 ? -20.632 4.214 42.194 1.00 104.80 51 ARG B N 1
ATOM 2594 C CA . ARG B 2 34 ? -20.406 5.331 41.280 1.00 105.30 51 ARG B CA 1
ATOM 2595 C C . ARG B 2 34 ? -20.965 4.947 39.907 1.00 104.00 51 ARG B C 1
ATOM 2596 O O . ARG B 2 34 ? -20.695 3.846 39.417 1.00 104.48 51 ARG B O 1
ATOM 2604 N N . SER B 2 35 ? -21.741 5.844 39.295 1.00 101.40 52 SER B N 1
ATOM 2605 C CA . SER B 2 35 ? -22.328 5.586 37.976 1.00 97.51 52 SER B CA 1
ATOM 2606 C C . SER B 2 35 ? -21.337 5.852 36.842 1.00 94.32 52 SER B C 1
ATOM 2607 O O . SER B 2 35 ? -20.715 6.912 36.782 1.00 92.71 52 SER B O 1
ATOM 2610 N N . PRO B 2 36 ? -21.173 4.875 35.934 1.00 92.47 53 PRO B N 1
ATOM 2611 C CA . PRO B 2 36 ? -20.261 4.978 34.787 1.00 91.40 53 PRO B CA 1
ATOM 2612 C C . PRO B 2 36 ? -20.729 6.037 33.784 1.00 89.83 53 PRO B C 1
ATOM 2613 O O . PRO B 2 36 ? -20.682 5.829 32.572 1.00 89.38 53 PRO B O 1
ATOM 2617 N N . ARG B 2 37 ? -21.187 7.168 34.305 1.00 88.34 54 ARG B N 1
ATOM 2618 C CA . ARG B 2 37 ? -21.670 8.263 33.480 1.00 86.88 54 ARG B CA 1
ATOM 2619 C C . ARG B 2 37 ? -20.606 8.740 32.495 1.00 85.35 54 ARG B C 1
ATOM 2620 O O . ARG B 2 37 ? -20.923 9.113 31.363 1.00 86.30 54 ARG B O 1
ATOM 2628 N N . GLY B 2 38 ? -19.346 8.731 32.927 1.00 81.72 55 GLY B N 1
ATOM 2629 C CA . GLY B 2 38 ? -18.270 9.172 32.061 1.00 76.72 55 GLY B CA 1
ATOM 2630 C C . GLY B 2 38 ? -18.092 8.300 30.830 1.00 74.16 55 GLY B C 1
ATOM 2631 O O . GLY B 2 38 ? -18.202 8.773 29.696 1.00 72.24 55 GLY B O 1
ATOM 2632 N N . LEU B 2 39 ? -17.812 7.020 31.051 1.00 71.90 56 LEU B N 1
ATOM 2633 C CA . LEU B 2 39 ? -17.605 6.092 29.954 1.00 70.74 56 LEU B CA 1
ATOM 2634 C C . LEU B 2 39 ? -18.802 6.078 29.015 1.00 71.21 56 LEU B C 1
ATOM 2635 O O . LEU B 2 39 ? -18.645 6.051 27.790 1.00 70.74 56 LEU B O 1
ATOM 2640 N N . SER B 2 40 ? -19.999 6.102 29.597 1.00 70.99 57 SER B N 1
ATOM 2641 C CA . SER B 2 40 ? -21.232 6.070 28.826 1.00 70.33 57 SER B CA 1
ATOM 2642 C C . SER B 2 40 ? -21.364 7.210 27.823 1.00 70.84 57 SER B C 1
ATOM 2643 O O . SER B 2 40 ? -21.900 7.018 26.731 1.00 72.21 57 SER B O 1
ATOM 2646 N N . HIS B 2 41 ? -20.875 8.393 28.173 1.00 70.10 58 HIS B N 1
ATOM 2647 C CA . HIS B 2 41 ? -20.965 9.522 27.261 1.00 69.81 58 HIS B CA 1
ATOM 2648 C C . HIS B 2 41 ? -19.648 9.806 26.536 1.00 70.54 58 HIS B C 1
ATOM 2649 O O . HIS B 2 41 ? -19.479 10.840 25.883 1.00 68.65 58 HIS B O 1
ATOM 2656 N N . SER B 2 42 ? -18.714 8.869 26.653 1.00 71.76 59 SER B N 1
ATOM 2657 C CA . SER B 2 42 ? -17.425 9.004 25.995 1.00 72.98 59 SER B CA 1
ATOM 2658 C C . SER B 2 42 ? -17.664 9.113 24.492 1.00 73.91 59 SER B C 1
ATOM 2659 O O . SER B 2 42 ? -18.615 8.535 23.962 1.00 73.52 59 SER B O 1
ATOM 2662 N N . PRO B 2 43 ? -16.799 9.852 23.786 1.00 74.80 60 PRO B N 1
ATOM 2663 C CA . PRO B 2 43 ? -16.962 9.997 22.336 1.00 74.64 60 PRO B CA 1
ATOM 2664 C C . PRO B 2 43 ? -16.973 8.621 21.678 1.00 73.73 60 PRO B C 1
ATOM 2665 O O . PRO B 2 43 ? -17.498 8.448 20.575 1.00 74.05 60 PRO B O 1
ATOM 2669 N N . TRP B 2 44 ? -16.387 7.648 22.371 1.00 72.38 61 TRP B N 1
ATOM 2670 C CA . TRP B 2 44 ? -16.334 6.283 21.871 1.00 71.41 61 TRP B CA 1
ATOM 2671 C C . TRP B 2 44 ? -17.694 5.613 21.996 1.00 71.31 61 TRP B C 1
ATOM 2672 O O . TRP B 2 44 ? -18.164 4.957 21.057 1.00 71.21 61 TRP B O 1
ATOM 2683 N N . ALA B 2 45 ? -18.312 5.772 23.163 1.00 70.08 62 ALA B N 1
ATOM 2684 C CA . ALA B 2 45 ? -19.614 5.172 23.421 1.00 69.16 62 ALA B CA 1
ATOM 2685 C C . ALA B 2 45 ? -20.673 5.672 22.443 1.00 68.49 62 ALA B C 1
ATOM 2686 O O . ALA B 2 45 ? -21.382 4.873 21.829 1.00 69.14 62 ALA B O 1
ATOM 2688 N N . VAL B 2 46 ? -20.769 6.989 22.289 1.00 67.16 63 VAL B N 1
ATOM 2689 C CA . VAL B 2 46 ? -21.754 7.589 21.389 1.00 66.78 63 VAL B CA 1
ATOM 2690 C C . VAL B 2 46 ? -21.561 7.179 19.930 1.00 66.99 63 VAL B C 1
ATOM 2691 O O . VAL B 2 46 ? -22.442 7.384 19.094 1.00 66.82 63 VAL B O 1
ATOM 2695 N N . LYS B 2 47 ? -20.416 6.580 19.637 1.00 67.82 64 LYS B N 1
ATOM 2696 C CA . LYS B 2 47 ? -20.090 6.185 18.280 1.00 69.41 64 LYS B CA 1
ATOM 2697 C C . LYS B 2 47 ? -20.273 4.708 17.955 1.00 69.75 64 LYS B C 1
ATOM 2698 O O . LYS B 2 47 ? -20.545 4.348 16.810 1.00 70.67 64 LYS B O 1
ATOM 2704 N N . LYS B 2 48 ? -20.130 3.845 18.950 1.00 69.55 65 LYS B N 1
ATOM 2705 C CA . LYS B 2 48 ? -20.251 2.414 18.699 1.00 68.62 65 LYS B CA 1
ATOM 2706 C C . LYS B 2 48 ? -21.465 1.768 19.350 1.00 66.87 65 LYS B C 1
ATOM 2707 O O . LYS B 2 48 ? -21.864 0.663 18.970 1.00 65.80 65 LYS B O 1
ATOM 2713 N N . ILE B 2 49 ? -22.049 2.460 20.324 1.00 64.45 66 ILE B N 1
ATOM 2714 C CA . ILE B 2 49 ? -23.218 1.959 21.041 1.00 62.13 66 ILE B CA 1
ATOM 2715 C C . ILE B 2 49 ? -24.419 2.863 20.771 1.00 61.24 66 ILE B C 1
ATOM 2716 O O . ILE B 2 49 ? -24.360 4.074 21.002 1.00 61.26 66 ILE B O 1
ATOM 2721 N N . ASN B 2 50 ? -25.506 2.275 20.277 1.00 59.17 67 ASN B N 1
ATOM 2722 C CA . ASN B 2 50 ? -26.709 3.041 19.989 1.00 56.97 67 ASN B CA 1
ATOM 2723 C C . ASN B 2 50 ? -26.336 4.166 19.000 1.00 57.29 67 ASN B C 1
ATOM 2724 O O . ASN B 2 50 ? -26.609 5.350 19.242 1.00 58.22 67 ASN B O 1
ATOM 2729 N N . PRO B 2 51 ? -25.703 3.799 17.870 1.00 56.38 68 PRO B N 1
ATOM 2730 C CA . PRO B 2 51 ? -25.256 4.708 16.803 1.00 55.35 68 PRO B CA 1
ATOM 2731 C C . PRO B 2 51 ? -26.381 5.601 16.323 1.00 56.09 68 PRO B C 1
ATOM 2732 O O . PRO B 2 51 ? -27.343 5.112 15.727 1.00 56.12 68 PRO B O 1
ATOM 2736 N N . ILE B 2 52 ? -26.269 6.903 16.557 1.00 56.35 69 ILE B N 1
ATOM 2737 C CA . ILE B 2 52 ? -27.325 7.816 16.126 1.00 57.02 69 ILE B CA 1
ATOM 2738 C C . ILE B 2 52 ? -27.555 7.724 14.615 1.00 57.24 69 ILE B C 1
ATOM 2739 O O . ILE B 2 52 ? -28.587 8.153 14.113 1.00 58.47 69 ILE B O 1
ATOM 2744 N N . CYS B 2 53 ? -26.600 7.154 13.893 1.00 57.11 70 CYS B N 1
ATOM 2745 C CA . CYS B 2 53 ? -26.726 7.020 12.453 1.00 58.57 70 CYS B CA 1
ATOM 2746 C C . CYS B 2 53 ? -27.731 5.923 12.138 1.00 58.14 70 CYS B C 1
ATOM 2747 O O . CYS B 2 53 ? -28.083 5.693 10.979 1.00 58.08 70 CYS B O 1
ATOM 2750 N N . ASN B 2 54 ? -28.180 5.233 13.176 1.00 58.51 71 ASN B N 1
ATOM 2751 C CA . ASN B 2 54 ? -29.149 4.163 12.995 1.00 58.81 71 ASN B CA 1
ATOM 2752 C C . ASN B 2 54 ? -30.447 4.471 13.742 1.00 58.19 71 ASN B C 1
ATOM 2753 O O . ASN B 2 54 ? -31.327 3.613 13.874 1.00 57.39 71 ASN B O 1
ATOM 2758 N N . ASP B 2 55 ? -30.551 5.708 14.225 1.00 56.62 72 ASP B N 1
ATOM 2759 C CA . ASP B 2 55 ? -31.724 6.171 14.939 1.00 54.14 72 ASP B CA 1
ATOM 2760 C C . ASP B 2 55 ? -32.753 6.645 13.922 1.00 52.27 72 ASP B C 1
ATOM 2761 O O . ASP B 2 55 ? -32.471 7.526 13.120 1.00 52.51 72 ASP B O 1
ATOM 2766 N N . HIS B 2 56 ? -33.946 6.074 13.960 1.00 51.10 73 HIS B N 1
ATOM 2767 C CA . HIS B 2 56 ? -34.984 6.448 13.013 1.00 49.99 73 HIS B CA 1
ATOM 2768 C C . HIS B 2 56 ? -35.483 7.876 13.219 1.00 50.31 73 HIS B C 1
ATOM 2769 O O . HIS B 2 56 ? -35.456 8.689 12.297 1.00 51.69 73 HIS B O 1
ATOM 2776 N N . TYR B 2 57 ? -35.932 8.189 14.428 1.00 48.18 74 TYR B N 1
ATOM 2777 C CA . TYR B 2 57 ? -36.454 9.514 14.689 1.00 45.41 74 TYR B CA 1
ATOM 2778 C C . TYR B 2 57 ? -35.513 10.636 14.274 1.00 46.44 74 TYR B C 1
ATOM 2779 O O . TYR B 2 57 ? -35.940 11.607 13.652 1.00 47.70 74 TYR B O 1
ATOM 2788 N N . ARG B 2 58 ? -34.236 10.504 14.609 1.00 47.03 75 ARG B N 1
ATOM 2789 C CA . ARG B 2 58 ? -33.253 11.528 14.266 1.00 46.95 75 ARG B CA 1
ATOM 2790 C C . ARG B 2 58 ? -32.934 11.579 12.789 1.00 47.21 75 ARG B C 1
ATOM 2791 O O . ARG B 2 58 ? -32.331 12.537 12.322 1.00 48.10 75 ARG B O 1
ATOM 2799 N N . SER B 2 59 ? -33.320 10.540 12.061 1.00 47.12 76 SER B N 1
ATOM 2800 C CA . SER B 2 59 ? -33.075 10.499 10.635 1.00 47.01 76 SER B CA 1
ATOM 2801 C C . SER B 2 59 ? -33.996 11.455 9.910 1.00 47.43 76 SER B C 1
ATOM 2802 O O . SER B 2 59 ? -33.621 12.027 8.883 1.00 48.45 76 SER B O 1
ATOM 2805 N N . VAL B 2 60 ? -35.206 11.633 10.435 1.00 45.73 77 VAL B N 1
ATOM 2806 C CA . VAL B 2 60 ? -36.152 12.519 9.783 1.00 45.70 77 VAL B CA 1
ATOM 2807 C C . VAL B 2 60 ? -36.229 13.895 10.444 1.00 45.55 77 VAL B C 1
ATOM 2808 O O . VAL B 2 60 ? -36.270 14.911 9.757 1.00 45.24 77 VAL B O 1
ATOM 2812 N N . TYR B 2 61 ? -36.231 13.935 11.770 1.00 45.52 78 TYR B N 1
ATOM 2813 C CA . TYR B 2 61 ? -36.289 15.213 12.470 1.00 44.33 78 TYR B CA 1
ATOM 2814 C C . TYR B 2 61 ? -34.890 15.538 12.947 1.00 44.83 78 TYR B C 1
ATOM 2815 O O . TYR B 2 61 ? -34.473 15.135 14.026 1.00 45.59 78 TYR B O 1
ATOM 2824 N N . GLN B 2 62 ? -34.158 16.265 12.109 1.00 46.53 79 GLN B N 1
ATOM 2825 C CA . GLN B 2 62 ? -32.782 16.642 12.402 1.00 47.09 79 GLN B CA 1
ATOM 2826 C C . GLN B 2 62 ? -32.623 17.984 13.088 1.00 48.52 79 GLN B C 1
ATOM 2827 O O . GLN B 2 62 ? -33.236 18.973 12.704 1.00 49.08 79 GLN B O 1
ATOM 2833 N N . LYS B 2 63 ? -31.773 17.999 14.105 1.00 50.85 80 LYS B N 1
ATOM 2834 C CA . LYS B 2 63 ? -31.490 19.191 14.890 1.00 51.97 80 LYS B CA 1
ATOM 2835 C C . LYS B 2 63 ? -30.458 20.089 14.183 1.00 50.20 80 LYS B C 1
ATOM 2836 O O . LYS B 2 63 ? -29.304 19.717 14.010 1.00 48.63 80 LYS B O 1
ATOM 2842 N N . ARG B 2 64 ? -30.886 21.270 13.764 1.00 50.54 81 ARG B N 1
ATOM 2843 C CA . ARG B 2 64 ? -29.989 22.188 13.078 1.00 53.17 81 ARG B CA 1
ATOM 2844 C C . ARG B 2 64 ? -29.748 23.438 13.917 1.00 54.79 81 ARG B C 1
ATOM 2845 O O . ARG B 2 64 ? -30.599 23.832 14.717 1.00 55.42 81 ARG B O 1
ATOM 2853 N N . LEU B 2 65 ? -28.589 24.061 13.730 1.00 55.24 82 LEU B N 1
ATOM 2854 C CA . LEU B 2 65 ? -28.290 25.292 14.445 1.00 56.35 82 LEU B CA 1
ATOM 2855 C C . LEU B 2 65 ? -29.240 26.371 13.904 1.00 57.64 82 LEU B C 1
ATOM 2856 O O . LEU B 2 65 ? -29.597 26.362 12.728 1.00 58.09 82 LEU B O 1
ATOM 2861 N N . MET B 2 66 ? -29.645 27.299 14.761 1.00 59.55 83 MET B N 1
ATOM 2862 C CA . MET B 2 66 ? -30.578 28.336 14.370 1.00 61.56 83 MET B CA 1
ATOM 2863 C C . MET B 2 66 ? -30.304 29.032 13.038 1.00 60.58 83 MET B C 1
ATOM 2864 O O . MET B 2 66 ? -31.214 29.235 12.234 1.00 59.58 83 MET B O 1
ATOM 2869 N N . ASP B 2 67 ? -29.060 29.406 12.796 1.00 61.08 84 ASP B N 1
ATOM 2870 C CA . ASP B 2 67 ? -28.738 30.085 11.554 1.00 62.53 84 ASP B CA 1
ATOM 2871 C C . ASP B 2 67 ? -28.852 29.170 10.336 1.00 60.75 84 ASP B C 1
ATOM 2872 O O . ASP B 2 67 ? -29.254 29.610 9.255 1.00 61.33 84 ASP B O 1
ATOM 2877 N N . GLU B 2 68 ? -28.524 27.893 10.507 1.00 58.86 85 GLU B N 1
ATOM 2878 C CA . GLU B 2 68 ? -28.608 26.948 9.403 1.00 57.68 85 GLU B CA 1
ATOM 2879 C C . GLU B 2 68 ? -30.065 26.636 9.078 1.00 56.49 85 GLU B C 1
ATOM 2880 O O . GLU B 2 68 ? -30.438 26.473 7.913 1.00 55.46 85 GLU B O 1
ATOM 2886 N N . ALA B 2 69 ? -30.884 26.554 10.118 1.00 54.62 86 ALA B N 1
ATOM 2887 C CA . ALA B 2 69 ? -32.294 26.270 9.947 1.00 53.75 86 ALA B CA 1
ATOM 2888 C C . ALA B 2 69 ? -32.973 27.422 9.223 1.00 54.06 86 ALA B C 1
ATOM 2889 O O . ALA B 2 69 ? -33.942 27.215 8.493 1.00 54.59 86 ALA B O 1
ATOM 2891 N N . LYS B 2 70 ? -32.471 28.636 9.427 1.00 53.82 87 LYS B N 1
ATOM 2892 C CA . LYS B 2 70 ? -33.049 29.798 8.761 1.00 53.96 87 LYS B CA 1
ATOM 2893 C C . LYS B 2 70 ? -32.855 29.640 7.269 1.00 52.08 87 LYS B C 1
ATOM 2894 O O . LYS B 2 70 ? -33.788 29.813 6.488 1.00 51.86 87 LYS B O 1
ATOM 2900 N N . ILE B 2 71 ? -31.633 29.294 6.881 1.00 50.13 88 ILE B N 1
ATOM 2901 C CA . ILE B 2 71 ? -31.302 29.094 5.479 1.00 47.69 88 ILE B CA 1
ATOM 2902 C C . ILE B 2 71 ? -32.127 27.937 4.917 1.00 46.46 88 ILE B C 1
ATOM 2903 O O . ILE B 2 71 ? -32.818 28.095 3.919 1.00 46.28 88 ILE B O 1
ATOM 2908 N N . LEU B 2 72 ? -32.054 26.780 5.566 1.00 45.36 89 LEU B N 1
ATOM 2909 C CA . LEU B 2 72 ? -32.798 25.611 5.120 1.00 45.13 89 LEU B CA 1
ATOM 2910 C C . LEU B 2 72 ? -34.300 25.877 5.019 1.00 47.23 89 LEU B C 1
ATOM 2911 O O . LEU B 2 72 ? -34.956 25.445 4.065 1.00 49.64 89 LEU B O 1
ATOM 2916 N N . LYS B 2 73 ? -34.848 26.586 5.999 1.00 47.14 90 LYS B N 1
ATOM 2917 C CA . LYS B 2 73 ? -36.272 26.905 5.988 1.00 48.24 90 LYS B CA 1
ATOM 2918 C C . LYS B 2 73 ? -36.626 27.865 4.843 1.00 49.65 90 LYS B C 1
ATOM 2919 O O . LYS B 2 73 ? -37.748 27.836 4.324 1.00 51.25 90 LYS B O 1
ATOM 2925 N N . SER B 2 74 ? -35.668 28.709 4.451 1.00 48.95 91 SER B N 1
ATOM 2926 C CA . SER B 2 74 ? -35.889 29.675 3.376 1.00 48.76 91 SER B CA 1
ATOM 2927 C C . SER B 2 74 ? -35.805 29.091 1.959 1.00 49.65 91 SER B C 1
ATOM 2928 O O . SER B 2 74 ? -36.099 29.794 0.996 1.00 50.38 91 SER B O 1
ATOM 2931 N N . LEU B 2 75 ? -35.395 27.830 1.817 1.00 48.71 92 LEU B N 1
ATOM 2932 C CA . LEU B 2 75 ? -35.317 27.229 0.489 1.00 48.26 92 LEU B CA 1
ATOM 2933 C C . LEU B 2 75 ? -36.727 27.199 -0.061 1.00 49.33 92 LEU B C 1
ATOM 2934 O O . LEU B 2 75 ? -37.618 26.602 0.532 1.00 52.76 92 LEU B O 1
ATOM 2939 N N . HIS B 2 76 ? -36.938 27.844 -1.195 1.00 49.34 93 HIS B N 1
ATOM 2940 C CA . HIS B 2 76 ? -38.268 27.902 -1.772 1.00 49.32 93 HIS B CA 1
ATOM 2941 C C . HIS B 2 76 ? -38.176 27.996 -3.296 1.00 48.32 93 HIS B C 1
ATOM 2942 O O . HIS B 2 76 ? -38.101 29.086 -3.853 1.00 49.25 93 HIS B O 1
ATOM 2949 N N . HIS B 2 77 ? -38.177 26.849 -3.965 1.00 46.42 94 HIS B N 1
ATOM 2950 C CA . HIS B 2 77 ? -38.093 26.803 -5.414 1.00 43.60 94 HIS B CA 1
ATOM 2951 C C . HIS B 2 77 ? -38.838 25.570 -5.905 1.00 43.94 94 HIS B C 1
ATOM 2952 O O . HIS B 2 77 ? -38.858 24.535 -5.235 1.00 44.12 94 HIS B O 1
ATOM 2959 N N . PRO B 2 78 ? -39.457 25.661 -7.093 1.00 43.89 95 PRO B N 1
ATOM 2960 C CA . PRO B 2 78 ? -40.213 24.535 -7.666 1.00 44.17 95 PRO B CA 1
ATOM 2961 C C . PRO B 2 78 ? -39.403 23.257 -7.881 1.00 44.65 95 PRO B C 1
ATOM 2962 O O . PRO B 2 78 ? -39.969 22.171 -7.950 1.00 45.31 95 PRO B O 1
ATOM 2966 N N . ASN B 2 79 ? -38.085 23.390 -8.008 1.00 44.91 96 ASN B N 1
ATOM 2967 C CA . ASN B 2 79 ? -37.235 22.233 -8.262 1.00 45.77 96 ASN B CA 1
ATOM 2968 C C . ASN B 2 79 ? -36.301 21.918 -7.126 1.00 45.98 96 ASN B C 1
ATOM 2969 O O . ASN B 2 79 ? -35.256 21.294 -7.335 1.00 47.45 96 ASN B O 1
ATOM 2974 N N . ILE B 2 80 ? -36.677 22.359 -5.932 1.00 43.09 97 ILE B N 1
ATOM 2975 C CA . ILE B 2 80 ? -35.898 22.110 -4.730 1.00 41.41 97 ILE B CA 1
ATOM 2976 C C . ILE B 2 80 ? -36.806 21.562 -3.621 1.00 41.89 97 ILE B C 1
ATOM 2977 O O . ILE B 2 80 ? -37.883 22.101 -3.355 1.00 42.39 97 ILE B O 1
ATOM 2982 N N . VAL B 2 81 ? -36.394 20.471 -2.995 1.00 40.55 98 VAL B N 1
ATOM 2983 C CA . VAL B 2 81 ? -37.175 19.934 -1.891 1.00 36.85 98 VAL B CA 1
ATOM 2984 C C . VAL B 2 81 ? -36.692 20.703 -0.668 1.00 37.50 98 VAL B C 1
ATOM 2985 O O . VAL B 2 81 ? -35.512 20.639 -0.325 1.00 38.11 98 VAL B O 1
ATOM 2989 N N . GLY B 2 82 ? -37.594 21.441 -0.032 1.00 36.55 99 GLY B N 1
ATOM 2990 C CA . GLY B 2 82 ? -37.221 22.223 1.126 1.00 37.20 99 GLY B CA 1
ATOM 2991 C C . GLY B 2 82 ? -37.365 21.519 2.466 1.00 39.29 99 GLY B C 1
ATOM 2992 O O . GLY B 2 82 ? -37.383 20.290 2.559 1.00 35.90 99 GLY B O 1
ATOM 2993 N N . TYR B 2 83 ? -37.466 22.323 3.521 1.00 40.89 100 TYR B N 1
ATOM 2994 C CA . TYR B 2 83 ? -37.595 21.776 4.863 1.00 39.66 100 TYR B CA 1
ATOM 2995 C C . TYR B 2 83 ? -38.767 22.353 5.650 1.00 39.44 100 TYR B C 1
ATOM 2996 O O . TYR B 2 83 ? -39.287 23.422 5.348 1.00 38.28 100 TYR B O 1
ATOM 3005 N N . ARG B 2 84 ? -39.163 21.628 6.687 1.00 39.93 101 ARG B N 1
ATOM 3006 C CA . ARG B 2 84 ? -40.290 22.015 7.505 1.00 38.86 101 ARG B CA 1
ATOM 3007 C C . ARG B 2 84 ? -39.928 21.945 8.974 1.00 38.91 101 ARG B C 1
ATOM 3008 O O . ARG B 2 84 ? -39.293 20.987 9.413 1.00 38.75 101 ARG B O 1
ATOM 3016 N N . ALA B 2 85 ? -40.311 22.977 9.721 1.00 39.26 102 ALA B N 1
ATOM 3017 C CA . ALA B 2 85 ? -40.055 23.034 11.156 1.00 40.24 102 ALA B CA 1
ATOM 3018 C C . ALA B 2 85 ? -41.348 22.651 11.854 1.00 42.22 102 ALA B C 1
ATOM 3019 O O . ALA B 2 85 ? -42.424 22.684 11.249 1.00 40.15 102 ALA B O 1
ATOM 3021 N N . PHE B 2 86 ? -41.260 22.289 13.127 1.00 45.64 103 PHE B N 1
ATOM 3022 C CA . PHE B 2 86 ? -42.458 21.872 13.824 1.00 48.46 103 PHE B CA 1
ATOM 3023 C C . PHE B 2 86 ? -42.709 22.582 15.133 1.00 51.88 103 PHE B C 1
ATOM 3024 O O . PHE B 2 86 ? -43.550 22.163 15.918 1.00 54.04 103 PHE B O 1
ATOM 3032 N N . THR B 2 87 ? -42.005 23.679 15.356 1.00 56.03 104 THR B N 1
ATOM 3033 C CA . THR B 2 87 ? -42.158 24.444 16.583 1.00 59.79 104 THR B CA 1
ATOM 3034 C C . THR B 2 87 ? -41.519 25.802 16.336 1.00 63.99 104 THR B C 1
ATOM 3035 O O . THR B 2 87 ? -40.566 25.912 15.563 1.00 63.39 104 THR B O 1
ATOM 3039 N N . GLU B 2 88 ? -42.038 26.843 16.972 1.00 70.12 105 GLU B N 1
ATOM 3040 C CA . GLU B 2 88 ? -41.464 28.153 16.752 1.00 76.79 105 GLU B CA 1
ATOM 3041 C C . GLU B 2 88 ? -40.049 28.200 17.301 1.00 79.96 105 GLU B C 1
ATOM 3042 O O . GLU B 2 88 ? -39.789 27.812 18.442 1.00 80.56 105 GLU B O 1
ATOM 3048 N N . ALA B 2 89 ? -39.132 28.664 16.461 1.00 83.59 106 ALA B N 1
ATOM 3049 C CA . ALA B 2 89 ? -37.735 28.761 16.830 1.00 86.73 106 ALA B CA 1
ATOM 3050 C C . ALA B 2 89 ? -37.443 30.115 17.435 1.00 89.63 106 ALA B C 1
ATOM 3051 O O . ALA B 2 89 ? -38.259 31.035 17.359 1.00 90.31 106 ALA B O 1
ATOM 3053 N N . ASN B 2 90 ? -36.258 30.215 18.026 1.00 92.54 107 ASN B N 1
ATOM 3054 C CA . ASN B 2 90 ? -35.741 31.423 18.666 1.00 94.63 107 ASN B CA 1
ATOM 3055 C C . ASN B 2 90 ? -34.528 30.883 19.400 1.00 94.82 107 ASN B C 1
ATOM 3056 O O . ASN B 2 90 ? -33.475 31.524 19.477 1.00 94.37 107 ASN B O 1
ATOM 3061 N N . ASP B 2 91 ? -34.698 29.667 19.919 1.00 94.83 108 ASP B N 1
ATOM 3062 C CA . ASP B 2 91 ? -33.652 28.957 20.639 1.00 93.57 108 ASP B CA 1
ATOM 3063 C C . ASP B 2 91 ? -32.421 28.858 19.741 1.00 90.24 108 ASP B C 1
ATOM 3064 O O . ASP B 2 91 ? -32.413 29.374 18.623 1.00 90.73 108 ASP B O 1
ATOM 3069 N N . GLY B 2 92 ? -31.381 28.197 20.228 1.00 85.76 109 GLY B N 1
ATOM 3070 C CA . GLY B 2 92 ? -30.185 28.061 19.429 1.00 80.57 109 GLY B CA 1
ATOM 3071 C C . GLY B 2 92 ? -30.156 26.736 18.707 1.00 76.40 109 GLY B C 1
ATOM 3072 O O . GLY B 2 92 ? -29.081 26.193 18.452 1.00 77.85 109 GLY B O 1
ATOM 3073 N N . SER B 2 93 ? -31.331 26.208 18.373 1.00 70.63 110 SER B N 1
ATOM 3074 C CA . SER B 2 93 ? -31.408 24.925 17.688 1.00 64.48 110 SER B CA 1
ATOM 3075 C C . SER B 2 93 ? -32.853 24.569 17.381 1.00 61.74 110 SER B C 1
ATOM 3076 O O . SER B 2 93 ? -33.731 24.682 18.241 1.00 61.90 110 SER B O 1
ATOM 3079 N N . LEU B 2 94 ? -33.093 24.116 16.155 1.00 57.62 111 LEU B N 1
ATOM 3080 C CA . LEU B 2 94 ? -34.442 23.769 15.711 1.00 52.81 111 LEU B CA 1
ATOM 3081 C C . LEU B 2 94 ? -34.433 22.498 14.867 1.00 50.98 111 LEU B C 1
ATOM 3082 O O . LEU B 2 94 ? -33.527 22.286 14.072 1.00 52.03 111 LEU B O 1
ATOM 3087 N N . CYS B 2 95 ? -35.434 21.649 15.032 1.00 49.72 112 CYS B N 1
ATOM 3088 C CA . CYS B 2 95 ? -35.498 20.420 14.250 1.00 49.89 112 CYS B CA 1
ATOM 3089 C C . CYS B 2 95 ? -36.199 20.672 12.926 1.00 48.29 112 CYS B C 1
ATOM 3090 O O . CYS B 2 95 ? -37.200 21.384 12.870 1.00 49.61 112 CYS B O 1
ATOM 3093 N N . LEU B 2 96 ? -35.674 20.079 11.861 1.00 44.44 113 LEU B N 1
ATOM 3094 C CA . LEU B 2 96 ? -36.252 20.243 10.547 1.00 41.08 113 LEU B CA 1
ATOM 3095 C C . LEU B 2 96 ? -36.338 18.897 9.871 1.00 40.38 113 LEU B C 1
ATOM 3096 O O . LEU B 2 96 ? -35.443 18.079 10.026 1.00 42.14 113 LEU B O 1
ATOM 3101 N N . ALA B 2 97 ? -37.405 18.672 9.116 1.00 39.44 114 ALA B N 1
ATOM 3102 C CA . ALA B 2 97 ? -37.576 17.425 8.374 1.00 39.72 114 ALA B CA 1
ATOM 3103 C C . ALA B 2 97 ? -37.629 17.780 6.893 1.00 41.18 114 ALA B C 1
ATOM 3104 O O . ALA B 2 97 ? -38.278 18.759 6.517 1.00 40.91 114 ALA B O 1
ATOM 3106 N N . MET B 2 98 ? -36.938 17.006 6.053 1.00 41.82 115 MET B N 1
ATOM 3107 C CA . MET B 2 98 ? -36.949 17.267 4.622 1.00 42.63 115 MET B CA 1
ATOM 3108 C C . MET B 2 98 ? -38.363 17.024 4.105 1.00 44.44 115 MET B C 1
ATOM 3109 O O . MET B 2 98 ? -39.015 16.054 4.476 1.00 43.96 115 MET B O 1
ATOM 3114 N N . GLU B 2 99 ? -38.846 17.925 3.263 1.00 46.64 116 GLU B N 1
ATOM 3115 C CA . GLU B 2 99 ? -40.184 17.801 2.724 1.00 48.10 116 GLU B CA 1
ATOM 3116 C C . GLU B 2 99 ? -40.365 16.682 1.700 1.00 48.53 116 GLU B C 1
ATOM 3117 O O . GLU B 2 99 ? -39.403 16.060 1.239 1.00 48.54 116 GLU B O 1
ATOM 3123 N N . TYR B 2 100 ? -41.625 16.435 1.362 1.00 47.70 117 TYR B N 1
ATOM 3124 C CA . TYR B 2 100 ? -42.009 15.407 0.423 1.00 46.34 117 TYR B CA 1
ATOM 3125 C C . TYR B 2 100 ? -42.106 15.937 -1.000 1.00 46.61 117 TYR B C 1
ATOM 3126 O O . TYR B 2 100 ? -42.642 17.017 -1.235 1.00 46.91 117 TYR B O 1
ATOM 3135 N N . GLY B 2 101 ? -41.585 15.164 -1.950 1.00 45.88 118 GLY B N 1
ATOM 3136 C CA . GLY B 2 101 ? -41.617 15.577 -3.335 1.00 46.51 118 GLY B CA 1
ATOM 3137 C C . GLY B 2 101 ? -41.975 14.458 -4.291 1.00 47.67 118 GLY B C 1
ATOM 3138 O O . GLY B 2 101 ? -41.727 14.559 -5.493 1.00 47.39 118 GLY B O 1
ATOM 3139 N N . GLY B 2 102 ? -42.568 13.392 -3.767 1.00 48.46 119 GLY B N 1
ATOM 3140 C CA . GLY B 2 102 ? -42.937 12.275 -4.621 1.00 50.04 119 GLY B CA 1
ATOM 3141 C C . GLY B 2 102 ? -42.588 10.936 -4.021 1.00 50.21 119 GLY B C 1
ATOM 3142 O O . GLY B 2 102 ? -41.933 10.866 -2.982 1.00 50.68 119 GLY B O 1
ATOM 3143 N N . GLU B 2 103 ? -43.013 9.866 -4.681 1.00 51.77 120 GLU B N 1
ATOM 3144 C CA . GLU B 2 103 ? -42.760 8.508 -4.195 1.00 52.51 120 GLU B CA 1
ATOM 3145 C C . GLU B 2 103 ? -41.436 7.912 -4.659 1.00 51.98 120 GLU B C 1
ATOM 3146 O O . GLU B 2 103 ? -40.802 7.167 -3.924 1.00 53.96 120 GLU B O 1
ATOM 3152 N N . LYS B 2 104 ? -41.017 8.251 -5.874 1.00 51.56 121 LYS B N 1
ATOM 3153 C CA . LYS B 2 104 ? -39.805 7.684 -6.443 1.00 50.61 121 LYS B CA 1
ATOM 3154 C C . LYS B 2 104 ? -38.673 8.659 -6.696 1.00 49.63 121 LYS B C 1
ATOM 3155 O O . LYS B 2 104 ? -38.901 9.830 -6.957 1.00 49.30 121 LYS B O 1
ATOM 3161 N N . SER B 2 105 ? -37.446 8.152 -6.637 1.00 49.58 122 SER B N 1
ATOM 3162 C CA . SER B 2 105 ? -36.267 8.955 -6.918 1.00 49.74 122 SER B CA 1
ATOM 3163 C C . SER B 2 105 ? -35.898 8.625 -8.373 1.00 51.12 122 SER B C 1
ATOM 3164 O O . SER B 2 105 ? -36.360 7.616 -8.913 1.00 51.95 122 SER B O 1
ATOM 3167 N N . LEU B 2 106 ? -35.087 9.458 -9.017 1.00 51.10 123 LEU B N 1
ATOM 3168 C CA . LEU B 2 106 ? -34.715 9.199 -10.405 1.00 50.87 123 LEU B CA 1
ATOM 3169 C C . LEU B 2 106 ? -33.986 7.866 -10.505 1.00 51.80 123 LEU B C 1
ATOM 3170 O O . LEU B 2 106 ? -34.045 7.186 -11.518 1.00 53.64 123 LEU B O 1
ATOM 3175 N N . ASN B 2 107 ? -33.306 7.500 -9.431 1.00 53.40 124 ASN B N 1
ATOM 3176 C CA . ASN B 2 107 ? -32.558 6.257 -9.374 1.00 54.90 124 ASN B CA 1
ATOM 3177 C C . ASN B 2 107 ? -33.523 5.063 -9.384 1.00 56.15 124 ASN B C 1
ATOM 3178 O O . ASN B 2 107 ? -33.243 4.038 -10.005 1.00 57.70 124 ASN B O 1
ATOM 3183 N N . ASP B 2 108 ? -34.651 5.202 -8.687 1.00 55.41 125 ASP B N 1
ATOM 3184 C CA . ASP B 2 108 ? -35.675 4.163 -8.634 1.00 54.10 125 ASP B CA 1
ATOM 3185 C C . ASP B 2 108 ? -36.193 3.918 -10.047 1.00 54.32 125 ASP B C 1
ATOM 3186 O O . ASP B 2 108 ? -36.400 2.780 -10.474 1.00 53.97 125 ASP B O 1
ATOM 3191 N N . LEU B 2 109 ? -36.411 5.009 -10.765 1.00 53.80 126 LEU B N 1
ATOM 3192 C CA . LEU B 2 109 ? -36.904 4.926 -12.115 1.00 54.15 126 LEU B CA 1
ATOM 3193 C C . LEU B 2 109 ? -35.863 4.356 -13.069 1.00 57.34 126 LEU B C 1
ATOM 3194 O O . LEU B 2 109 ? -36.175 3.454 -13.843 1.00 57.63 126 LEU B O 1
ATOM 3199 N N . ILE B 2 110 ? -34.627 4.863 -13.022 1.00 59.85 127 ILE B N 1
ATOM 3200 C CA . ILE B 2 110 ? -33.594 4.355 -13.926 1.00 61.98 127 ILE B CA 1
ATOM 3201 C C . ILE B 2 110 ? -33.412 2.866 -13.699 1.00 62.99 127 ILE B C 1
ATOM 3202 O O . ILE B 2 110 ? -32.719 2.194 -14.451 1.00 65.36 127 ILE B O 1
ATOM 3207 N N . GLU B 2 111 ? -34.054 2.346 -12.667 1.00 64.63 128 GLU B N 1
ATOM 3208 C CA . GLU B 2 111 ? -33.920 0.942 -12.345 1.00 67.48 128 GLU B CA 1
ATOM 3209 C C . GLU B 2 111 ? -35.170 0.108 -12.607 1.00 68.44 128 GLU B C 1
ATOM 3210 O O . GLU B 2 111 ? -35.073 -1.104 -12.799 1.00 67.94 128 GLU B O 1
ATOM 3216 N N . GLU B 2 112 ? -36.346 0.735 -12.592 1.00 69.48 129 GLU B N 1
ATOM 3217 C CA . GLU B 2 112 ? -37.570 0.006 -12.918 1.00 69.71 129 GLU B CA 1
ATOM 3218 C C . GLU B 2 112 ? -37.422 -0.156 -14.418 1.00 70.69 129 GLU B C 1
ATOM 3219 O O . GLU B 2 112 ? -37.800 -1.165 -15.000 1.00 72.04 129 GLU B O 1
ATOM 3225 N N . ARG B 2 113 ? -36.854 0.882 -15.021 1.00 72.04 130 ARG B N 1
ATOM 3226 C CA . ARG B 2 113 ? -36.602 0.969 -16.450 1.00 72.92 130 ARG B CA 1
ATOM 3227 C C . ARG B 2 113 ? -35.696 -0.177 -16.876 1.00 74.87 130 ARG B C 1
ATOM 3228 O O . ARG B 2 113 ? -35.891 -0.790 -17.916 1.00 75.63 130 ARG B O 1
ATOM 3236 N N . TYR B 2 114 ? -34.696 -0.465 -16.059 1.00 77.14 131 TYR B N 1
ATOM 3237 C CA . TYR B 2 114 ? -33.764 -1.536 -16.364 1.00 78.71 131 TYR B CA 1
ATOM 3238 C C . TYR B 2 114 ? -34.416 -2.909 -16.266 1.00 79.10 131 TYR B C 1
ATOM 3239 O O . TYR B 2 114 ? -34.168 -3.778 -17.101 1.00 80.39 131 TYR B O 1
ATOM 3248 N N . LYS B 2 115 ? -35.244 -3.105 -15.244 1.00 79.17 132 LYS B N 1
ATOM 3249 C CA . LYS B 2 115 ? -35.919 -4.386 -15.025 1.00 78.84 132 LYS B CA 1
ATOM 3250 C C . LYS B 2 115 ? -36.911 -4.744 -16.118 1.00 77.76 132 LYS B C 1
ATOM 3251 O O . LYS B 2 115 ? -37.613 -5.747 -16.012 1.00 77.01 132 LYS B O 1
ATOM 3257 N N . ALA B 2 116 ? -36.985 -3.926 -17.160 1.00 76.82 133 ALA B N 1
ATOM 3258 C CA . ALA B 2 116 ? -37.916 -4.198 -18.242 1.00 76.95 133 ALA B CA 1
ATOM 3259 C C . ALA B 2 116 ? -37.354 -3.753 -19.584 1.00 77.90 133 ALA B C 1
ATOM 3260 O O . ALA B 2 116 ? -36.477 -4.404 -20.160 1.00 75.83 133 ALA B O 1
ATOM 3262 N N . SER B 2 117 ? -37.873 -2.623 -20.055 1.00 79.40 134 SER B N 1
ATOM 3263 C CA . SER B 2 117 ? -37.479 -2.038 -21.330 1.00 81.96 134 SER B CA 1
ATOM 3264 C C . SER B 2 117 ? -35.969 -2.016 -21.614 1.00 83.60 134 SER B C 1
ATOM 3265 O O . SER B 2 117 ? -35.547 -2.347 -22.717 1.00 85.03 134 SER B O 1
ATOM 3268 N N . GLN B 2 118 ? -35.172 -1.635 -20.617 1.00 85.57 135 GLN B N 1
ATOM 3269 C CA . GLN B 2 118 ? -33.713 -1.514 -20.752 1.00 86.10 135 GLN B CA 1
ATOM 3270 C C . GLN B 2 118 ? -33.344 -0.453 -21.788 1.00 85.28 135 GLN B C 1
ATOM 3271 O O . GLN B 2 118 ? -32.164 -0.204 -22.051 1.00 84.96 135 GLN B O 1
ATOM 3277 N N . ASP B 2 119 ? -34.365 0.173 -22.369 1.00 84.11 136 ASP B N 1
ATOM 3278 C CA . ASP B 2 119 ? -34.157 1.211 -23.367 1.00 83.97 136 ASP B CA 1
ATOM 3279 C C . ASP B 2 119 ? -34.034 2.583 -22.705 1.00 82.23 136 ASP B C 1
ATOM 3280 O O . ASP B 2 119 ? -34.930 3.036 -21.991 1.00 83.70 136 ASP B O 1
ATOM 3285 N N . PRO B 2 120 ? -32.910 3.261 -22.942 1.00 78.73 137 PRO B N 1
ATOM 3286 C CA . PRO B 2 120 ? -32.602 4.582 -22.405 1.00 76.23 137 PRO B CA 1
ATOM 3287 C C . PRO B 2 120 ? -33.764 5.565 -22.437 1.00 73.86 137 PRO B C 1
ATOM 3288 O O . PRO B 2 120 ? -34.332 5.813 -23.493 1.00 74.98 137 PRO B O 1
ATOM 3292 N N . PHE B 2 121 ? -34.105 6.128 -21.282 1.00 70.93 138 PHE B N 1
ATOM 3293 C CA . PHE B 2 121 ? -35.174 7.119 -21.185 1.00 68.22 138 PHE B CA 1
ATOM 3294 C C . PHE B 2 121 ? -35.250 7.928 -22.469 1.00 67.51 138 PHE B C 1
ATOM 3295 O O . PHE B 2 121 ? -34.233 8.316 -23.031 1.00 67.50 138 PHE B O 1
ATOM 3303 N N . PRO B 2 122 ? -36.466 8.184 -22.963 1.00 67.45 139 PRO B N 1
ATOM 3304 C CA . PRO B 2 122 ? -36.581 8.969 -24.192 1.00 66.62 139 PRO B CA 1
ATOM 3305 C C . PRO B 2 122 ? -35.790 10.278 -24.069 1.00 66.27 139 PRO B C 1
ATOM 3306 O O . PRO B 2 122 ? -35.811 10.940 -23.026 1.00 66.34 139 PRO B O 1
ATOM 3310 N N . ALA B 2 123 ? -35.089 10.637 -25.135 1.00 65.47 140 ALA B N 1
ATOM 3311 C CA . ALA B 2 123 ? -34.295 11.857 -25.165 1.00 65.12 140 ALA B CA 1
ATOM 3312 C C . ALA B 2 123 ? -35.059 13.061 -24.613 1.00 64.96 140 ALA B C 1
ATOM 3313 O O . ALA B 2 123 ? -34.516 13.865 -23.850 1.00 64.81 140 ALA B O 1
ATOM 3315 N N . ALA B 2 124 ? -36.323 13.175 -25.004 1.00 64.99 141 ALA B N 1
ATOM 3316 C CA . ALA B 2 124 ? -37.162 14.285 -24.572 1.00 65.03 141 ALA B CA 1
ATOM 3317 C C . ALA B 2 124 ? -37.291 14.363 -23.050 1.00 64.92 141 ALA B C 1
ATOM 3318 O O . ALA B 2 124 ? -37.239 15.450 -22.469 1.00 63.59 141 ALA B O 1
ATOM 3320 N N . ILE B 2 125 ? -37.471 13.216 -22.406 1.00 64.29 142 ILE B N 1
ATOM 3321 C CA . ILE B 2 125 ? -37.599 13.193 -20.957 1.00 64.44 142 ILE B CA 1
ATOM 3322 C C . ILE B 2 125 ? -36.284 13.617 -20.290 1.00 63.90 142 ILE B C 1
ATOM 3323 O O . ILE B 2 125 ? -36.293 14.322 -19.277 1.00 63.32 142 ILE B O 1
ATOM 3328 N N . ILE B 2 126 ? -35.162 13.185 -20.862 1.00 62.18 143 ILE B N 1
ATOM 3329 C CA . ILE B 2 126 ? -33.856 13.527 -20.318 1.00 59.97 143 ILE B CA 1
ATOM 3330 C C . ILE B 2 126 ? -33.654 15.034 -20.339 1.00 60.18 143 ILE B C 1
ATOM 3331 O O . ILE B 2 126 ? -33.129 15.605 -19.375 1.00 60.10 143 ILE B O 1
ATOM 3336 N N . LEU B 2 127 ? -34.064 15.676 -21.436 1.00 58.76 144 LEU B N 1
ATOM 3337 C CA . LEU B 2 127 ? -33.932 17.127 -21.563 1.00 57.67 144 LEU B CA 1
ATOM 3338 C C . LEU B 2 127 ? -34.820 17.841 -20.553 1.00 56.78 144 LEU B C 1
ATOM 3339 O O . LEU B 2 127 ? -34.469 18.907 -20.042 1.00 57.38 144 LEU B O 1
ATOM 3344 N N . LYS B 2 128 ? -35.977 17.248 -20.277 1.00 55.78 145 LYS B N 1
ATOM 3345 C CA . LYS B 2 128 ? -36.941 17.804 -19.338 1.00 54.30 145 LYS B CA 1
ATOM 3346 C C . LYS B 2 128 ? -36.302 17.778 -17.957 1.00 55.23 145 LYS B C 1
ATOM 3347 O O . LYS B 2 128 ? -36.295 18.788 -17.241 1.00 55.18 145 LYS B O 1
ATOM 3353 N N . VAL B 2 129 ? -35.766 16.609 -17.598 1.00 54.16 146 VAL B N 1
ATOM 3354 C CA . VAL B 2 129 ? -35.094 16.410 -16.322 1.00 52.67 146 VAL B CA 1
ATOM 3355 C C . VAL B 2 129 ? -33.899 17.360 -16.263 1.00 52.43 146 VAL B C 1
ATOM 3356 O O . VAL B 2 129 ? -33.602 17.944 -15.222 1.00 53.05 146 VAL B O 1
ATOM 3360 N N . ALA B 2 130 ? -33.228 17.517 -17.395 1.00 51.01 147 ALA B N 1
ATOM 3361 C CA . ALA B 2 130 ? -32.075 18.394 -17.476 1.00 50.49 147 ALA B CA 1
ATOM 3362 C C . ALA B 2 130 ? -32.426 19.848 -17.191 1.00 50.29 147 ALA B C 1
ATOM 3363 O O . ALA B 2 130 ? -31.718 20.517 -16.448 1.00 50.98 147 ALA B O 1
ATOM 3365 N N . LEU B 2 131 ? -33.510 20.339 -17.784 1.00 50.59 148 LEU B N 1
ATOM 3366 C CA . LEU B 2 131 ? -33.928 21.726 -17.574 1.00 49.99 148 LEU B CA 1
ATOM 3367 C C . LEU B 2 131 ? -34.343 2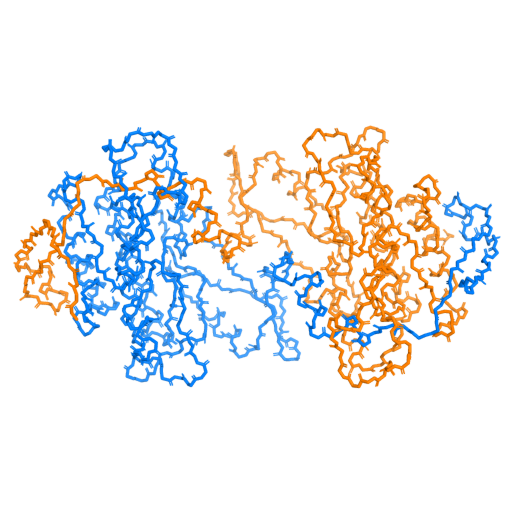2.007 -16.142 1.00 50.64 148 LEU B C 1
ATOM 3368 O O . LEU B 2 131 ? -33.986 23.034 -15.569 1.00 52.00 148 LEU B O 1
ATOM 3373 N N . ASN B 2 132 ? -35.117 21.097 -15.564 1.00 50.36 149 ASN B N 1
ATOM 3374 C CA . ASN B 2 132 ? -35.572 21.276 -14.197 1.00 49.42 149 ASN B CA 1
ATOM 3375 C C . ASN B 2 132 ? -34.436 21.246 -13.185 1.00 49.80 149 ASN B C 1
ATOM 3376 O O . ASN B 2 132 ? -34.391 22.082 -12.281 1.00 50.05 149 ASN B O 1
ATOM 3381 N N . MET B 2 133 ? -33.518 20.292 -13.328 1.00 48.91 150 MET B N 1
ATOM 3382 C CA . MET B 2 133 ? -32.390 20.221 -12.417 1.00 46.60 150 MET B CA 1
ATOM 3383 C C . MET B 2 133 ? -31.601 21.517 -12.535 1.00 46.75 150 MET B C 1
ATOM 3384 O O . MET B 2 133 ? -31.192 22.095 -11.531 1.00 48.72 150 MET B O 1
ATOM 3389 N N . ALA B 2 134 ? -31.411 21.983 -13.764 1.00 44.95 151 ALA B N 1
ATOM 3390 C CA . ALA B 2 134 ? -30.664 23.202 -14.013 1.00 44.53 151 ALA B CA 1
ATOM 3391 C C . ALA B 2 134 ? -31.295 24.397 -13.324 1.00 46.41 151 ALA B C 1
ATOM 3392 O O . ALA B 2 134 ? -30.600 25.256 -12.776 1.00 46.94 151 ALA B O 1
ATOM 3394 N N . ARG B 2 135 ? -32.618 24.468 -13.361 1.00 47.41 152 ARG B N 1
ATOM 3395 C CA . ARG B 2 135 ? -33.299 25.587 -12.729 1.00 48.03 152 ARG B CA 1
ATOM 3396 C C . ARG B 2 135 ? -33.069 25.554 -11.238 1.00 45.70 152 ARG B C 1
ATOM 3397 O O . ARG B 2 135 ? -32.806 26.580 -10.620 1.00 46.86 152 ARG B O 1
ATOM 3405 N N . GLY B 2 136 ? -33.162 24.361 -10.666 1.00 44.89 153 GLY B N 1
ATOM 3406 C CA . GLY B 2 136 ? -32.972 24.203 -9.238 1.00 44.57 153 GLY B CA 1
ATOM 3407 C C . GLY B 2 136 ? -31.556 24.488 -8.804 1.00 43.80 153 GLY B C 1
ATOM 3408 O O . GLY B 2 136 ? -31.319 25.086 -7.757 1.00 44.26 153 GLY B O 1
ATOM 3409 N N . LEU B 2 137 ? -30.605 24.054 -9.619 1.00 43.88 154 LEU B N 1
ATOM 3410 C CA . LEU B 2 137 ? -29.190 24.244 -9.335 1.00 42.44 154 LEU B CA 1
ATOM 3411 C C . LEU B 2 137 ? -28.837 25.726 -9.471 1.00 42.72 154 LEU B C 1
ATOM 3412 O O . LEU B 2 137 ? -27.986 26.250 -8.747 1.00 41.42 154 LEU B O 1
ATOM 3417 N N . LYS B 2 138 ? -29.510 26.401 -10.399 1.00 44.70 155 LYS B N 1
ATOM 3418 C CA . LYS B 2 138 ? -29.293 27.830 -10.638 1.00 44.89 155 LYS B CA 1
ATOM 3419 C C . LYS B 2 138 ? -29.754 28.628 -9.426 1.00 45.64 155 LYS B C 1
ATOM 3420 O O . LYS B 2 138 ? -29.120 29.616 -9.029 1.00 44.11 155 LYS B O 1
ATOM 3426 N N . TYR B 2 139 ? -30.870 28.182 -8.847 1.00 45.53 156 TYR B N 1
ATOM 3427 C CA . TYR B 2 139 ? -31.430 28.814 -7.665 1.00 45.63 156 TYR B CA 1
ATOM 3428 C C . TYR B 2 139 ? -30.413 28.702 -6.530 1.00 45.73 156 TYR B C 1
ATOM 3429 O O . TYR B 2 139 ? -30.096 29.682 -5.869 1.00 45.31 156 TYR B O 1
ATOM 3438 N N . LEU B 2 140 ? -29.886 27.498 -6.323 1.00 46.34 157 LEU B N 1
ATOM 3439 C CA . LEU B 2 140 ? -28.907 27.271 -5.275 1.00 45.09 157 LEU B CA 1
ATOM 3440 C C . LEU B 2 140 ? -27.653 28.119 -5.466 1.00 45.26 157 LEU B C 1
ATOM 3441 O O . LEU B 2 140 ? -27.218 28.821 -4.559 1.00 44.29 157 LEU B O 1
ATOM 3446 N N . HIS B 2 141 ? -27.084 28.073 -6.664 1.00 46.58 158 HIS B N 1
ATOM 3447 C CA . HIS B 2 141 ? -25.864 28.820 -6.941 1.00 47.18 158 HIS B CA 1
ATOM 3448 C C . HIS B 2 141 ? -26.025 30.331 -6.949 1.00 48.39 158 HIS B C 1
ATOM 3449 O O . HIS B 2 141 ? -25.277 31.041 -6.279 1.00 48.30 158 HIS B O 1
ATOM 3456 N N . GLN B 2 142 ? -26.993 30.842 -7.702 1.00 50.11 159 GLN B N 1
ATOM 3457 C CA . GLN B 2 142 ? -27.179 32.284 -7.749 1.00 51.10 159 GLN B CA 1
ATOM 3458 C C . GLN B 2 142 ? -27.896 32.849 -6.536 1.00 51.56 159 GLN B C 1
ATOM 3459 O O . GLN B 2 142 ? -27.294 33.567 -5.741 1.00 53.71 159 GLN B O 1
ATOM 3465 N N . GLU B 2 143 ? -29.169 32.513 -6.385 1.00 51.21 160 GLU B N 1
ATOM 3466 C CA . GLU B 2 143 ? -29.972 33.002 -5.267 1.00 51.75 160 GLU B CA 1
ATOM 3467 C C . GLU B 2 143 ? -29.510 32.682 -3.844 1.00 50.33 160 GLU B C 1
ATOM 3468 O O . GLU B 2 143 ? -29.544 33.552 -2.990 1.00 51.77 160 GLU B O 1
ATOM 3474 N N . LYS B 2 144 ? -29.067 31.461 -3.569 1.00 50.24 161 LYS B N 1
ATOM 3475 C CA . LYS B 2 144 ? -28.665 31.121 -2.198 1.00 49.43 161 LYS B CA 1
ATOM 3476 C C . LYS B 2 144 ? -27.170 30.945 -1.955 1.00 48.47 161 LYS B C 1
ATOM 3477 O O . LYS B 2 144 ? -26.748 30.752 -0.812 1.00 47.10 161 LYS B O 1
ATOM 3483 N N . LYS B 2 145 ? -26.378 31.010 -3.027 1.00 47.44 162 LYS B N 1
ATOM 3484 C CA . LYS B 2 145 ? -24.928 30.842 -2.949 1.00 46.92 162 LYS B CA 1
ATOM 3485 C C . LYS B 2 145 ? -24.545 29.584 -2.193 1.00 45.50 162 LYS B C 1
ATOM 3486 O O . LYS B 2 145 ? -23.688 29.616 -1.310 1.00 45.37 162 LYS B O 1
ATOM 3492 N N . LEU B 2 146 ? -25.183 28.470 -2.553 1.00 43.45 163 LEU B N 1
ATOM 3493 C CA . LEU B 2 146 ? -24.928 27.177 -1.919 1.00 39.90 163 LEU B CA 1
ATOM 3494 C C . LEU B 2 146 ? -24.673 26.102 -2.961 1.00 39.55 163 LEU B C 1
ATOM 3495 O O . LEU B 2 146 ? -25.502 25.907 -3.837 1.00 40.41 163 LEU B O 1
ATOM 3500 N N . LEU B 2 147 ? -23.541 25.410 -2.864 1.00 39.39 164 LEU B N 1
ATOM 3501 C CA . LEU B 2 147 ? -23.223 24.317 -3.791 1.00 41.20 164 LEU B CA 1
ATOM 3502 C C . LEU B 2 147 ? -24.018 23.127 -3.259 1.00 40.90 164 LEU B C 1
ATOM 3503 O O . LEU B 2 147 ? -24.071 22.927 -2.043 1.00 42.80 164 LEU B O 1
ATOM 3508 N N . HIS B 2 148 ? -24.644 22.339 -4.129 1.00 41.33 165 HIS B N 1
ATOM 3509 C CA . HIS B 2 148 ? -25.419 21.209 -3.627 1.00 42.31 165 HIS B CA 1
ATOM 3510 C C . HIS B 2 148 ? -24.589 20.179 -2.877 1.00 43.61 165 HIS B C 1
ATOM 3511 O O . HIS B 2 148 ? -24.992 19.743 -1.804 1.00 46.75 165 HIS B O 1
ATOM 3518 N N . GLY B 2 149 ? -23.442 19.780 -3.414 1.00 42.28 166 GLY B N 1
ATOM 3519 C CA . GLY B 2 149 ? -22.650 18.812 -2.684 1.00 44.42 166 GLY B CA 1
ATOM 3520 C C . GLY B 2 149 ? -22.576 17.432 -3.310 1.00 44.50 166 GLY B C 1
ATOM 3521 O O . GLY B 2 149 ? -21.494 16.851 -3.390 1.00 45.80 166 GLY B O 1
ATOM 3522 N N . ASP B 2 150 ? -23.708 16.870 -3.704 1.00 43.38 167 ASP B N 1
ATOM 3523 C CA . ASP B 2 150 ? -23.652 15.590 -4.361 1.00 45.32 167 ASP B CA 1
ATOM 3524 C C . ASP B 2 150 ? -24.888 15.244 -5.199 1.00 43.56 167 ASP B C 1
ATOM 3525 O O . ASP B 2 150 ? -25.826 14.573 -4.771 1.00 41.33 167 ASP B O 1
ATOM 3530 N N . ILE B 2 151 ? -24.850 15.764 -6.422 1.00 42.17 168 ILE B N 1
ATOM 3531 C CA . ILE B 2 151 ? -25.883 15.558 -7.413 1.00 41.24 168 ILE B CA 1
ATOM 3532 C C . ILE B 2 151 ? -25.721 14.134 -7.921 1.00 41.39 168 ILE B C 1
ATOM 3533 O O . ILE B 2 151 ? -24.608 13.674 -8.147 1.00 40.70 168 ILE B O 1
ATOM 3538 N N . LYS B 2 152 ? -26.840 13.440 -8.077 1.00 40.99 169 LYS B N 1
ATOM 3539 C CA . LYS B 2 152 ? -26.852 12.072 -8.560 1.00 40.41 169 LYS B CA 1
ATOM 3540 C C . LYS B 2 152 ? -28.313 11.666 -8.588 1.00 41.28 169 LYS B C 1
ATOM 3541 O O . LYS B 2 152 ? -29.126 12.218 -7.860 1.00 41.46 169 LYS B O 1
ATOM 3547 N N . SER B 2 153 ? -28.644 10.702 -9.435 1.00 44.12 170 SER B N 1
ATOM 3548 C CA . SER B 2 153 ? -30.018 10.253 -9.583 1.00 45.39 170 SER B CA 1
ATOM 3549 C C . SER B 2 153 ? -30.777 9.999 -8.278 1.00 45.26 170 SER B C 1
ATOM 3550 O O . SER B 2 153 ? -31.942 10.381 -8.155 1.00 46.64 170 SER B O 1
ATOM 3553 N N . SER B 2 154 ? -30.143 9.373 -7.293 1.00 44.27 171 SER B N 1
ATOM 3554 C CA . SER B 2 154 ? -30.873 9.099 -6.066 1.00 43.02 171 SER B CA 1
ATOM 3555 C C . SER B 2 154 ? -31.203 10.350 -5.256 1.00 42.38 171 SER B C 1
ATOM 3556 O O . SER B 2 154 ? -31.912 10.269 -4.251 1.00 42.77 171 SER B O 1
ATOM 3559 N N . ASN B 2 155 ? -30.700 11.502 -5.691 1.00 41.31 172 ASN B N 1
ATOM 3560 C CA . ASN B 2 155 ? -30.977 12.764 -5.007 1.00 41.17 172 ASN B CA 1
ATOM 3561 C C . ASN B 2 155 ? -31.928 13.639 -5.815 1.00 41.70 172 ASN B C 1
ATOM 3562 O O . ASN B 2 155 ? -32.057 14.840 -5.568 1.00 41.03 172 ASN B O 1
ATOM 3567 N N . VAL B 2 156 ? -32.584 13.019 -6.789 1.00 41.95 173 VAL B N 1
ATOM 3568 C CA . VAL B 2 156 ? -33.564 13.690 -7.634 1.00 43.78 173 VAL B CA 1
ATOM 3569 C C . VAL B 2 156 ? -34.874 12.939 -7.405 1.00 43.42 173 VAL B C 1
ATOM 3570 O O . VAL B 2 156 ? -34.926 11.741 -7.637 1.00 43.75 173 VAL B O 1
ATOM 3574 N N . VAL B 2 157 ? -35.913 13.604 -6.918 1.00 44.75 174 VAL B N 1
ATOM 3575 C CA . VAL B 2 157 ? -37.177 12.894 -6.715 1.00 48.65 174 VAL B CA 1
ATOM 3576 C C . VAL B 2 157 ? -38.189 13.268 -7.786 1.00 50.64 174 VAL B C 1
ATOM 3577 O O . VAL B 2 157 ? -38.342 14.444 -8.140 1.00 51.73 174 VAL B O 1
ATOM 3581 N N . ILE B 2 158 ? -38.871 12.247 -8.301 1.00 51.97 175 ILE B N 1
ATOM 3582 C CA . ILE B 2 158 ? -39.859 12.407 -9.357 1.00 52.94 175 ILE B CA 1
ATOM 3583 C C . ILE B 2 158 ? -41.270 12.192 -8.821 1.00 54.47 175 ILE B C 1
ATOM 3584 O O . ILE B 2 158 ? -41.527 11.245 -8.073 1.00 53.17 175 ILE B O 1
ATOM 3589 N N . LYS B 2 159 ? -42.176 13.097 -9.199 1.00 57.28 176 LYS B N 1
ATOM 3590 C CA . LYS B 2 159 ? -43.566 13.027 -8.772 1.00 59.83 176 LYS B CA 1
ATOM 3591 C C . LYS B 2 159 ? -44.383 12.522 -9.938 1.00 61.60 176 LYS B C 1
ATOM 3592 O O . LYS B 2 159 ? -44.400 13.135 -11.003 1.00 60.52 176 LYS B O 1
ATOM 3598 N N . GLY B 2 160 ? -45.055 11.394 -9.723 1.00 64.24 177 GLY B N 1
ATOM 3599 C CA . GLY B 2 160 ? -45.866 10.797 -10.765 1.00 66.60 177 GLY B CA 1
ATOM 3600 C C . GLY B 2 160 ? -45.040 10.504 -12.003 1.00 68.63 177 GLY B C 1
ATOM 3601 O O . GLY B 2 160 ? -43.877 10.101 -11.915 1.00 68.83 177 GLY B O 1
ATOM 3602 N N . ASP B 2 161 ? -45.648 10.706 -13.165 1.00 69.92 178 ASP B N 1
ATOM 3603 C CA . ASP B 2 161 ? -44.964 10.481 -14.423 1.00 70.97 178 ASP B CA 1
ATOM 3604 C C . ASP B 2 161 ? -44.260 11.777 -14.787 1.00 70.11 178 ASP B C 1
ATOM 3605 O O . ASP B 2 161 ? -44.781 12.577 -15.564 1.00 71.19 178 ASP B O 1
ATOM 3610 N N . PHE B 2 162 ? -43.078 11.980 -14.217 1.00 67.36 179 PHE B N 1
ATOM 3611 C CA . PHE B 2 162 ? -42.307 13.189 -14.464 1.00 63.60 179 PHE B CA 1
ATOM 3612 C C . PHE B 2 162 ? -43.167 14.437 -14.419 1.00 61.94 179 PHE B C 1
ATOM 3613 O O . PHE B 2 162 ? -42.942 15.383 -15.157 1.00 62.62 179 PHE B O 1
ATOM 3621 N N . GLU B 2 163 ? -44.162 14.423 -13.540 1.00 61.32 180 GLU B N 1
ATOM 3622 C CA . GLU B 2 163 ? -45.047 15.564 -13.356 1.00 61.20 180 GLU B CA 1
ATOM 3623 C C . GLU B 2 163 ? -44.265 16.625 -12.599 1.00 58.04 180 GLU B C 1
ATOM 3624 O O . GLU B 2 163 ? -44.495 17.816 -12.761 1.00 56.96 180 GLU B O 1
ATOM 3630 N N . THR B 2 164 ? -43.324 16.163 -11.784 1.00 56.40 181 THR B N 1
ATOM 3631 C CA . THR B 2 164 ? -42.486 17.034 -10.972 1.00 54.33 181 THR B CA 1
ATOM 3632 C C . THR B 2 164 ? -41.077 16.455 -10.858 1.00 52.61 181 THR B C 1
ATOM 3633 O O . THR B 2 164 ? -40.903 15.242 -10.771 1.00 53.35 181 THR B O 1
ATOM 3637 N N . ILE B 2 165 ? -40.075 17.331 -10.869 1.00 50.48 182 ILE B N 1
ATOM 3638 C CA . ILE B 2 165 ? -38.678 16.923 -10.773 1.00 48.48 182 ILE B CA 1
ATOM 3639 C C . ILE B 2 165 ? -37.961 17.858 -9.817 1.00 47.82 182 ILE B C 1
ATOM 3640 O O . ILE B 2 165 ? -37.757 19.023 -10.134 1.00 48.24 182 ILE B O 1
ATOM 3645 N N . LYS B 2 166 ? -37.581 17.358 -8.646 1.00 48.26 183 LYS B N 1
ATOM 3646 C CA . LYS B 2 166 ? -36.890 18.197 -7.660 1.00 46.94 183 LYS B CA 1
ATOM 3647 C C . LYS B 2 166 ? -35.585 17.599 -7.130 1.00 45.41 183 LYS B C 1
ATOM 3648 O O . LYS B 2 166 ? -35.448 16.378 -7.001 1.00 45.64 183 LYS B O 1
ATOM 3654 N N . ILE B 2 167 ? -34.630 18.477 -6.838 1.00 42.76 184 ILE B N 1
ATOM 3655 C CA . ILE B 2 167 ? -33.338 18.092 -6.283 1.00 41.79 184 ILE B CA 1
ATOM 3656 C C . ILE B 2 167 ? -33.519 18.082 -4.764 1.00 41.95 184 ILE B C 1
ATOM 3657 O O . ILE B 2 167 ? -34.156 18.990 -4.224 1.00 41.58 184 ILE B O 1
ATOM 3662 N N . CYS B 2 168 ? -32.985 17.075 -4.075 1.00 40.56 185 CYS B N 1
ATOM 3663 C CA . CYS B 2 168 ? -33.136 17.036 -2.628 1.00 42.74 185 CYS B CA 1
ATOM 3664 C C . CYS B 2 168 ? -31.840 16.854 -1.853 1.00 43.34 185 CYS B C 1
ATOM 3665 O O . CYS B 2 168 ? -30.768 16.716 -2.428 1.00 43.76 185 CYS B O 1
ATOM 3668 N N . ASP B 2 169 ? -31.955 16.877 -0.529 1.00 46.02 186 ASP B N 1
ATOM 3669 C CA . ASP B 2 169 ? -30.810 16.721 0.352 1.00 46.50 186 ASP B CA 1
ATOM 3670 C C . ASP B 2 169 ? -29.907 17.959 0.280 1.00 45.29 186 ASP B C 1
ATOM 3671 O O . ASP B 2 169 ? -28.690 17.850 0.338 1.00 46.23 186 ASP B O 1
ATOM 3676 N N . VAL B 2 170 ? -30.514 19.136 0.160 1.00 43.61 187 VAL B N 1
ATOM 3677 C CA . VAL B 2 170 ? -29.746 20.369 0.082 1.00 42.06 187 VAL B CA 1
ATOM 3678 C C . VAL B 2 170 ? -29.223 20.706 1.456 1.00 42.84 187 VAL B C 1
ATOM 3679 O O . VAL B 2 170 ? -29.969 20.659 2.433 1.00 44.68 187 VAL B O 1
ATOM 3683 N N . GLY B 2 171 ? -27.941 21.045 1.530 1.00 43.55 188 GLY B N 1
ATOM 3684 C CA . GLY B 2 171 ? -27.331 21.404 2.803 1.00 43.72 188 GLY B CA 1
ATOM 3685 C C . GLY B 2 171 ? -26.755 22.813 2.792 1.00 44.93 188 GLY B C 1
ATOM 3686 O O . GLY B 2 171 ? -26.873 23.537 1.795 1.00 46.21 188 GLY B O 1
ATOM 3687 N N . VAL B 2 172 ? -26.118 23.217 3.884 1.00 43.81 189 VAL B N 1
ATOM 3688 C CA . VAL B 2 172 ? -25.552 24.557 3.951 1.00 42.90 189 VAL B CA 1
ATOM 3689 C C . VAL B 2 172 ? -24.053 24.586 4.191 1.00 43.42 189 VAL B C 1
ATOM 3690 O O . VAL B 2 172 ? -23.463 25.660 4.264 1.00 43.45 189 VAL B O 1
ATOM 3694 N N . SER B 2 173 ? -23.425 23.420 4.294 1.00 44.12 190 SER B N 1
ATOM 3695 C CA . SER B 2 173 ? -21.988 23.369 4.567 1.00 45.18 190 SER B CA 1
ATOM 3696 C C . SER B 2 173 ? -21.045 23.621 3.399 1.00 44.94 190 SER B C 1
ATOM 3697 O O . SER B 2 173 ? -19.831 23.566 3.572 1.00 46.62 190 SER B O 1
ATOM 3700 N N . LEU B 2 174 ? -21.584 23.888 2.217 1.00 43.58 191 LEU B N 1
ATOM 3701 C CA . LEU B 2 174 ? -20.731 24.144 1.062 1.00 44.31 191 LEU B CA 1
ATOM 3702 C C . LEU B 2 174 ? -21.111 25.486 0.444 1.00 44.19 191 LEU B C 1
ATOM 3703 O O . LEU B 2 174 ? -21.464 25.573 -0.737 1.00 43.55 191 LEU B O 1
ATOM 3708 N N . PRO B 2 175 ? -21.033 26.558 1.243 1.00 43.66 192 PRO B N 1
ATOM 3709 C CA . PRO B 2 175 ? -21.370 27.907 0.793 1.00 43.19 192 PRO B CA 1
ATOM 3710 C C . PRO B 2 175 ? -20.440 28.410 -0.297 1.00 42.54 192 PRO B C 1
ATOM 3711 O O . PRO B 2 175 ? -19.240 28.156 -0.261 1.00 41.11 192 PRO B O 1
ATOM 3715 N N . LEU B 2 176 ? -21.003 29.138 -1.257 1.00 43.73 193 LEU B N 1
ATOM 3716 C CA . LEU B 2 176 ? -20.235 29.686 -2.364 1.00 44.22 193 LEU B CA 1
ATOM 3717 C C . LEU B 2 176 ? -19.762 31.134 -2.177 1.00 46.99 193 LEU B C 1
ATOM 3718 O O . LEU B 2 176 ? -20.502 32.008 -1.729 1.00 48.13 193 LEU B O 1
ATOM 3723 N N . ASP B 2 177 ? -18.497 31.335 -2.535 1.00 51.10 194 ASP B N 1
ATOM 3724 C CA . ASP B 2 177 ? -17.745 32.599 -2.507 1.00 51.95 194 ASP B CA 1
ATOM 3725 C C . ASP B 2 177 ? -18.411 33.704 -3.281 1.00 52.71 194 ASP B C 1
ATOM 3726 O O . ASP B 2 177 ? -19.439 33.503 -3.932 1.00 53.07 194 ASP B O 1
ATOM 3731 N N . GLU B 2 178 ? -17.790 34.875 -3.248 1.00 53.71 195 GLU B N 1
ATOM 3732 C CA . GLU B 2 178 ? -18.277 35.995 -4.045 1.00 53.19 195 GLU B CA 1
ATOM 3733 C C . GLU B 2 178 ? -17.665 35.644 -5.394 1.00 49.72 195 GLU B C 1
ATOM 3734 O O . GLU B 2 178 ? -18.056 36.171 -6.419 1.00 49.56 195 GLU B O 1
ATOM 3740 N N . ASN B 2 179 ? -16.710 34.720 -5.361 1.00 48.13 196 ASN B N 1
ATOM 3741 C CA . ASN B 2 179 ? -16.011 34.251 -6.550 1.00 47.31 196 ASN B CA 1
ATOM 3742 C C . ASN B 2 179 ? -16.479 32.870 -7.021 1.00 47.19 196 ASN B C 1
ATOM 3743 O O . ASN B 2 179 ? -15.832 32.249 -7.852 1.00 47.22 196 ASN B O 1
ATOM 3748 N N . MET B 2 180 ? -17.593 32.390 -6.482 1.00 48.02 197 MET B N 1
ATOM 3749 C CA . MET B 2 180 ? -18.141 31.082 -6.848 1.00 47.19 197 MET B CA 1
ATOM 3750 C C . MET B 2 180 ? -17.233 29.895 -6.510 1.00 45.68 197 MET B C 1
ATOM 3751 O O . MET B 2 180 ? -17.134 28.937 -7.269 1.00 46.31 197 MET B O 1
ATOM 3756 N N . GLU B 2 181 ? -16.570 29.964 -5.367 1.00 44.66 198 GLU B N 1
ATOM 3757 C CA . GLU B 2 181 ? -15.701 28.891 -4.921 1.00 44.73 198 GLU B CA 1
ATOM 3758 C C . GLU B 2 181 ? -16.037 28.632 -3.472 1.00 45.22 198 GLU B C 1
ATOM 3759 O O . GLU B 2 181 ? -16.397 29.547 -2.746 1.00 44.70 198 GLU B O 1
ATOM 3765 N N . VAL B 2 182 ? -15.936 27.377 -3.048 1.00 45.54 199 VAL B N 1
ATOM 3766 C CA . VAL B 2 182 ? -16.210 27.040 -1.661 1.00 42.96 199 VAL B CA 1
ATOM 3767 C C . VAL B 2 182 ? -14.903 27.238 -0.930 1.00 43.52 199 VAL B C 1
ATOM 3768 O O . VAL B 2 182 ? -14.017 26.394 -1.015 1.00 43.85 199 VAL B O 1
ATOM 3772 N N . THR B 2 183 ? -14.766 28.353 -0.223 1.00 44.51 200 THR B N 1
ATOM 3773 C CA . THR B 2 183 ? -13.530 28.605 0.498 1.00 45.79 200 THR B CA 1
ATOM 3774 C C . THR B 2 183 ? -13.620 28.452 2.015 1.00 46.07 200 THR B C 1
ATOM 3775 O O . THR B 2 183 ? -12.592 28.452 2.689 1.00 45.20 200 THR B O 1
ATOM 3779 N N . ASP B 2 184 ? -14.831 28.322 2.550 1.00 48.87 201 ASP B N 1
ATOM 3780 C CA . ASP B 2 184 ? -15.007 28.156 3.995 1.00 53.75 201 ASP B CA 1
ATOM 3781 C C . ASP B 2 184 ? -14.042 27.068 4.474 1.00 55.58 201 ASP B C 1
ATOM 3782 O O . ASP B 2 184 ? -13.947 25.992 3.878 1.00 56.74 201 ASP B O 1
ATOM 3787 N N . PRO B 2 185 ? -13.297 27.338 5.552 1.00 57.33 202 PRO B N 1
ATOM 3788 C CA . PRO B 2 185 ? -12.333 26.368 6.086 1.00 58.93 202 PRO B CA 1
ATOM 3789 C C . PRO B 2 185 ? -12.942 25.029 6.478 1.00 61.01 202 PRO B C 1
ATOM 3790 O O . PRO B 2 185 ? -12.283 23.990 6.387 1.00 61.29 202 PRO B O 1
ATOM 3794 N N . GLU B 2 186 ? -14.196 25.059 6.918 1.00 62.20 203 GLU B N 1
ATOM 3795 C CA . GLU B 2 186 ? -14.888 23.853 7.342 1.00 64.90 203 GLU B CA 1
ATOM 3796 C C . GLU B 2 186 ? -15.363 22.996 6.176 1.00 64.28 203 GLU B C 1
ATOM 3797 O O . GLU B 2 186 ? -15.143 21.782 6.167 1.00 66.30 203 GLU B O 1
ATOM 3803 N N . ALA B 2 187 ? -16.000 23.631 5.197 1.00 62.37 204 ALA B N 1
ATOM 3804 C CA . ALA B 2 187 ? -16.528 22.939 4.018 1.00 61.42 204 ALA B CA 1
ATOM 3805 C C . ALA B 2 187 ? -15.626 21.830 3.475 1.00 60.00 204 ALA B C 1
ATOM 3806 O O . ALA B 2 187 ? -14.398 21.929 3.518 1.00 60.04 204 ALA B O 1
ATOM 3808 N N . CYS B 2 188 ? -16.246 20.773 2.962 1.00 58.10 205 CYS B N 1
ATOM 3809 C CA . CYS B 2 188 ? -15.490 19.657 2.404 1.00 57.12 205 CYS B CA 1
ATOM 3810 C C . CYS B 2 188 ? -16.315 18.832 1.407 1.00 54.02 205 CYS B C 1
ATOM 3811 O O . CYS B 2 188 ? -17.194 18.076 1.800 1.00 54.91 205 CYS B O 1
ATOM 3814 N N . TYR B 2 189 ? -16.031 18.975 0.126 1.00 50.63 206 TYR B N 1
ATOM 3815 C CA . TYR B 2 189 ? -16.777 18.233 -0.882 1.00 50.69 206 TYR B CA 1
ATOM 3816 C C . TYR B 2 189 ? -16.594 16.731 -0.688 1.00 50.52 206 TYR B C 1
ATOM 3817 O O . TYR B 2 189 ? -15.468 16.233 -0.665 1.00 51.34 206 TYR B O 1
ATOM 3826 N N . ILE B 2 190 ? -17.701 16.009 -0.557 1.00 49.78 207 ILE B N 1
ATOM 3827 C CA . ILE B 2 190 ? -17.641 14.558 -0.376 1.00 48.98 207 ILE B CA 1
ATOM 3828 C C . ILE B 2 190 ? -18.357 13.834 -1.516 1.00 49.65 207 ILE B C 1
ATOM 3829 O O . ILE B 2 190 ? -17.804 12.927 -2.140 1.00 49.81 207 ILE B O 1
ATOM 3834 N N . GLY B 2 191 ? -19.596 14.244 -1.765 1.00 49.59 208 GLY B N 1
ATOM 3835 C CA . GLY B 2 191 ? -20.384 13.642 -2.819 1.00 49.27 208 GLY B CA 1
ATOM 3836 C C . GLY B 2 191 ? -20.471 12.142 -2.694 1.00 50.71 208 GLY B C 1
ATOM 3837 O O . GLY B 2 191 ? -20.456 11.595 -1.592 1.00 52.00 208 GLY B O 1
ATOM 3838 N N . THR B 2 192 ? -20.570 11.480 -3.839 1.00 50.29 209 THR B N 1
ATOM 3839 C CA . THR B 2 192 ? -20.644 10.037 -3.919 1.00 50.14 209 THR B CA 1
ATOM 3840 C C . THR B 2 192 ? -19.587 9.678 -4.961 1.00 51.42 209 THR B C 1
ATOM 3841 O O . THR B 2 192 ? -19.655 10.150 -6.090 1.00 49.75 209 THR B O 1
ATOM 3845 N N . GLU B 2 193 ? -18.616 8.847 -4.565 1.00 53.53 210 GLU B N 1
ATOM 3846 C CA . GLU B 2 193 ? -17.488 8.467 -5.422 1.00 53.87 210 GLU B CA 1
ATOM 3847 C C . GLU B 2 193 ? -17.649 8.436 -6.926 1.00 52.09 210 GLU B C 1
ATOM 3848 O O . GLU B 2 193 ? -17.001 9.194 -7.637 1.00 52.48 210 GLU B O 1
ATOM 3854 N N . PRO B 2 194 ? -18.507 7.555 -7.442 1.00 50.32 211 PRO B N 1
ATOM 3855 C CA . PRO B 2 194 ? -18.684 7.489 -8.893 1.00 49.04 211 PRO B CA 1
ATOM 3856 C C . PRO B 2 194 ? -18.977 8.828 -9.554 1.00 48.44 211 PRO B C 1
ATOM 3857 O O . PRO B 2 194 ? -18.636 9.040 -10.719 1.00 49.62 211 PRO B O 1
ATOM 3861 N N . TRP B 2 195 ? -19.601 9.737 -8.803 1.00 47.22 212 TRP B N 1
ATOM 3862 C CA . TRP B 2 195 ? -20.001 11.053 -9.312 1.00 45.06 212 TRP B CA 1
ATOM 3863 C C . TRP B 2 195 ? -19.056 12.215 -9.035 1.00 44.61 212 TRP B C 1
ATOM 3864 O O . TRP B 2 195 ? -19.326 13.340 -9.446 1.00 45.25 212 TRP B O 1
ATOM 3875 N N . LYS B 2 196 ? -17.952 11.953 -8.351 1.00 43.60 213 LYS B N 1
ATOM 3876 C CA . LYS B 2 196 ? -17.015 13.010 -8.020 1.00 43.53 213 LYS B CA 1
ATOM 3877 C C . LYS B 2 196 ? -16.283 13.612 -9.221 1.00 44.97 213 LYS B C 1
ATOM 3878 O O . LYS B 2 196 ? -15.832 12.902 -10.110 1.00 47.36 213 LYS B O 1
ATOM 3884 N N . PRO B 2 197 ? -16.195 14.943 -9.278 1.00 46.11 214 PRO B N 1
ATOM 3885 C CA . PRO B 2 197 ? -15.500 15.618 -10.377 1.00 47.64 214 PRO B CA 1
ATOM 3886 C C . PRO B 2 197 ? -13.988 15.645 -10.097 1.00 49.68 214 PRO B C 1
ATOM 3887 O O . PRO B 2 197 ? -13.567 15.469 -8.946 1.00 48.96 214 PRO B O 1
ATOM 3891 N N . LYS B 2 198 ? -13.172 15.870 -11.128 1.00 51.11 215 LYS B N 1
ATOM 3892 C CA . LYS B 2 198 ? -11.724 15.884 -10.929 1.00 53.59 215 LYS B CA 1
ATOM 3893 C C . LYS B 2 198 ? -11.328 16.689 -9.699 1.00 53.96 215 LYS B C 1
ATOM 3894 O O . LYS B 2 198 ? -10.568 16.212 -8.866 1.00 53.04 215 LYS B O 1
ATOM 3900 N N . GLU B 2 199 ? -11.857 17.911 -9.599 1.00 55.69 216 GLU B N 1
ATOM 3901 C CA . GLU B 2 199 ? -11.569 18.830 -8.497 1.00 54.48 216 GLU B CA 1
ATOM 3902 C C . GLU B 2 199 ? -11.703 18.196 -7.118 1.00 54.37 216 GLU B C 1
ATOM 3903 O O . GLU B 2 199 ? -10.941 18.520 -6.207 1.00 53.24 216 GLU B O 1
ATOM 3909 N N . ALA B 2 200 ? -12.682 17.303 -6.970 1.00 53.79 217 ALA B N 1
ATOM 3910 C CA . ALA B 2 200 ? -12.939 16.643 -5.695 1.00 52.88 217 ALA B CA 1
ATOM 3911 C C . ALA B 2 200 ? -12.115 15.378 -5.504 1.00 52.97 217 ALA B C 1
ATOM 3912 O O . ALA B 2 200 ? -12.042 14.839 -4.408 1.00 53.19 217 ALA B O 1
ATOM 3914 N N . VAL B 2 201 ? -11.511 14.892 -6.577 1.00 54.29 218 VAL B N 1
ATOM 3915 C CA . VAL B 2 201 ? -10.683 13.702 -6.500 1.00 55.65 218 VAL B CA 1
ATOM 3916 C C . VAL B 2 201 ? -9.259 14.168 -6.213 1.00 58.74 218 VAL B C 1
ATOM 3917 O O . VAL B 2 201 ? -8.532 13.527 -5.452 1.00 58.82 218 VAL B O 1
ATOM 3921 N N . GLU B 2 202 ? -8.869 15.292 -6.828 1.00 61.74 219 GLU B N 1
ATOM 3922 C CA . GLU B 2 202 ? -7.544 15.868 -6.628 1.00 63.58 219 GLU B CA 1
ATOM 3923 C C . GLU B 2 202 ? -7.320 16.029 -5.129 1.00 66.10 219 GLU B C 1
ATOM 3924 O O . GLU B 2 202 ? -8.244 16.292 -4.361 1.00 65.88 219 GLU B O 1
ATOM 3930 N N . GLU B 2 203 ? -6.067 15.896 -4.738 1.00 69.50 220 GLU B N 1
ATOM 3931 C CA . GLU B 2 203 ? -5.624 15.992 -3.355 1.00 72.07 220 GLU B CA 1
ATOM 3932 C C . GLU B 2 203 ? -6.054 17.285 -2.638 1.00 71.68 220 GLU B C 1
ATOM 3933 O O . GLU B 2 203 ? -6.352 17.275 -1.439 1.00 72.44 220 GLU B O 1
ATOM 3939 N N . ASN B 2 204 ? -6.082 18.396 -3.365 1.00 69.24 221 ASN B N 1
ATOM 3940 C CA . ASN B 2 204 ? -6.493 19.666 -2.788 1.00 67.30 221 ASN B CA 1
ATOM 3941 C C . ASN B 2 204 ? -6.905 20.581 -3.921 1.00 65.22 221 ASN B C 1
ATOM 3942 O O . ASN B 2 204 ? -6.367 21.676 -4.094 1.00 65.03 221 ASN B O 1
ATOM 3947 N N . GLY B 2 205 ? -7.856 20.109 -4.718 1.00 61.91 222 GLY B N 1
ATOM 3948 C CA . GLY B 2 205 ? -8.328 20.914 -5.823 1.00 56.80 222 GLY B CA 1
ATOM 3949 C C . GLY B 2 205 ? -9.277 21.944 -5.264 1.00 53.66 222 GLY B C 1
ATOM 3950 O O . GLY B 2 205 ? -9.673 21.852 -4.100 1.00 53.69 222 GLY B O 1
ATOM 3951 N N . VAL B 2 206 ? -9.638 22.928 -6.076 1.00 49.96 223 VAL B N 1
ATOM 3952 C CA . VAL B 2 206 ? -10.555 23.962 -5.632 1.00 46.58 223 VAL B CA 1
ATOM 3953 C C . VAL B 2 206 ? -11.962 23.641 -6.139 1.00 45.16 223 VAL B C 1
ATOM 3954 O O . VAL B 2 206 ? -12.149 23.251 -7.291 1.00 44.26 223 VAL B O 1
ATOM 3958 N N . ILE B 2 207 ? -12.937 23.799 -5.251 1.00 44.24 224 ILE B N 1
ATOM 3959 C CA . ILE B 2 207 ? -14.329 23.507 -5.556 1.00 43.25 224 ILE B CA 1
ATOM 3960 C C . ILE B 2 207 ? -15.104 24.754 -5.934 1.00 43.74 224 ILE B C 1
ATOM 3961 O O . ILE B 2 207 ? -15.100 25.738 -5.201 1.00 45.13 224 ILE B O 1
ATOM 3966 N N . THR B 2 208 ? -15.775 24.720 -7.074 1.00 45.87 225 THR B N 1
ATOM 3967 C CA . THR B 2 208 ? -16.567 25.866 -7.524 1.00 46.82 225 THR B CA 1
ATOM 3968 C C . THR B 2 208 ? -17.944 25.349 -7.881 1.00 47.70 225 THR B C 1
ATOM 3969 O O . THR B 2 208 ? -18.181 24.141 -7.844 1.00 47.73 225 THR B O 1
ATOM 3973 N N . ASP B 2 209 ? -18.848 26.255 -8.236 1.00 49.60 226 ASP B N 1
ATOM 3974 C CA . ASP B 2 209 ? -20.211 25.865 -8.593 1.00 50.02 226 ASP B CA 1
ATOM 3975 C C . ASP B 2 209 ? -20.181 24.844 -9.722 1.00 49.06 226 ASP B C 1
ATOM 3976 O O . ASP B 2 209 ? -21.146 24.102 -9.921 1.00 48.67 226 ASP B O 1
ATOM 3981 N N . LYS B 2 210 ? -19.065 24.794 -10.447 1.00 46.71 227 LYS B N 1
ATOM 3982 C CA . LYS B 2 210 ? -18.943 23.861 -11.557 1.00 46.36 227 LYS B CA 1
ATOM 3983 C C . LYS B 2 210 ? -18.841 22.395 -11.156 1.00 45.98 227 LYS B C 1
ATOM 3984 O O . LYS B 2 210 ? -19.050 21.515 -11.989 1.00 46.22 227 LYS B O 1
ATOM 3990 N N . ALA B 2 211 ? -18.522 22.127 -9.892 1.00 45.89 228 ALA B N 1
ATOM 3991 C CA . ALA B 2 211 ? -18.420 20.748 -9.422 1.00 45.66 228 ALA B CA 1
ATOM 3992 C C . ALA B 2 211 ? -19.795 20.105 -9.498 1.00 46.94 228 ALA B C 1
ATOM 3993 O O . ALA B 2 211 ? -19.917 18.900 -9.717 1.00 48.08 228 ALA B O 1
ATOM 3995 N N . ASP B 2 212 ? -20.830 20.923 -9.302 1.00 47.14 229 ASP B N 1
ATOM 3996 C CA . ASP B 2 212 ? -22.215 20.468 -9.375 1.00 45.15 229 ASP B CA 1
ATOM 3997 C C . ASP B 2 212 ? -22.587 20.195 -10.834 1.00 43.81 229 ASP B C 1
ATOM 3998 O O . ASP B 2 212 ? -23.271 19.231 -11.139 1.00 42.91 229 ASP B O 1
ATOM 4003 N N . ILE B 2 213 ? -22.141 21.066 -11.734 1.00 43.22 230 ILE B N 1
ATOM 4004 C CA . ILE B 2 213 ? -22.442 20.908 -13.149 1.00 43.43 230 ILE B CA 1
ATOM 4005 C C . ILE B 2 213 ? -21.926 19.568 -13.645 1.00 44.25 230 ILE B C 1
ATOM 4006 O O . ILE B 2 213 ? -22.586 18.901 -14.436 1.00 44.48 230 ILE B O 1
ATOM 4011 N N . PHE B 2 214 ? -20.742 19.173 -13.176 1.00 43.85 231 PHE B N 1
ATOM 4012 C CA . PHE B 2 214 ? -20.154 17.899 -13.578 1.00 43.23 231 PHE B CA 1
ATOM 4013 C C . PHE B 2 214 ? -21.085 16.747 -13.192 1.00 42.48 231 PHE B C 1
ATOM 4014 O O . PHE B 2 214 ? -21.579 16.023 -14.053 1.00 43.60 231 PHE B O 1
ATOM 4022 N N . ALA B 2 215 ? -21.330 16.585 -11.897 1.00 41.05 232 ALA B N 1
ATOM 4023 C CA . ALA B 2 215 ? -22.198 15.518 -11.410 1.00 40.72 232 ALA B CA 1
ATOM 4024 C C . ALA B 2 215 ? -23.592 15.601 -12.022 1.00 41.34 232 ALA B C 1
ATOM 4025 O O . ALA B 2 215 ? -24.275 14.593 -12.161 1.00 41.76 232 ALA B O 1
ATOM 4027 N N . PHE B 2 216 ? -24.019 16.807 -12.372 1.00 42.72 233 PHE B N 1
ATOM 4028 C CA . PHE B 2 216 ? -25.318 17.007 -13.001 1.00 45.07 233 PHE B CA 1
ATOM 4029 C C . PHE B 2 216 ? -25.252 16.294 -14.349 1.00 46.64 233 PHE B C 1
ATOM 4030 O O . PHE B 2 216 ? -26.146 15.525 -14.711 1.00 45.46 233 PHE B O 1
ATOM 4038 N N . GLY B 2 217 ? -24.162 16.553 -15.074 1.00 47.01 234 GLY B N 1
ATOM 4039 C CA . GLY B 2 217 ? -23.957 15.943 -16.368 1.00 46.69 234 GLY B CA 1
ATOM 4040 C C . GLY B 2 217 ? -23.987 14.443 -16.235 1.00 46.96 234 GLY B C 1
ATOM 4041 O O . GLY B 2 217 ? -24.662 13.758 -17.003 1.00 48.26 234 GLY B O 1
ATOM 4042 N N . LEU B 2 218 ? -23.258 13.929 -15.253 1.00 46.89 235 LEU B N 1
ATOM 4043 C CA . LEU B 2 218 ? -23.206 12.492 -15.008 1.00 48.32 235 LEU B CA 1
ATOM 4044 C C . LEU B 2 218 ? -24.594 11.909 -14.757 1.00 49.39 235 LEU B C 1
ATOM 4045 O O . LEU B 2 218 ? -24.851 10.751 -15.057 1.00 51.08 235 LEU B O 1
ATOM 4050 N N . THR B 2 219 ? -25.496 12.712 -14.212 1.00 50.48 236 THR B N 1
ATOM 4051 C CA . THR B 2 219 ? -26.836 12.230 -13.938 1.00 50.35 236 THR B CA 1
ATOM 4052 C C . THR B 2 219 ? -27.609 12.043 -15.235 1.00 51.30 236 THR B C 1
ATOM 4053 O O . THR B 2 219 ? -28.485 11.190 -15.320 1.00 51.73 236 THR B O 1
ATOM 4057 N N . LEU B 2 220 ? -27.277 12.835 -16.247 1.00 52.84 237 LEU B N 1
ATOM 4058 C CA . LEU B 2 220 ? -27.932 12.717 -17.545 1.00 54.05 237 LEU B CA 1
ATOM 4059 C C . LEU B 2 220 ? -27.410 11.444 -18.219 1.00 55.34 237 LEU B C 1
ATOM 4060 O O . LEU B 2 220 ? -28.138 10.755 -18.937 1.00 55.17 237 LEU B O 1
ATOM 4065 N N . TRP B 2 221 ? -26.141 11.140 -17.964 1.00 56.06 238 TRP B N 1
ATOM 4066 C CA . TRP B 2 221 ? -25.497 9.956 -18.503 1.00 57.10 238 TRP B CA 1
ATOM 4067 C C . TRP B 2 221 ? -26.222 8.730 -17.952 1.00 58.16 238 TRP B C 1
ATOM 4068 O O . TRP B 2 221 ? -26.453 7.756 -18.660 1.00 59.99 238 TRP B O 1
ATOM 4079 N N . GLU B 2 222 ? -26.575 8.788 -16.675 1.00 58.92 239 GLU B N 1
ATOM 4080 C CA . GLU B 2 222 ? -27.281 7.697 -16.020 1.00 59.20 239 GLU B CA 1
ATOM 4081 C C . GLU B 2 222 ? -28.582 7.376 -16.750 1.00 58.62 239 GLU B C 1
ATOM 4082 O O . GLU B 2 222 ? -28.982 6.219 -16.857 1.00 58.18 239 GLU B O 1
ATOM 4088 N N . MET B 2 223 ? -29.246 8.411 -17.245 1.00 59.19 240 MET B N 1
ATOM 4089 C CA . MET B 2 223 ? -30.508 8.235 -17.936 1.00 61.22 240 MET B CA 1
ATOM 4090 C C . MET B 2 223 ? -30.377 7.640 -19.336 1.00 62.50 240 MET B C 1
ATOM 4091 O O . MET B 2 223 ? -31.368 7.228 -19.924 1.00 62.47 240 MET B O 1
ATOM 4096 N N . MET B 2 224 ? -29.159 7.596 -19.865 1.00 63.87 241 MET B N 1
ATOM 4097 C CA . MET B 2 224 ? -28.924 7.047 -21.195 1.00 65.39 241 MET B CA 1
ATOM 4098 C C . MET B 2 224 ? -28.365 5.633 -21.096 1.00 65.23 241 MET B C 1
ATOM 4099 O O . MET B 2 224 ? -28.692 4.762 -21.904 1.00 64.92 241 MET B O 1
ATOM 4104 N N . THR B 2 225 ? -27.519 5.407 -20.097 1.00 63.27 242 THR B N 1
ATOM 4105 C CA . THR B 2 225 ? -26.904 4.107 -19.917 1.00 60.94 242 THR B CA 1
ATOM 4106 C C . THR B 2 225 ? -27.575 3.241 -18.869 1.00 62.28 242 THR B C 1
ATOM 4107 O O . THR B 2 225 ? -27.463 2.020 -18.914 1.00 64.09 242 THR B O 1
ATOM 4111 N N . LEU B 2 226 ? -28.274 3.860 -17.925 1.00 62.82 243 LEU B N 1
ATOM 4112 C CA . LEU B 2 226 ? -28.927 3.106 -16.857 1.00 62.56 243 LEU B CA 1
ATOM 4113 C C . LEU B 2 226 ? -27.855 2.384 -16.057 1.00 62.42 243 LEU B C 1
ATOM 4114 O O . LEU B 2 226 ? -28.089 1.310 -15.514 1.00 62.47 243 LEU B O 1
ATOM 4119 N N . SER B 2 227 ? -26.673 2.990 -15.991 1.00 63.12 244 SER B N 1
ATOM 4120 C CA . SER B 2 227 ? -25.552 2.409 -15.255 1.00 63.50 244 SER B CA 1
ATOM 4121 C C . SER B 2 227 ? -24.940 3.425 -14.278 1.00 62.32 244 SER B C 1
ATOM 4122 O O . SER B 2 227 ? -25.254 4.617 -14.323 1.00 61.39 244 SER B O 1
ATOM 4125 N N . ILE B 2 228 ? -24.072 2.936 -13.395 1.00 60.74 245 ILE B N 1
ATOM 4126 C CA . ILE B 2 228 ? -23.377 3.786 -12.441 1.00 59.84 245 ILE B CA 1
ATOM 4127 C C . ILE B 2 228 ? -22.060 4.163 -13.129 1.00 61.52 245 ILE B C 1
ATOM 4128 O O . ILE B 2 2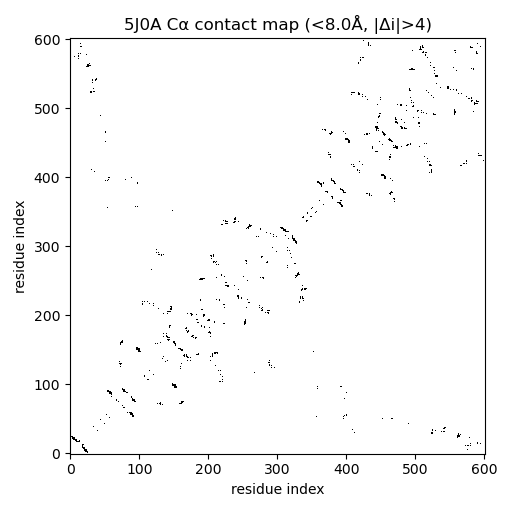28 ? -21.399 3.304 -13.714 1.00 61.36 245 ILE B O 1
ATOM 4133 N N . PRO B 2 229 ? -21.668 5.451 -13.076 1.00 62.25 246 PRO B N 1
ATOM 4134 C CA . PRO B 2 229 ? -20.423 5.914 -13.710 1.00 63.44 246 PRO B CA 1
ATOM 4135 C C . PRO B 2 229 ? -19.164 5.131 -13.315 1.00 64.80 246 PRO B C 1
ATOM 4136 O O . PRO B 2 229 ? -18.959 4.812 -12.143 1.00 64.38 246 PRO B O 1
ATOM 4140 N N . HIS B 2 230 ? -18.339 4.825 -14.315 1.00 66.01 247 HIS B N 1
ATOM 4141 C CA . HIS B 2 230 ? -17.075 4.114 -14.128 1.00 67.67 247 HIS B CA 1
ATOM 4142 C C . HIS B 2 230 ? -17.135 2.747 -13.459 1.00 68.58 247 HIS B C 1
ATOM 4143 O O . HIS B 2 230 ? -16.149 2.280 -12.892 1.00 68.02 247 HIS B O 1
ATOM 4150 N N . ILE B 2 231 ? -18.296 2.113 -13.518 1.00 71.40 248 ILE B N 1
ATOM 4151 C CA . ILE B 2 231 ? -18.462 0.782 -12.957 1.00 74.16 248 ILE B CA 1
ATOM 4152 C C . ILE B 2 231 ? -18.499 -0.120 -14.177 1.00 76.65 248 ILE B C 1
ATOM 4153 O O . ILE B 2 231 ? -19.536 -0.254 -14.829 1.00 75.18 248 ILE B O 1
ATOM 4158 N N . ASN B 2 232 ? -17.351 -0.706 -14.500 1.00 80.75 249 ASN B N 1
ATOM 4159 C CA . ASN B 2 232 ? -17.233 -1.584 -15.658 1.00 85.02 249 ASN B CA 1
ATOM 4160 C C . ASN B 2 232 ? -16.578 -2.892 -15.268 1.00 88.06 249 ASN B C 1
ATOM 4161 O O . ASN B 2 232 ? -15.814 -2.948 -14.300 1.00 88.29 249 ASN B O 1
ATOM 4166 N N . LEU B 2 233 ? -16.881 -3.941 -16.027 1.00 91.13 250 LEU B N 1
ATOM 4167 C CA . LEU B 2 233 ? -16.295 -5.258 -15.789 1.00 93.24 250 LEU B CA 1
ATOM 4168 C C . LEU B 2 233 ? -15.133 -5.457 -16.751 1.00 95.83 250 LEU B C 1
ATOM 4169 O O . LEU B 2 233 ? -15.259 -5.199 -17.950 1.00 95.49 250 LEU B O 1
ATOM 4174 N N . SER B 2 234 ? -13.997 -5.893 -16.215 1.00 98.25 251 SER B N 1
ATOM 4175 C CA . SER B 2 234 ? -12.806 -6.127 -17.025 1.00 101.20 251 SER B CA 1
ATOM 4176 C C . SER B 2 234 ? -13.091 -7.258 -17.995 1.00 104.81 251 SER B C 1
ATOM 4177 O O . SER B 2 234 ? -12.481 -7.357 -19.062 1.00 105.09 251 SER B O 1
ATOM 4180 N N . ASN B 2 235 ? -14.045 -8.097 -17.607 1.00 109.38 252 ASN B N 1
ATOM 4181 C CA . ASN B 2 235 ? -14.450 -9.257 -18.388 1.00 113.63 252 ASN B CA 1
ATOM 4182 C C . ASN B 2 235 ? -15.511 -8.982 -19.458 1.00 115.66 252 ASN B C 1
ATOM 4183 O O . ASN B 2 235 ? -16.702 -9.206 -19.225 1.00 115.79 252 ASN B O 1
ATOM 4188 N N . ASP B 2 236 ? -15.087 -8.495 -20.624 1.00 118.13 253 ASP B N 1
ATOM 4189 C CA . ASP B 2 236 ? -16.026 -8.248 -21.721 1.00 120.99 253 ASP B CA 1
ATOM 4190 C C . ASP B 2 236 ? -16.434 -9.655 -22.151 1.00 121.66 253 ASP B C 1
ATOM 4191 O O . ASP B 2 236 ? -17.514 -9.886 -22.703 1.00 121.78 253 ASP B O 1
ATOM 4196 N N . ASP B 2 237 ? -15.518 -10.579 -21.868 1.00 123.25 254 ASP B N 1
ATOM 4197 C CA . ASP B 2 237 ? -15.623 -12.005 -22.167 1.00 124.36 254 ASP B CA 1
ATOM 4198 C C . ASP B 2 237 ? -16.793 -12.743 -21.498 1.00 124.84 254 ASP B C 1
ATOM 4199 O O . ASP B 2 237 ? -17.730 -13.176 -22.176 1.00 124.51 254 ASP B O 1
ATOM 4204 N N . ASP B 2 238 ? -16.734 -12.897 -20.175 1.00 125.83 255 ASP B N 1
ATOM 4205 C CA . ASP B 2 238 ? -17.798 -13.581 -19.440 1.00 126.72 255 ASP B CA 1
ATOM 4206 C C . ASP B 2 238 ? -19.016 -12.678 -19.242 1.00 127.11 255 ASP B C 1
ATOM 4207 O O . ASP B 2 238 ? -19.944 -13.021 -18.504 1.00 126.83 255 ASP B O 1
ATOM 4212 N N . ASP B 2 239 ? -18.999 -11.520 -19.903 1.00 127.57 256 ASP B N 1
ATOM 4213 C CA . ASP B 2 239 ? -20.099 -10.565 -19.827 1.00 128.07 256 ASP B CA 1
ATOM 4214 C C . ASP B 2 239 ? -21.369 -11.223 -20.357 1.00 128.00 256 ASP B C 1
ATOM 4215 O O . ASP B 2 239 ? -21.312 -12.021 -21.298 1.00 128.54 256 ASP B O 1
ATOM 4220 N N . GLU B 2 240 ? -22.504 -10.882 -19.742 1.00 127.32 257 GLU B N 1
ATOM 4221 C CA . GLU B 2 240 ? -23.820 -11.416 -20.106 1.00 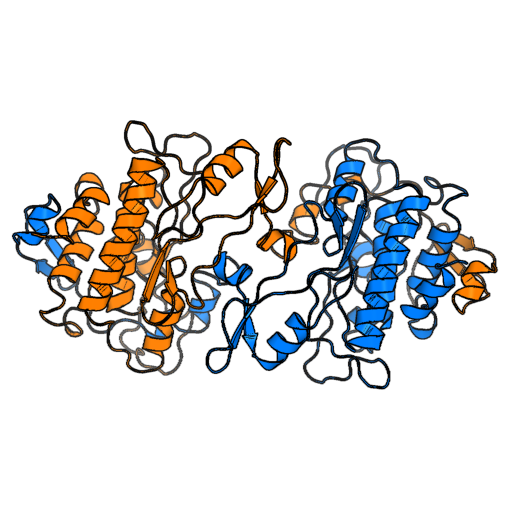126.24 257 GLU B CA 1
ATOM 4222 C C . GLU B 2 240 ? -24.151 -12.658 -19.273 1.00 125.03 257 GLU B C 1
ATOM 4223 O O . GLU B 2 240 ? -25.200 -13.287 -19.448 1.00 124.74 257 GLU B O 1
ATOM 4229 N N . ASP B 2 241 ? -23.241 -13.001 -18.361 1.00 123.66 258 ASP B N 1
ATOM 4230 C CA . ASP B 2 241 ? -23.434 -14.143 -17.469 1.00 122.13 258 ASP B CA 1
ATOM 4231 C C . ASP B 2 241 ? -24.482 -13.695 -16.457 1.00 120.37 258 ASP B C 1
ATOM 4232 O O . ASP B 2 241 ? -24.269 -12.727 -15.727 1.00 120.28 258 ASP B O 1
ATOM 4237 N N . LYS B 2 242 ? -25.612 -14.393 -16.432 1.00 118.17 259 LYS B N 1
ATOM 4238 C CA . LYS B 2 242 ? -26.719 -14.085 -15.526 1.00 115.61 259 LYS B CA 1
ATOM 4239 C C . LYS B 2 242 ? -26.382 -13.137 -14.363 1.00 113.31 259 LYS B C 1
ATOM 4240 O O . LYS B 2 242 ? -26.759 -11.963 -14.385 1.00 112.32 259 LYS B O 1
ATOM 4246 N N . THR B 2 243 ? -25.674 -13.657 -13.358 1.00 110.57 260 THR B N 1
ATOM 4247 C CA . THR B 2 243 ? -25.310 -12.874 -12.177 1.00 107.79 260 THR B CA 1
ATOM 4248 C C . THR B 2 243 ? -23.922 -12.240 -12.218 1.00 105.64 260 THR B C 1
ATOM 4249 O O . THR B 2 243 ? -23.017 -12.728 -12.897 1.00 105.28 260 THR B O 1
ATOM 4253 N N . PHE B 2 244 ? -23.768 -11.159 -11.456 1.00 102.87 261 PHE B N 1
ATOM 4254 C CA . PHE B 2 244 ? -22.514 -10.428 -11.377 1.00 99.91 261 PHE B CA 1
ATOM 4255 C C . PHE B 2 244 ? -22.030 -10.271 -9.935 1.00 100.03 261 PHE B C 1
ATOM 4256 O O . PHE B 2 244 ? -22.827 -10.132 -9.008 1.00 98.70 261 PHE B O 1
ATOM 4264 N N . ASP B 2 245 ? -20.712 -10.300 -9.761 1.00 101.97 262 ASP B N 1
ATOM 4265 C CA . ASP B 2 245 ? -20.083 -10.174 -8.449 1.00 104.30 262 ASP B CA 1
ATOM 4266 C C . ASP B 2 245 ? -18.941 -9.166 -8.427 1.00 104.21 262 ASP B C 1
ATOM 4267 O O . ASP B 2 245 ? -18.554 -8.609 -9.456 1.00 103.75 262 ASP B O 1
ATOM 4272 N N . GLU B 2 246 ? -18.403 -8.951 -7.233 1.00 104.11 263 GLU B N 1
ATOM 4273 C CA . GLU B 2 246 ? -17.295 -8.030 -7.040 1.00 104.49 263 GLU B CA 1
ATOM 4274 C C . GLU B 2 246 ? -16.106 -8.462 -7.891 1.00 104.32 263 GLU B C 1
ATOM 4275 O O . GLU B 2 246 ? -15.223 -7.659 -8.205 1.00 104.54 263 GLU B O 1
ATOM 4281 N N . SER B 2 247 ? -16.101 -9.737 -8.269 1.00 103.85 264 SER B N 1
ATOM 4282 C CA . SER B 2 247 ? -15.025 -10.307 -9.071 1.00 103.16 264 SER B CA 1
ATOM 4283 C C . SER B 2 247 ? -15.147 -10.035 -10.573 1.00 102.66 264 SER B C 1
ATOM 4284 O O . SER B 2 247 ? -14.393 -10.599 -11.366 1.00 103.34 264 SER B O 1
ATOM 4287 N N . ASP B 2 248 ? -16.094 -9.186 -10.970 1.00 101.66 265 ASP B N 1
ATOM 4288 C CA . ASP B 2 248 ? -16.251 -8.854 -12.387 1.00 100.54 265 ASP B CA 1
ATOM 4289 C C . ASP B 2 248 ? -15.915 -7.383 -12.548 1.00 98.51 265 ASP B C 1
ATOM 4290 O O . ASP B 2 248 ? -15.690 -6.896 -13.655 1.00 97.82 265 ASP B O 1
ATOM 4295 N N . PHE B 2 249 ? -15.878 -6.691 -11.413 1.00 96.18 266 PHE B N 1
ATOM 4296 C CA . PHE B 2 249 ? -15.594 -5.263 -11.356 1.00 93.55 266 PHE B CA 1
ATOM 4297 C C . PHE B 2 249 ? -14.109 -4.913 -11.476 1.00 91.73 266 PHE B C 1
ATOM 4298 O O . PHE B 2 249 ? -13.303 -5.255 -10.608 1.00 90.37 266 PHE B O 1
ATOM 4306 N N . ASP B 2 250 ? -13.762 -4.222 -12.560 1.00 90.19 267 ASP B N 1
ATOM 4307 C CA . ASP B 2 250 ? -12.385 -3.808 -12.799 1.00 89.41 267 ASP B CA 1
ATOM 4308 C C . ASP B 2 250 ? -12.006 -2.740 -11.786 1.00 89.15 267 ASP B C 1
ATOM 4309 O O . ASP B 2 250 ? -12.093 -1.540 -12.058 1.00 88.75 267 ASP B O 1
ATOM 4314 N N . ASP B 2 251 ? -11.577 -3.191 -10.616 1.00 88.75 268 ASP B N 1
ATOM 4315 C CA . ASP B 2 251 ? -11.199 -2.300 -9.536 1.00 88.92 268 ASP B CA 1
ATOM 4316 C C . ASP B 2 251 ? -10.256 -1.159 -9.935 1.00 87.68 268 ASP B C 1
ATOM 4317 O O . ASP B 2 251 ? -10.399 -0.036 -9.451 1.00 87.70 268 ASP B O 1
ATOM 4322 N N . GLU B 2 252 ? -9.296 -1.434 -10.808 1.00 86.12 269 GLU B N 1
ATOM 4323 C CA . GLU B 2 252 ? -8.354 -0.401 -11.223 1.00 84.96 269 GLU B CA 1
ATOM 4324 C C . GLU B 2 252 ? -8.971 0.683 -12.089 1.00 82.59 269 GLU B C 1
ATOM 4325 O O . GLU B 2 252 ? -8.923 1.864 -11.739 1.00 82.11 269 GLU B O 1
ATOM 4331 N N . ALA B 2 253 ? -9.534 0.280 -13.226 1.00 79.54 270 ALA B N 1
ATOM 4332 C CA . ALA B 2 253 ? -10.157 1.220 -14.157 1.00 77.31 270 ALA B CA 1
ATOM 4333 C C . ALA B 2 253 ? -11.049 2.203 -13.408 1.00 76.43 270 ALA B C 1
ATOM 4334 O O . ALA B 2 253 ? -11.173 3.366 -13.794 1.00 76.24 270 ALA B O 1
ATOM 4336 N N . TYR B 2 254 ? -11.663 1.718 -12.329 1.00 74.95 271 TYR B N 1
ATOM 4337 C CA . TYR B 2 254 ? -12.545 2.525 -11.495 1.00 71.62 271 TYR B CA 1
ATOM 4338 C C . TYR B 2 254 ? -11.798 3.701 -10.908 1.00 69.74 271 TYR B C 1
ATOM 4339 O O . TYR B 2 254 ? -11.977 4.836 -11.335 1.00 69.72 271 TYR B O 1
ATOM 4348 N N . TYR B 2 255 ? -10.954 3.421 -9.927 1.00 67.94 272 TYR B N 1
ATOM 4349 C CA . TYR B 2 255 ? -10.188 4.470 -9.274 1.00 67.17 272 TYR B CA 1
ATOM 4350 C C . TYR B 2 255 ? -9.382 5.299 -10.266 1.00 66.79 272 TYR B C 1
ATOM 4351 O O . TYR B 2 255 ? -8.956 6.414 -9.959 1.00 67.78 272 TYR B O 1
ATOM 4360 N N . ALA B 2 256 ? -9.187 4.760 -11.461 1.00 65.56 273 ALA B N 1
ATOM 4361 C CA . ALA B 2 256 ? -8.431 5.461 -12.483 1.00 64.75 273 ALA B CA 1
ATOM 4362 C C . ALA B 2 256 ? -9.307 6.421 -13.285 1.00 64.83 273 ALA B C 1
ATOM 4363 O O . ALA B 2 256 ? -8.811 7.417 -13.822 1.00 65.88 273 ALA B O 1
ATOM 4365 N N . ALA B 2 257 ? -10.606 6.128 -13.357 1.00 63.41 274 ALA B N 1
ATOM 4366 C CA . ALA B 2 257 ? -11.542 6.960 -14.114 1.00 61.31 274 ALA B CA 1
ATOM 4367 C C . ALA B 2 257 ? -12.323 7.976 -13.277 1.00 60.40 274 ALA B C 1
ATOM 4368 O O . ALA B 2 257 ? -12.928 8.902 -13.828 1.00 59.74 274 ALA B O 1
ATOM 4370 N N . LEU B 2 258 ? -12.320 7.816 -11.956 1.00 57.95 275 LEU B N 1
ATOM 4371 C CA . LEU B 2 258 ? -13.040 8.751 -11.104 1.00 57.16 275 LEU B CA 1
ATOM 4372 C C . LEU B 2 258 ? -12.673 10.173 -11.507 1.00 58.76 275 LEU B C 1
ATOM 4373 O O . LEU B 2 258 ? -11.494 10.498 -11.624 1.00 61.06 275 LEU B O 1
ATOM 4378 N N . GLY B 2 259 ? -13.678 11.013 -11.741 1.00 58.34 276 GLY B N 1
ATOM 4379 C CA . GLY B 2 259 ? -13.405 12.389 -12.106 1.00 57.22 276 GLY B CA 1
ATOM 4380 C C . GLY B 2 259 ? -13.337 12.658 -13.592 1.00 57.49 276 GLY B C 1
ATOM 4381 O O . GLY B 2 259 ? -13.390 13.816 -14.017 1.00 58.67 276 GLY B O 1
ATOM 4382 N N . THR B 2 260 ? -13.221 11.601 -14.390 1.00 56.76 277 THR B N 1
ATOM 4383 C CA . THR B 2 260 ? -13.144 11.743 -15.845 1.00 57.01 277 THR B CA 1
ATOM 4384 C C . THR B 2 260 ? -14.508 11.492 -16.488 1.00 57.02 277 THR B C 1
ATOM 4385 O O . THR B 2 260 ? -15.371 10.852 -15.888 1.00 57.65 277 THR B O 1
ATOM 4389 N N . ARG B 2 261 ? -14.708 11.995 -17.704 1.00 56.56 278 ARG B N 1
ATOM 4390 C CA . ARG B 2 261 ? -15.978 11.793 -18.406 1.00 55.65 278 ARG B CA 1
ATOM 4391 C C . ARG B 2 261 ? -16.105 10.334 -18.830 1.00 55.67 278 ARG B C 1
ATOM 4392 O O . ARG B 2 261 ? -15.254 9.819 -19.537 1.00 56.71 278 ARG B O 1
ATOM 4400 N N . PRO B 2 262 ? -17.169 9.647 -18.402 1.00 56.52 279 PRO B N 1
ATOM 4401 C CA . PRO B 2 262 ? -17.331 8.243 -18.779 1.00 58.61 279 PRO B CA 1
ATOM 4402 C C . PRO B 2 262 ? -17.615 8.068 -20.267 1.00 61.86 279 PRO B C 1
ATOM 4403 O O . PRO B 2 262 ? -17.883 9.039 -20.977 1.00 63.20 279 PRO B O 1
ATOM 4407 N N . PRO B 2 263 ? -17.543 6.825 -20.767 1.00 64.52 280 PRO B N 1
ATOM 4408 C CA . PRO B 2 263 ? -17.805 6.557 -22.185 1.00 65.95 280 PRO B CA 1
ATOM 4409 C C . PRO B 2 263 ? -19.298 6.574 -22.503 1.00 67.68 280 PRO B C 1
ATOM 4410 O O . PRO B 2 263 ? -20.122 6.151 -21.695 1.00 66.19 280 PRO B O 1
ATOM 4414 N N . ILE B 2 264 ? -19.638 7.062 -23.688 1.00 70.96 281 ILE B N 1
ATOM 4415 C CA . ILE B 2 264 ? -21.028 7.145 -24.104 1.00 75.60 281 ILE B CA 1
ATOM 4416 C C . ILE B 2 264 ? -21.412 5.998 -25.045 1.00 78.78 281 ILE B C 1
ATOM 4417 O O . ILE B 2 264 ? -20.748 5.767 -26.054 1.00 78.84 281 ILE B O 1
ATOM 4422 N N . ASN B 2 265 ? -22.475 5.272 -24.697 1.00 82.69 282 ASN B N 1
ATOM 4423 C CA . ASN B 2 265 ? -22.953 4.167 -25.529 1.00 86.29 282 ASN B CA 1
ATOM 4424 C C . ASN B 2 265 ? -23.619 4.765 -26.768 1.00 88.37 282 ASN B C 1
ATOM 4425 O O . ASN B 2 265 ? -24.839 4.916 -26.841 1.00 88.29 282 ASN B O 1
ATOM 4430 N N . MET B 2 266 ? -22.787 5.102 -27.745 1.00 90.82 283 MET B N 1
ATOM 4431 C CA . MET B 2 266 ? -23.237 5.725 -28.977 1.00 92.54 283 MET B CA 1
ATOM 4432 C C . MET B 2 266 ? -24.172 4.859 -29.810 1.00 92.76 283 MET B C 1
ATOM 4433 O O . MET B 2 266 ? -25.151 5.352 -30.381 1.00 92.03 283 MET B O 1
ATOM 4438 N N . GLU B 2 267 ? -23.872 3.567 -29.870 1.00 92.98 284 GLU B N 1
ATOM 4439 C CA . GLU B 2 267 ? -24.664 2.645 -30.668 1.00 93.68 284 GLU B CA 1
ATOM 4440 C C . GLU B 2 267 ? -26.047 2.313 -30.096 1.00 92.68 284 GLU B C 1
ATOM 4441 O O . GLU B 2 267 ? -26.890 1.754 -30.798 1.00 93.02 284 GLU B O 1
ATOM 4447 N N . GLU B 2 268 ? -26.291 2.655 -28.835 1.00 91.16 285 GLU B N 1
ATOM 4448 C CA . GLU B 2 268 ? -27.586 2.376 -28.221 1.00 88.85 285 GLU B CA 1
ATOM 4449 C C . GLU B 2 268 ? -28.535 3.556 -28.362 1.00 87.60 285 GLU B C 1
ATOM 4450 O O . GLU B 2 268 ? -29.738 3.413 -28.178 1.00 86.85 285 GLU B O 1
ATOM 4456 N N . LEU B 2 269 ? -27.985 4.720 -28.688 1.00 86.49 286 LEU B N 1
ATOM 4457 C CA . LEU B 2 269 ? -28.778 5.933 -28.844 1.00 86.03 286 LEU B CA 1
ATOM 4458 C C . LEU B 2 269 ? -29.018 6.225 -30.316 1.00 85.85 286 LEU B C 1
ATOM 4459 O O . LEU B 2 269 ? -28.658 5.427 -31.176 1.00 87.10 286 LEU B O 1
ATOM 4464 N N . ASP B 2 270 ? -29.629 7.371 -30.603 1.00 84.66 287 ASP B N 1
ATOM 4465 C CA . ASP B 2 270 ? -29.878 7.766 -31.977 1.00 83.53 287 ASP B CA 1
ATOM 4466 C C . ASP B 2 270 ? -29.586 9.252 -32.182 1.00 83.70 287 ASP B C 1
ATOM 4467 O O . ASP B 2 270 ? -28.747 9.818 -31.488 1.00 84.82 287 ASP B O 1
ATOM 4472 N N . GLU B 2 271 ? -30.270 9.883 -33.129 1.00 83.69 288 GLU B N 1
ATOM 4473 C CA . GLU B 2 271 ? -30.029 11.291 -33.422 1.00 83.53 288 GLU B CA 1
ATOM 4474 C C . GLU B 2 271 ? -30.924 12.262 -32.660 1.00 81.65 288 GLU B C 1
ATOM 4475 O O . GLU B 2 271 ? -30.762 13.481 -32.764 1.00 81.37 288 GLU B O 1
ATOM 4481 N N . SER B 2 272 ? -31.873 11.730 -31.900 1.00 79.16 289 SER B N 1
ATOM 4482 C CA . SER B 2 272 ? -32.759 12.578 -31.109 1.00 76.73 289 SER B CA 1
ATOM 4483 C C . SER B 2 272 ? -32.034 12.859 -29.797 1.00 75.66 289 SER B C 1
ATOM 4484 O O . SER B 2 272 ? -32.423 13.735 -29.028 1.00 75.96 289 SER B O 1
ATOM 4487 N N . TYR B 2 273 ? -30.964 12.104 -29.563 1.00 74.43 290 TYR B N 1
ATOM 4488 C CA . TYR B 2 273 ? -30.155 12.249 -28.366 1.00 73.70 290 TYR B CA 1
ATOM 4489 C C . TYR B 2 273 ? -28.999 13.194 -28.630 1.00 73.42 290 TYR B C 1
ATOM 4490 O O . TYR B 2 273 ? -28.000 13.173 -27.918 1.00 74.23 290 TYR B O 1
ATOM 4499 N N . GLN B 2 274 ? -29.144 14.030 -29.651 1.00 73.30 291 GLN B N 1
ATOM 4500 C CA . GLN B 2 274 ? -28.095 14.972 -30.020 1.00 72.45 291 GLN B CA 1
ATOM 4501 C C . GLN B 2 274 ? -27.846 16.058 -28.984 1.00 71.75 291 GLN B C 1
ATOM 4502 O O . GLN B 2 274 ? -26.709 16.241 -28.550 1.00 71.87 291 GLN B O 1
ATOM 4508 N N . LYS B 2 275 ? -28.890 16.786 -28.596 1.00 70.16 292 LYS B N 1
ATOM 4509 C CA . LYS B 2 275 ? -28.710 17.840 -27.606 1.00 69.65 292 LYS B CA 1
ATOM 4510 C C . LYS B 2 275 ? -28.247 17.200 -26.293 1.00 67.63 292 LYS B C 1
ATOM 4511 O O . LYS B 2 275 ? -27.294 17.660 -25.665 1.00 66.19 292 LYS B O 1
ATOM 4517 N N . VAL B 2 276 ? -28.915 16.123 -25.894 1.00 65.17 293 VAL B N 1
ATOM 4518 C CA . VAL B 2 276 ? -28.564 15.425 -24.670 1.00 63.16 293 VAL B CA 1
ATOM 4519 C C . VAL B 2 276 ? -27.082 15.075 -24.613 1.00 63.91 293 VAL B C 1
ATOM 4520 O O . VAL B 2 276 ? -26.428 15.271 -23.588 1.00 64.81 293 VAL B O 1
ATOM 4524 N N . ILE B 2 277 ? -26.549 14.553 -25.711 1.00 63.76 294 ILE B N 1
ATOM 4525 C CA . ILE B 2 277 ? -25.143 14.173 -25.746 1.00 63.25 294 ILE B CA 1
ATOM 4526 C C . ILE B 2 277 ? -24.205 15.373 -25.716 1.00 63.00 294 ILE B C 1
ATOM 4527 O O . ILE B 2 277 ? -23.092 15.283 -25.207 1.00 62.99 294 ILE B O 1
ATOM 4532 N N . GLU B 2 278 ? -24.653 16.497 -26.255 1.00 63.38 295 GLU B N 1
ATOM 4533 C CA . GLU B 2 278 ? -23.830 17.695 -26.254 1.00 64.45 295 GLU B CA 1
ATOM 4534 C C . GLU B 2 278 ? -23.740 18.224 -24.828 1.00 64.07 295 GLU B C 1
ATOM 4535 O O . GLU B 2 278 ? -22.641 18.499 -24.327 1.00 63.23 295 GLU B O 1
ATOM 4541 N N . LEU B 2 279 ? -24.907 18.351 -24.185 1.00 63.00 296 LEU B N 1
ATOM 4542 C CA . LEU B 2 279 ? -25.022 18.836 -22.806 1.00 60.94 296 LEU B CA 1
ATOM 4543 C C . LEU B 2 279 ? -24.156 17.986 -21.863 1.00 60.59 296 LEU B C 1
ATOM 4544 O O . LEU B 2 279 ? -23.451 18.520 -21.003 1.00 60.39 296 LEU B O 1
ATOM 4549 N N . PHE B 2 280 ? -24.217 16.668 -22.040 1.00 59.34 297 PHE B N 1
ATOM 4550 C CA . PHE B 2 280 ? -23.436 15.719 -21.252 1.00 59.38 297 PHE B CA 1
ATOM 4551 C C . PHE B 2 280 ? -21.935 15.989 -21.400 1.00 60.24 297 PHE B C 1
ATOM 4552 O O . PHE B 2 280 ? -21.189 16.019 -20.424 1.00 60.43 297 PHE B O 1
ATOM 4560 N N . SER B 2 281 ? -21.506 16.186 -22.639 1.00 61.21 298 SER B N 1
ATOM 4561 C CA . SER B 2 281 ? -20.104 16.425 -22.943 1.00 62.04 298 SER B CA 1
ATOM 4562 C C . SER B 2 281 ? -19.505 17.680 -22.336 1.00 61.46 298 SER B C 1
ATOM 4563 O O . SER B 2 281 ? -18.463 17.615 -21.708 1.00 61.89 298 SER B O 1
ATOM 4566 N N . VAL B 2 282 ? -20.146 18.823 -22.532 1.00 61.52 299 VAL B N 1
ATOM 4567 C CA . VAL B 2 282 ? -19.615 20.074 -21.999 1.00 61.99 299 VAL B CA 1
ATOM 4568 C C . VAL B 2 282 ? -19.636 20.139 -20.470 1.00 61.49 299 VAL B C 1
ATOM 4569 O O . VAL B 2 282 ? -18.745 20.726 -19.855 1.00 60.91 299 VAL B O 1
ATOM 4573 N N . CYS B 2 283 ? -20.648 19.527 -19.862 1.00 60.79 300 CYS B N 1
ATOM 4574 C CA . CYS B 2 283 ? -20.777 19.505 -18.410 1.00 59.71 300 CYS B CA 1
ATOM 4575 C C . CYS B 2 283 ? -19.725 18.629 -17.745 1.00 59.43 300 CYS B C 1
ATOM 4576 O O . CYS B 2 283 ? -19.485 18.737 -16.544 1.00 59.13 300 CYS B O 1
ATOM 4579 N N . THR B 2 284 ? -19.096 17.762 -18.526 1.00 59.58 301 THR B N 1
ATOM 4580 C CA . THR B 2 284 ? -18.090 16.859 -17.988 1.00 59.79 301 THR B CA 1
ATOM 4581 C C . THR B 2 284 ? -16.654 17.120 -18.459 1.00 59.91 301 THR B C 1
ATOM 4582 O O . THR B 2 284 ? -15.808 16.225 -18.421 1.00 61.02 301 THR B O 1
ATOM 4586 N N . ASN B 2 285 ? -16.377 18.344 -18.901 1.00 59.94 302 ASN B N 1
ATOM 4587 C CA . ASN B 2 285 ? -15.033 18.701 -19.336 1.00 61.07 302 ASN B CA 1
ATOM 4588 C C . ASN B 2 285 ? -14.121 18.622 -18.113 1.00 62.24 302 ASN B C 1
ATOM 4589 O O . ASN B 2 285 ? -14.576 18.833 -16.995 1.00 63.26 302 ASN B O 1
ATOM 4594 N N . GLU B 2 286 ? -12.845 18.306 -18.322 1.00 63.73 303 GLU B N 1
ATOM 4595 C CA . GLU B 2 286 ? -11.885 18.213 -17.225 1.00 64.67 303 GLU B CA 1
ATOM 4596 C C . GLU B 2 286 ? -11.701 19.574 -16.591 1.00 62.94 303 GLU B C 1
ATOM 4597 O O . GLU B 2 286 ? -11.447 19.680 -15.391 1.00 63.77 303 GLU B O 1
ATOM 4603 N N . ASP B 2 287 ? -11.815 20.616 -17.404 1.00 60.74 304 ASP B N 1
ATOM 4604 C CA . ASP B 2 287 ? -11.662 21.967 -16.905 1.00 59.13 304 ASP B CA 1
ATOM 4605 C C . ASP B 2 287 ? -13.013 22.573 -16.541 1.00 57.64 304 ASP B C 1
ATOM 4606 O O . ASP B 2 287 ? -13.918 22.677 -17.372 1.00 57.16 304 ASP B O 1
ATOM 4611 N N . PRO B 2 288 ? -13.171 22.969 -15.274 1.00 56.03 305 PRO B N 1
ATOM 4612 C CA . PRO B 2 288 ? -14.415 23.568 -14.802 1.00 54.83 305 PRO B CA 1
ATOM 4613 C C . PRO B 2 288 ? -14.813 24.770 -15.652 1.00 54.59 305 PRO B C 1
ATOM 4614 O O . PRO B 2 288 ? -15.993 24.957 -15.969 1.00 54.96 305 PRO B O 1
ATOM 4618 N N . LYS B 2 289 ? -13.825 25.579 -16.021 1.00 52.90 306 LYS B N 1
ATOM 4619 C CA . LYS B 2 289 ? -14.081 26.762 -16.833 1.00 53.06 306 LYS B CA 1
ATOM 4620 C C . LYS B 2 289 ? -14.694 26.385 -18.187 1.00 53.00 306 LYS B C 1
ATOM 4621 O O . LYS B 2 289 ? -15.277 27.229 -18.864 1.00 51.17 306 LYS B O 1
ATOM 4627 N N . ASP B 2 290 ? -14.567 25.115 -18.572 1.00 53.85 307 ASP B N 1
ATOM 4628 C CA . ASP B 2 290 ? -15.131 24.635 -19.836 1.00 54.80 307 ASP B CA 1
ATOM 4629 C C . ASP B 2 290 ? -16.552 24.096 -19.672 1.00 53.15 307 ASP B C 1
ATOM 4630 O O . ASP B 2 290 ? -17.198 23.742 -20.659 1.00 53.64 307 ASP B O 1
ATOM 4635 N N . ARG B 2 291 ? -17.028 24.019 -18.429 1.00 50.70 308 ARG B N 1
ATOM 4636 C CA . ARG B 2 291 ? -18.379 23.539 -18.154 1.00 48.04 308 ARG B CA 1
ATOM 4637 C C . ARG B 2 291 ? -19.277 24.743 -18.013 1.00 46.32 308 ARG B C 1
ATOM 4638 O O . ARG B 2 291 ? -18.894 25.740 -17.411 1.00 47.22 308 ARG B O 1
ATOM 4646 N N . PRO B 2 292 ? -20.491 24.670 -18.566 1.00 45.11 309 PRO B N 1
ATOM 4647 C CA . PRO B 2 292 ? -21.425 25.793 -18.478 1.00 44.21 309 PRO B CA 1
ATOM 4648 C C . PRO B 2 292 ? -21.960 25.934 -17.070 1.00 44.83 309 PRO B C 1
ATOM 4649 O O . PRO B 2 292 ? -21.918 24.985 -16.292 1.00 45.71 309 PRO B O 1
ATOM 4653 N N . SER B 2 293 ? -22.462 27.115 -16.731 1.00 46.11 310 SER B N 1
ATOM 4654 C CA . SER B 2 293 ? -23.028 27.342 -15.408 1.00 46.50 310 SER B CA 1
ATOM 4655 C C . SER B 2 293 ? -24.499 26.892 -15.448 1.00 48.92 310 SER B C 1
ATOM 4656 O O . SER B 2 293 ? -25.046 26.636 -16.529 1.00 50.06 310 SER B O 1
ATOM 4659 N N . ALA B 2 294 ? -25.137 26.771 -14.290 1.00 49.55 311 ALA B N 1
ATOM 4660 C CA . ALA B 2 294 ? -26.534 26.353 -14.278 1.00 51.48 311 ALA B CA 1
ATOM 4661 C C . ALA B 2 294 ? -27.349 27.378 -15.058 1.00 53.16 311 ALA B C 1
ATOM 4662 O O . ALA B 2 294 ? -28.243 27.028 -15.825 1.00 52.62 311 ALA B O 1
ATOM 4664 N N . ALA B 2 295 ? -27.026 28.652 -14.855 1.00 55.12 312 ALA B N 1
ATOM 4665 C CA . ALA B 2 295 ? -27.718 29.731 -15.540 1.00 56.76 312 ALA B CA 1
ATOM 4666 C C . ALA B 2 295 ? -27.687 29.523 -17.055 1.00 58.67 312 ALA B C 1
ATOM 4667 O O . ALA B 2 295 ? -28.731 29.538 -17.719 1.00 60.39 312 ALA B O 1
ATOM 4669 N N . HIS B 2 296 ? -26.490 29.323 -17.596 1.00 59.10 313 HIS B N 1
ATOM 4670 C CA . HIS B 2 296 ? -26.322 29.120 -19.030 1.00 59.68 313 HIS B CA 1
ATOM 4671 C C . HIS B 2 296 ? -27.051 27.900 -19.565 1.00 59.11 313 HIS B C 1
ATOM 4672 O O . HIS B 2 296 ? -27.451 27.875 -20.727 1.00 60.58 313 HIS B O 1
ATOM 4679 N N . ILE B 2 297 ? -27.223 26.884 -18.726 1.00 57.68 314 ILE B N 1
ATOM 4680 C CA . ILE B 2 297 ? -27.912 25.673 -19.150 1.00 55.54 314 ILE B CA 1
ATOM 4681 C C . ILE B 2 297 ? -29.410 25.921 -19.221 1.00 56.94 314 ILE B C 1
ATOM 4682 O O . ILE B 2 297 ? -30.086 25.432 -20.128 1.00 56.96 314 ILE B O 1
ATOM 4687 N N . VAL B 2 298 ? -29.927 26.681 -18.259 1.00 59.05 315 VAL B N 1
ATOM 4688 C CA . VAL B 2 298 ? -31.356 27.001 -18.223 1.00 61.32 315 VAL B CA 1
ATOM 4689 C C . VAL B 2 298 ? -31.726 27.786 -19.471 1.00 63.70 315 VAL B C 1
ATOM 4690 O O . VAL B 2 298 ? -32.747 27.526 -20.104 1.00 63.53 315 VAL B O 1
ATOM 4694 N N . GLU B 2 299 ? -30.880 28.748 -19.823 1.00 65.92 316 GLU B N 1
ATOM 4695 C CA . GLU B 2 299 ? -31.112 29.569 -20.994 1.00 67.42 316 GLU B CA 1
ATOM 4696 C C . GLU B 2 299 ? -31.046 28.723 -22.264 1.00 66.78 316 GLU B C 1
ATOM 4697 O O . GLU B 2 299 ? -31.986 28.697 -23.052 1.00 67.45 316 GLU B O 1
ATOM 4703 N N . ALA B 2 300 ? -29.944 28.014 -22.444 1.00 66.22 317 ALA B N 1
ATOM 4704 C CA . ALA B 2 300 ? -29.766 27.183 -23.618 1.00 66.95 317 ALA B CA 1
ATOM 4705 C C . ALA B 2 300 ? -30.867 26.149 -23.813 1.00 69.31 317 ALA B C 1
ATOM 4706 O O . ALA B 2 300 ? -31.108 25.706 -24.939 1.00 71.63 317 ALA B O 1
ATOM 4708 N N . LEU B 2 301 ? -31.532 25.754 -22.731 1.00 70.88 318 LEU B N 1
ATOM 4709 C CA . LEU B 2 301 ? -32.598 24.757 -22.826 1.00 72.03 318 LEU B CA 1
ATOM 4710 C C . LEU B 2 301 ? -33.970 25.395 -23.005 1.00 74.44 318 LEU B C 1
ATOM 4711 O O . LEU B 2 301 ? -34.888 24.771 -23.529 1.00 73.57 318 LEU B O 1
ATOM 4716 N N . GLU B 2 302 ? -34.113 26.633 -22.551 1.00 78.99 319 GLU B N 1
ATOM 4717 C CA . GLU B 2 302 ? -35.368 27.352 -22.731 1.00 84.34 319 GLU B CA 1
ATOM 4718 C C . GLU B 2 302 ? -35.199 28.020 -24.097 1.00 87.97 319 GLU B C 1
ATOM 4719 O O . GLU B 2 302 ? -35.916 28.959 -24.441 1.00 88.84 319 GLU B O 1
ATOM 4725 N N . ALA B 2 303 ? -34.224 27.500 -24.851 1.00 92.55 320 ALA B N 1
ATOM 4726 C CA . ALA B 2 303 ? -33.835 27.952 -26.193 1.00 96.25 320 ALA B CA 1
ATOM 4727 C C . ALA B 2 303 ? -34.931 28.654 -26.984 1.00 99.34 320 ALA B C 1
ATOM 4728 O O . ALA B 2 303 ? -36.065 28.167 -27.054 1.00 101.16 320 ALA B O 1
ATOM 4730 N N . ALA B 2 304 ? -34.570 29.785 -27.596 1.00 101.48 321 ALA B N 1
ATOM 4731 C CA . ALA B 2 304 ? -35.504 30.595 -28.381 1.00 102.97 321 ALA B CA 1
ATOM 4732 C C . ALA B 2 304 ? -36.515 31.296 -27.452 1.00 104.23 321 ALA B C 1
ATOM 4733 O O . ALA B 2 304 ? -36.102 31.765 -26.362 1.00 104.15 321 ALA B O 1
#

Sequence (602 aa):
STPTINIPASPFMQKLGFGTGVNVYLMKRSPRGLSHSPWAVKKINPICNDHYRSVYQKRLMDEAKILKSLHHPNIVGYRAFTEANDGSLCLAMEYGGEKSLNDLIEERYKASQDPFPAAIILKVALNMARGLKYLHQEKKLLHGDIKSSNVVIKGDFETIKICDVGVSLPLDENMEVTDPEACYIGTEPWKPKEAVEENGVITDKADIFAFGLTLWEMMTLSIPHINLSNDDDDEDKTFDESDFDDEAYYAALGTRPPINMEELDESYQKVIELFSVCTNEDPKDRPSAAHIVEALETASVLCSTPTINIPASPFMQKLGFGTGVNVYLMKRSPRGLSHSPWAVKKINPICNDHYRSVYQKRLMDEAKILKSLHHPNIVGYRAFTEANDGSLCLAMEYGGEKSLNDLIEERYKASQDPFPAAIILKVALNMARGLKYLHQEKKLLHGDIKSSNVVIKGDFETIKICDVGVSLPLDENMEVTDPEACYIGTEPWKPKEAVEENGVITDKADIFAFGLTLWEMMTLSIPHINLSNDDDDEDKTFDESDFDDEAYYAALGTRPPINMEELDESYQKVIELFSVCTNEDPKDRPSAAHIVEALEAA

Radius of gyration: 28.31 Å; Cα contacts (8 Å, |Δi|>4): 1132; chains: 2; bounding box: 49×56×85 Å

Organism: Homo sapiens (NCBI:txid9606)

Nearest PDB structures (foldseek):
  5j0a-assembly1_A  TM=1.003E+00  e=1.026E-61  Homo sapiens
  5j0a-assembly1_B  TM=9.910E-01  e=1.830E-54  Homo sapiens
  4mkc-assembly1_A  TM=6.883E-01  e=1.432E-10  Homo sapiens
  6nvg-assembly1_A  TM=6.777E-01  e=6.261E-10  Homo sapiens
  5uv4-assembly1_A  TM=5.706E-01  e=4.937E-09  Zea mays